Protein AF-A0A3D8P2X0-F1 (afdb_monomer)

Secondary structure (DSSP, 8-state):
--PPB-SHHHHHHHHHHHS-SB-HHHHHHHHHHHS-TTS-HHHHHHHHHHHHHH-TTEEE-TTS-EEE-SS--GGGHHHHHHHHHH-S-EEHHHHHHHH------GGG-TTEEEETTTEEEEHHHH--GGGS-HHHHHHHHHHS-TT-EEHHHHHHHHHHHS---HHHHHHHHHH-TTEEEETTEEEE-HHHHHHHHHHHHHHHHHHHHHHHHHHHHHHHHHHHHHHHHHHHHHHHHHHHHHHHHHHHHHHHHHHHHHHHHHHHHHHHHHHHHHHHHHHHHHHHHHHHHHHHHHHHHHHHHHHHHHHHHHHHHHHHHHHHHHHHHHHHHHHHHHHHHHHHHHHHHHHHHHHHHHHHHHHHHHHHHHHHHHHHHHHHHHHHHHHHHHHHHHHHHHHHHHHHHHHHHHHHHHHHHHTT-TTHHHHHHHTTSS---

Structure (mmCIF, N/CA/C/O backbone):
data_AF-A0A3D8P2X0-F1
#
_entry.id   AF-A0A3D8P2X0-F1
#
loop_
_atom_site.group_PDB
_atom_site.id
_atom_site.type_symbol
_atom_site.label_atom_id
_atom_site.label_alt_id
_atom_site.label_comp_id
_atom_site.label_asym_id
_atom_site.label_entity_id
_atom_site.label_seq_id
_atom_site.pdbx_PDB_ins_code
_atom_site.Cartn_x
_atom_site.Cartn_y
_atom_site.Cartn_z
_atom_site.occupancy
_atom_site.B_iso_or_equiv
_atom_site.auth_seq_id
_atom_site.auth_comp_id
_atom_site.auth_asym_id
_atom_site.auth_atom_id
_atom_site.pdbx_PDB_model_num
ATOM 1 N N . MET A 1 1 ? 39.168 -15.424 -48.358 1.00 41.00 1 MET A N 1
ATOM 2 C CA . MET A 1 1 ? 39.712 -15.521 -46.986 1.00 41.00 1 MET A CA 1
ATOM 3 C C . MET A 1 1 ? 39.395 -14.232 -46.241 1.00 41.00 1 MET A C 1
ATOM 5 O O . MET A 1 1 ? 40.002 -13.210 -46.525 1.00 41.00 1 MET A O 1
ATOM 9 N N . SER A 1 2 ? 38.416 -14.238 -45.338 1.00 42.56 2 SER A N 1
ATOM 10 C CA . SER A 1 2 ? 38.083 -13.072 -44.508 1.00 42.56 2 SER A CA 1
ATOM 11 C C . SER A 1 2 ? 39.002 -13.033 -43.284 1.00 42.56 2 SER A C 1
ATOM 13 O O . SER A 1 2 ? 38.604 -13.419 -42.188 1.00 42.56 2 SER A O 1
ATOM 15 N N . GLY A 1 3 ? 40.264 -12.655 -43.491 1.00 54.78 3 GLY A N 1
ATOM 16 C CA . GLY A 1 3 ? 41.192 -12.409 -42.390 1.00 54.78 3 GLY A CA 1
ATOM 17 C C . GLY A 1 3 ? 40.810 -11.126 -41.651 1.00 54.78 3 GLY A C 1
ATOM 18 O O . GLY A 1 3 ? 40.492 -10.122 -42.289 1.00 54.78 3 GLY A O 1
ATOM 19 N N . ASN A 1 4 ? 40.839 -11.149 -40.316 1.00 68.19 4 ASN A N 1
ATOM 20 C CA . ASN A 1 4 ? 40.748 -9.928 -39.519 1.00 68.19 4 ASN A CA 1
ATOM 21 C C . ASN A 1 4 ? 41.929 -9.020 -39.889 1.00 68.19 4 ASN A C 1
ATOM 23 O O . ASN A 1 4 ? 43.091 -9.407 -39.745 1.00 68.19 4 ASN A O 1
ATOM 27 N N . LEU A 1 5 ? 41.621 -7.835 -40.413 1.00 75.62 5 LEU A N 1
ATOM 28 C CA . LEU A 1 5 ? 42.613 -6.810 -40.718 1.00 75.62 5 LEU A CA 1
ATOM 29 C C . LEU A 1 5 ? 43.174 -6.272 -39.401 1.00 75.62 5 LEU A C 1
ATOM 31 O O . LEU A 1 5 ? 42.412 -5.970 -38.484 1.00 75.62 5 LEU A O 1
ATOM 35 N N . ALA A 1 6 ? 44.497 -6.175 -39.307 1.00 71.50 6 ALA A N 1
ATOM 36 C CA . ALA A 1 6 ? 45.176 -5.865 -38.051 1.00 71.50 6 ALA A CA 1
ATOM 37 C C . ALA A 1 6 ? 45.225 -4.367 -37.723 1.00 71.50 6 ALA A C 1
ATOM 39 O O . ALA A 1 6 ? 45.500 -3.998 -36.582 1.00 71.50 6 ALA A O 1
ATOM 40 N N . SER A 1 7 ? 45.001 -3.491 -38.708 1.00 86.81 7 SER A N 1
ATOM 41 C CA . SER A 1 7 ? 45.132 -2.046 -38.521 1.00 86.81 7 SER A CA 1
ATOM 42 C C . SER A 1 7 ? 44.134 -1.228 -39.341 1.00 86.81 7 SER A C 1
ATOM 44 O O . SER A 1 7 ? 43.575 -1.690 -40.341 1.00 86.81 7 SER A O 1
ATOM 46 N N . LEU A 1 8 ? 43.951 0.034 -38.932 1.00 88.31 8 LEU A N 1
ATOM 47 C CA . LEU A 1 8 ? 43.175 1.013 -39.696 1.00 88.31 8 LEU A CA 1
ATOM 48 C C . LEU A 1 8 ? 43.769 1.243 -41.080 1.00 88.31 8 LEU A C 1
ATOM 50 O O . LEU A 1 8 ? 43.029 1.330 -42.055 1.00 88.31 8 LEU A O 1
ATOM 54 N N . THR A 1 9 ? 45.094 1.301 -41.159 1.00 89.75 9 THR A N 1
ATOM 55 C CA . THR A 1 9 ? 45.830 1.478 -42.405 1.00 89.75 9 THR A CA 1
ATOM 56 C C . THR A 1 9 ? 45.491 0.361 -43.388 1.00 89.75 9 THR A C 1
ATOM 58 O O . THR A 1 9 ? 45.136 0.646 -44.526 1.00 89.75 9 THR A O 1
ATOM 61 N N . ASP A 1 10 ? 45.498 -0.901 -42.948 1.00 89.56 10 ASP A N 1
ATOM 62 C CA . ASP A 1 10 ? 45.163 -2.047 -43.805 1.00 89.56 10 ASP A CA 1
ATOM 63 C C . ASP A 1 10 ? 43.696 -2.015 -44.259 1.00 89.56 10 ASP A C 1
ATOM 65 O O . ASP A 1 10 ? 43.392 -2.278 -45.424 1.00 89.56 10 ASP A O 1
ATOM 69 N N . LEU A 1 11 ? 42.780 -1.623 -43.365 1.00 89.31 11 LEU A N 1
ATOM 70 C CA . LEU A 1 11 ? 41.374 -1.415 -43.710 1.00 89.31 11 LEU A CA 1
ATOM 71 C C . LEU A 1 11 ? 41.207 -0.344 -44.784 1.00 89.31 11 LEU A C 1
ATOM 73 O O . LEU A 1 11 ? 40.491 -0.571 -45.762 1.00 89.31 11 LEU A O 1
ATOM 77 N N . LEU A 1 12 ? 41.870 0.799 -44.636 1.00 91.19 12 LEU A N 1
ATOM 78 C CA . LEU A 1 12 ? 41.814 1.887 -45.607 1.00 91.19 12 LEU A CA 1
ATOM 79 C C . LEU A 1 12 ? 42.466 1.489 -46.935 1.00 91.19 12 LEU A C 1
ATOM 81 O O . LEU A 1 12 ? 41.877 1.760 -47.979 1.00 91.19 12 LEU A O 1
ATOM 85 N N . LYS A 1 13 ? 43.590 0.757 -46.918 1.00 91.81 13 LYS A N 1
ATOM 86 C CA . LYS A 1 13 ? 44.210 0.185 -48.126 1.00 91.81 13 LYS A CA 1
ATOM 87 C C . LYS A 1 13 ? 43.240 -0.725 -48.868 1.00 91.81 13 LYS A C 1
ATOM 89 O O . LYS A 1 13 ? 42.971 -0.484 -50.037 1.00 91.81 13 LYS A O 1
ATOM 94 N N . CYS A 1 14 ? 42.639 -1.717 -48.208 1.00 89.19 14 CYS A N 1
ATOM 95 C CA . CYS A 1 14 ? 41.655 -2.590 -48.858 1.00 89.19 14 CYS A CA 1
ATOM 96 C C . CYS A 1 14 ? 40.438 -1.807 -49.380 1.00 89.19 14 CYS A C 1
ATOM 98 O O . CYS A 1 14 ? 39.921 -2.098 -50.458 1.00 89.19 14 CYS A O 1
ATOM 100 N N . THR A 1 15 ? 39.984 -0.796 -48.635 1.00 88.44 15 THR A N 1
ATOM 101 C CA . THR A 1 15 ? 38.834 0.033 -49.027 1.00 88.44 15 THR A CA 1
ATOM 102 C C . THR A 1 15 ? 39.130 0.833 -50.288 1.00 88.44 15 THR A C 1
ATOM 104 O O . THR A 1 15 ? 38.371 0.727 -51.247 1.00 88.44 15 THR A O 1
ATOM 107 N N . LEU A 1 16 ? 40.245 1.564 -50.312 1.00 90.75 16 LEU A N 1
ATOM 108 C CA . LEU A 1 16 ? 40.654 2.420 -51.428 1.00 90.75 16 LEU A CA 1
ATOM 109 C C . LEU A 1 16 ? 41.203 1.623 -52.622 1.00 90.75 16 LEU A C 1
ATOM 111 O O . LEU A 1 16 ? 41.098 2.058 -53.767 1.00 90.75 16 LEU A O 1
ATOM 115 N N . TYR A 1 17 ? 41.711 0.410 -52.390 1.00 90.00 17 TYR A N 1
ATOM 116 C CA . TYR A 1 17 ? 42.033 -0.528 -53.465 1.00 90.00 17 TYR A CA 1
ATOM 117 C C . TYR A 1 17 ? 40.777 -0.917 -54.257 1.00 90.00 17 TYR A C 1
ATOM 119 O O . TYR A 1 17 ? 40.820 -1.028 -55.483 1.00 90.00 17 TYR A O 1
ATOM 127 N N . PHE A 1 18 ? 39.635 -1.109 -53.582 1.00 87.12 18 PHE A N 1
ATOM 128 C CA . PHE A 1 18 ? 38.380 -1.438 -54.259 1.00 87.12 18 PHE A CA 1
ATOM 129 C C . PHE A 1 18 ? 37.619 -0.204 -54.758 1.00 87.12 18 PHE A C 1
ATOM 131 O O . PHE A 1 18 ? 37.159 -0.207 -55.903 1.00 87.12 18 PHE A O 1
ATOM 138 N N . LEU A 1 19 ? 37.461 0.806 -53.903 1.00 84.56 19 LEU A N 1
ATOM 139 C CA . LEU A 1 19 ? 36.731 2.052 -54.135 1.00 84.56 19 LEU A CA 1
ATOM 140 C C . LEU A 1 19 ? 37.736 3.197 -54.246 1.00 84.56 19 LEU A C 1
ATOM 142 O O . LEU A 1 19 ? 38.035 3.871 -53.266 1.00 84.56 19 LEU A O 1
ATOM 146 N N . ASP A 1 20 ? 38.268 3.390 -55.445 1.00 83.56 20 ASP A N 1
ATOM 147 C CA . ASP A 1 20 ? 39.242 4.450 -55.684 1.00 83.56 20 ASP A CA 1
ATOM 148 C C . ASP A 1 20 ? 38.585 5.840 -55.642 1.00 83.56 20 ASP A C 1
ATOM 150 O O . ASP A 1 20 ? 37.403 5.991 -55.987 1.00 83.56 20 ASP A O 1
ATOM 154 N N . GLY A 1 21 ? 39.351 6.845 -55.212 1.00 84.31 21 GLY A N 1
ATOM 155 C CA . GLY A 1 21 ? 38.915 8.239 -55.131 1.00 84.31 21 GLY A CA 1
ATOM 156 C C . GLY A 1 21 ? 37.693 8.454 -54.235 1.00 84.31 21 GLY A C 1
ATOM 157 O O . GLY A 1 21 ? 36.625 8.832 -54.721 1.00 84.31 21 GLY A O 1
ATOM 158 N N . MET A 1 22 ? 37.820 8.229 -52.925 1.00 86.25 22 MET A N 1
ATOM 159 C CA . MET A 1 22 ? 36.751 8.489 -51.944 1.00 86.25 22 MET A CA 1
ATOM 160 C C . MET A 1 22 ? 36.987 9.767 -51.141 1.00 86.25 22 MET A C 1
ATOM 162 O O . MET A 1 22 ? 38.116 10.079 -50.768 1.00 86.25 22 MET A O 1
ATOM 166 N N . PHE A 1 23 ? 35.910 10.481 -50.810 1.00 87.31 23 PHE A N 1
ATOM 167 C CA . PHE A 1 23 ? 35.985 11.561 -49.825 1.00 87.31 23 PHE A CA 1
ATOM 168 C C . PHE A 1 23 ? 36.123 11.000 -48.405 1.00 87.31 23 PHE A C 1
ATOM 170 O O . PHE A 1 23 ? 35.709 9.869 -48.127 1.00 87.31 23 PHE A O 1
ATOM 177 N N . LEU A 1 24 ? 36.682 11.795 -47.489 1.00 88.56 24 LEU A N 1
ATOM 178 C CA . LEU A 1 24 ? 36.859 11.387 -46.094 1.00 88.56 24 LEU A CA 1
ATOM 179 C C . LEU A 1 24 ? 35.516 10.990 -45.469 1.00 88.56 24 LEU A C 1
ATOM 181 O O . LEU A 1 24 ? 35.409 9.933 -44.853 1.00 88.56 24 LEU A O 1
ATOM 185 N N . GLU A 1 25 ? 34.480 11.785 -45.715 1.00 86.12 25 GLU A N 1
ATOM 186 C CA . GLU A 1 25 ? 33.117 11.618 -45.211 1.00 86.12 25 GLU A CA 1
ATOM 187 C C . GLU A 1 25 ? 32.471 10.316 -45.713 1.00 86.12 25 GLU A C 1
ATOM 189 O O . GLU A 1 25 ? 31.644 9.718 -45.023 1.00 86.12 25 GLU A O 1
ATOM 194 N N . GLU A 1 26 ? 32.874 9.834 -46.893 1.00 83.81 26 GLU A N 1
ATOM 195 C CA . GLU A 1 26 ? 32.413 8.559 -47.450 1.00 83.81 26 GLU A CA 1
ATOM 196 C C . GLU A 1 26 ? 33.136 7.354 -46.832 1.00 83.81 26 GLU A C 1
ATOM 198 O O . GLU A 1 26 ? 32.567 6.260 -46.773 1.00 83.81 26 GLU A O 1
ATOM 203 N N . LEU A 1 27 ? 34.373 7.542 -46.357 1.00 87.38 27 LEU A N 1
ATOM 204 C CA . LEU A 1 27 ? 35.166 6.502 -45.699 1.00 87.38 27 LEU A CA 1
ATOM 205 C C . LEU A 1 27 ? 34.711 6.258 -44.255 1.00 87.38 27 LEU A C 1
ATOM 207 O O . LEU A 1 27 ? 34.719 5.109 -43.805 1.00 87.38 27 LEU A O 1
ATOM 211 N N . LEU A 1 28 ? 34.268 7.293 -43.527 1.00 87.69 28 LEU A N 1
ATOM 212 C CA . LEU A 1 28 ? 33.924 7.172 -42.098 1.00 87.69 28 LEU A CA 1
ATOM 213 C C . LEU A 1 28 ? 32.873 6.091 -41.798 1.00 87.69 28 LEU A C 1
ATOM 215 O O . LEU A 1 28 ? 33.103 5.294 -40.884 1.00 87.69 28 LEU A O 1
ATOM 219 N N . PRO A 1 29 ? 31.743 5.987 -42.532 1.00 82.56 29 PRO A N 1
ATOM 220 C CA . PRO A 1 29 ? 30.754 4.943 -42.276 1.00 82.56 29 PRO A CA 1
ATOM 221 C C . PRO A 1 29 ? 31.321 3.538 -42.494 1.00 82.56 29 PRO A C 1
ATOM 223 O O . PRO A 1 29 ? 30.944 2.608 -41.782 1.00 82.56 29 PRO A O 1
ATOM 226 N N . TYR A 1 30 ? 32.233 3.386 -43.460 1.00 79.94 30 TYR A N 1
ATOM 227 C CA . TYR A 1 30 ? 32.858 2.106 -43.775 1.00 79.94 30 TYR A CA 1
ATOM 228 C C . TYR A 1 30 ? 33.833 1.681 -42.682 1.00 79.94 30 TYR A C 1
ATOM 230 O O . TYR A 1 30 ? 33.762 0.544 -42.204 1.00 79.94 30 TYR A O 1
ATOM 238 N N . VAL A 1 31 ? 34.686 2.616 -42.245 1.00 87.19 31 VAL A N 1
ATOM 239 C CA . VAL A 1 31 ? 35.578 2.398 -41.108 1.00 87.19 31 VAL A CA 1
ATOM 240 C C . VAL A 1 31 ? 34.739 2.007 -39.907 1.00 87.19 31 VAL A C 1
ATOM 242 O O . VAL A 1 31 ? 34.914 0.896 -39.434 1.00 87.19 31 VAL A O 1
ATOM 245 N N . ARG A 1 32 ? 33.742 2.814 -39.522 1.00 84.50 32 ARG A N 1
ATOM 246 C CA . ARG A 1 32 ? 32.883 2.560 -38.355 1.00 84.50 32 ARG A CA 1
ATOM 247 C C . ARG A 1 32 ? 32.182 1.202 -38.381 1.00 84.50 32 ARG A C 1
ATOM 249 O O . ARG A 1 32 ? 31.994 0.583 -37.340 1.00 84.50 32 ARG A O 1
ATOM 256 N N . GLN A 1 33 ? 31.745 0.734 -39.551 1.00 82.38 33 GLN A N 1
ATOM 257 C CA . GLN A 1 33 ? 31.047 -0.549 -39.666 1.00 82.38 33 GLN A CA 1
ATOM 258 C C . GLN A 1 33 ? 31.989 -1.739 -39.423 1.00 82.38 33 GLN A C 1
ATOM 260 O O . GLN A 1 33 ? 31.587 -2.736 -38.802 1.00 82.38 33 GLN A O 1
ATOM 265 N N . ARG A 1 34 ? 33.233 -1.644 -39.909 1.00 80.62 34 ARG A N 1
ATOM 266 C CA . ARG A 1 34 ? 34.227 -2.725 -39.838 1.00 80.62 34 ARG A CA 1
ATOM 267 C C . ARG A 1 34 ? 35.164 -2.626 -38.629 1.00 80.62 34 ARG A C 1
ATOM 269 O O . ARG A 1 34 ? 35.623 -3.661 -38.167 1.00 80.62 34 ARG A O 1
ATOM 276 N N . MET A 1 35 ? 35.404 -1.431 -38.095 1.00 81.81 35 MET A N 1
ATOM 277 C CA . MET A 1 35 ? 36.319 -1.151 -36.985 1.00 81.81 35 MET A CA 1
ATOM 278 C C . MET A 1 35 ? 35.891 0.126 -36.229 1.00 81.81 35 MET A C 1
ATOM 280 O O . MET A 1 35 ? 35.157 0.944 -36.765 1.00 81.81 35 MET A O 1
ATOM 284 N N . LEU A 1 36 ? 36.326 0.337 -34.981 1.00 83.06 36 LEU A N 1
ATOM 285 C CA . LEU A 1 36 ? 36.056 1.586 -34.230 1.00 83.06 36 LEU A CA 1
ATOM 286 C C . LEU A 1 36 ? 34.552 1.943 -34.088 1.00 83.06 36 LEU A C 1
ATOM 288 O O . LEU A 1 36 ? 34.159 3.103 -34.213 1.00 83.06 36 LEU A O 1
ATOM 292 N N . ARG A 1 37 ? 33.691 0.944 -33.835 1.00 83.06 37 ARG A N 1
ATOM 293 C CA . ARG A 1 37 ? 32.218 1.100 -33.764 1.00 83.06 37 ARG A CA 1
ATOM 294 C C . ARG A 1 37 ? 31.755 2.088 -32.692 1.00 83.06 37 ARG A C 1
ATOM 296 O O . ARG A 1 37 ? 30.817 2.861 -32.935 1.00 83.06 37 ARG A O 1
ATOM 303 N N . ASP A 1 38 ? 32.434 2.050 -31.551 1.00 83.25 38 ASP A N 1
ATOM 304 C CA . ASP A 1 38 ? 32.065 2.767 -30.329 1.00 83.25 38 ASP A CA 1
ATOM 305 C C . ASP A 1 38 ? 32.627 4.191 -30.281 1.00 83.25 38 ASP A C 1
ATOM 307 O O . ASP A 1 38 ? 32.250 4.981 -29.418 1.00 83.25 38 ASP A O 1
ATOM 311 N N . LEU A 1 39 ? 33.494 4.546 -31.234 1.00 85.81 39 LEU A N 1
ATOM 312 C CA . LEU A 1 39 ? 34.150 5.843 -31.245 1.00 85.81 39 LEU A CA 1
ATOM 313 C C . LEU A 1 39 ? 33.164 6.956 -31.667 1.00 85.81 39 LEU A C 1
ATOM 315 O O . LEU A 1 39 ? 32.384 6.774 -32.619 1.00 85.81 39 LEU A O 1
ATOM 319 N N . PRO A 1 40 ? 33.179 8.125 -30.998 1.00 85.00 40 PRO A N 1
ATOM 320 C CA . PRO A 1 40 ? 32.427 9.297 -31.430 1.00 85.00 40 PRO A CA 1
ATOM 321 C C . PRO A 1 40 ? 32.775 9.696 -32.875 1.00 85.00 40 PRO A C 1
ATOM 323 O O . PRO A 1 40 ? 33.920 9.546 -33.299 1.00 85.00 40 PRO A O 1
ATOM 326 N N . PRO A 1 41 ? 31.820 10.242 -33.653 1.00 82.50 41 PRO A N 1
ATOM 327 C CA . PRO A 1 41 ? 32.037 10.549 -35.070 1.00 82.50 41 PRO A CA 1
ATOM 328 C C . PRO A 1 41 ? 33.176 11.553 -35.308 1.00 82.50 41 PRO A C 1
ATOM 330 O O . PRO A 1 41 ? 33.913 11.405 -36.275 1.00 82.50 41 PRO A O 1
ATOM 333 N N . VAL A 1 42 ? 33.352 12.524 -34.407 1.00 85.12 42 VAL A N 1
ATOM 334 C CA . VAL A 1 42 ? 34.404 13.554 -34.492 1.00 85.12 42 VAL A CA 1
ATOM 335 C C . VAL A 1 42 ? 35.794 12.956 -34.256 1.00 85.12 42 VAL A C 1
ATOM 337 O O . VAL A 1 42 ? 36.746 13.250 -34.978 1.00 85.12 42 VAL A O 1
ATOM 340 N N . GLU A 1 43 ? 35.912 12.079 -33.260 1.00 87.94 43 GLU A N 1
ATOM 341 C CA . GLU A 1 43 ? 37.164 11.381 -32.960 1.00 87.94 43 GLU A CA 1
ATOM 342 C C . GLU A 1 43 ? 37.530 10.398 -34.074 1.00 87.94 43 GLU A C 1
ATOM 344 O O . GLU A 1 43 ? 38.690 10.329 -34.481 1.00 87.94 43 GLU A O 1
ATOM 349 N N . LEU A 1 44 ? 36.532 9.701 -34.628 1.00 89.88 44 LEU A N 1
ATOM 350 C CA . LEU A 1 44 ? 36.702 8.819 -35.777 1.00 89.88 44 LEU A CA 1
ATOM 351 C C . LEU A 1 44 ? 37.230 9.570 -37.001 1.00 89.88 44 LEU A C 1
ATOM 353 O O . LEU A 1 44 ? 38.179 9.109 -37.630 1.00 89.88 44 LEU A O 1
ATOM 357 N N . GLU A 1 45 ? 36.647 10.722 -37.328 1.00 90.38 45 GLU A N 1
ATOM 358 C CA . GLU A 1 45 ? 37.085 11.540 -38.459 1.00 90.38 45 GLU A CA 1
ATOM 359 C C . GLU A 1 45 ? 38.542 11.990 -38.318 1.00 90.38 45 GLU A C 1
ATOM 361 O O . GLU A 1 45 ? 39.335 11.827 -39.247 1.00 90.38 45 GLU A O 1
ATOM 366 N N . SER A 1 46 ? 38.911 12.492 -37.136 1.00 91.31 46 SER A N 1
ATOM 367 C CA . SER A 1 46 ? 40.281 12.914 -36.827 1.00 91.31 46 SER A CA 1
ATOM 368 C C . SER A 1 46 ? 41.279 11.762 -36.966 1.00 91.31 46 SER A C 1
ATOM 370 O O . SER A 1 46 ? 42.350 11.925 -37.550 1.00 91.31 46 SER A O 1
ATOM 372 N N . LEU A 1 47 ? 40.920 10.577 -36.469 1.00 92.25 47 LEU A N 1
ATOM 373 C CA . LEU A 1 47 ? 41.788 9.402 -36.482 1.00 92.25 47 LEU A CA 1
ATOM 374 C C . LEU A 1 47 ? 41.976 8.851 -37.905 1.00 92.25 47 LEU A C 1
ATOM 376 O O . LEU A 1 47 ? 43.103 8.555 -38.304 1.00 92.25 47 LEU A O 1
ATOM 380 N N . VAL A 1 48 ? 40.901 8.780 -38.697 1.00 93.00 48 VAL A N 1
ATOM 381 C CA . VAL A 1 48 ? 40.970 8.369 -40.109 1.00 93.00 48 VAL A CA 1
ATOM 382 C C . VAL A 1 48 ? 41.795 9.359 -40.927 1.00 93.00 48 VAL A C 1
ATOM 384 O O . VAL A 1 48 ? 42.662 8.933 -41.686 1.00 93.00 48 VAL A O 1
ATOM 387 N N . ARG A 1 49 ? 41.595 10.668 -40.732 1.00 93.94 49 ARG A N 1
ATOM 388 C CA . ARG A 1 49 ? 42.370 11.709 -41.420 1.00 93.94 49 ARG A CA 1
ATOM 389 C C . ARG A 1 49 ? 43.863 11.604 -41.117 1.00 93.94 49 ARG A C 1
ATOM 391 O O . ARG A 1 49 ? 44.660 11.529 -42.045 1.00 93.94 49 ARG A O 1
ATOM 398 N N . LYS A 1 50 ? 44.230 11.501 -39.835 1.00 92.88 50 LYS A N 1
ATOM 399 C CA . LYS A 1 50 ? 45.628 11.321 -39.413 1.00 92.88 50 LYS A CA 1
ATOM 400 C C . LYS A 1 50 ? 46.257 10.077 -40.036 1.00 92.88 50 LYS A C 1
ATOM 402 O O . LYS A 1 50 ? 47.393 10.135 -40.482 1.00 92.88 50 LYS A O 1
ATOM 407 N N . CYS A 1 51 ? 45.522 8.965 -40.095 1.00 92.38 51 CYS A N 1
ATOM 408 C CA . CYS A 1 51 ? 46.011 7.730 -40.707 1.00 92.38 51 CYS A CA 1
ATOM 409 C C . CYS A 1 51 ? 46.280 7.896 -42.213 1.00 92.38 51 CYS A C 1
ATOM 411 O O . CYS A 1 51 ? 47.324 7.462 -42.699 1.00 92.38 51 CYS A O 1
ATOM 413 N N . LEU A 1 52 ? 45.374 8.560 -42.936 1.00 93.00 52 LEU A N 1
ATOM 414 C CA . LEU A 1 52 ? 45.533 8.838 -44.366 1.00 93.00 52 LEU A CA 1
ATOM 415 C C . LEU A 1 52 ? 46.718 9.776 -44.644 1.00 93.00 52 LEU A C 1
ATOM 417 O O . LEU A 1 52 ? 47.468 9.545 -45.583 1.00 93.00 52 LEU A O 1
ATOM 421 N N . GLU A 1 53 ? 46.926 10.792 -43.807 1.00 92.12 53 GLU A N 1
ATOM 422 C CA . GLU A 1 53 ? 48.036 11.748 -43.942 1.00 92.12 53 GLU A CA 1
ATOM 423 C C . GLU A 1 53 ? 49.398 11.158 -43.533 1.00 92.12 53 GLU A C 1
ATOM 425 O O . GLU A 1 53 ? 50.434 11.550 -44.066 1.00 92.12 53 GLU A O 1
ATOM 430 N N . GLN A 1 54 ? 49.417 10.208 -42.594 1.00 90.75 54 GLN A N 1
ATOM 431 C CA . GLN A 1 54 ? 50.646 9.632 -42.041 1.00 90.75 54 GLN A CA 1
ATOM 432 C C . GLN A 1 54 ? 51.342 8.639 -42.988 1.00 90.75 54 GLN A C 1
ATOM 434 O O . GLN A 1 54 ? 52.564 8.478 -42.918 1.00 90.75 54 GLN A O 1
ATOM 439 N N . HIS A 1 55 ? 50.592 7.941 -43.845 1.00 89.56 55 HIS A N 1
ATOM 440 C CA . HIS A 1 55 ? 51.123 6.866 -44.684 1.00 89.56 55 HIS A CA 1
ATOM 441 C C . HIS A 1 55 ? 51.240 7.280 -46.151 1.00 89.56 55 HIS A C 1
ATOM 443 O O . HIS A 1 55 ? 50.251 7.609 -46.796 1.00 89.56 55 HIS A O 1
ATOM 449 N N . THR A 1 56 ? 52.442 7.148 -46.718 1.00 88.81 56 THR A N 1
ATOM 450 C CA . THR A 1 56 ? 52.745 7.585 -48.095 1.00 88.81 56 THR A CA 1
ATOM 451 C C . THR A 1 56 ? 52.053 6.767 -49.188 1.00 88.81 56 THR A C 1
ATOM 453 O O . THR A 1 56 ? 52.107 7.153 -50.349 1.00 88.81 56 THR A O 1
ATOM 456 N N . CYS A 1 57 ? 51.413 5.641 -48.851 1.00 90.69 57 CYS A N 1
ATOM 457 C CA . CYS A 1 57 ? 50.597 4.881 -49.799 1.00 90.69 57 CYS A CA 1
ATOM 458 C C . CYS A 1 57 ? 49.278 5.577 -50.145 1.00 90.69 57 CYS A C 1
ATOM 460 O O . CYS A 1 57 ? 48.642 5.194 -51.124 1.00 90.69 57 CYS A O 1
ATOM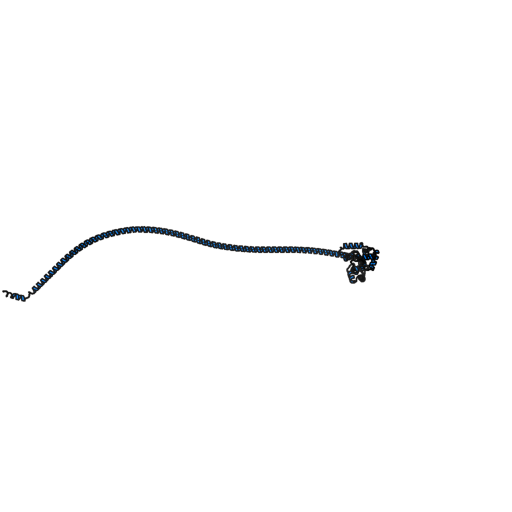 462 N N . PHE A 1 58 ? 48.837 6.546 -49.342 1.00 94.19 58 PHE A N 1
ATOM 463 C CA . PHE A 1 58 ? 47.636 7.321 -49.620 1.00 94.19 58 PHE A CA 1
ATOM 464 C C . PHE A 1 58 ? 48.011 8.683 -50.184 1.00 94.19 58 PHE A C 1
ATOM 466 O O . PHE A 1 58 ? 48.960 9.321 -49.734 1.00 94.19 58 PHE A O 1
ATOM 473 N N . PHE A 1 59 ? 47.238 9.145 -51.157 1.00 92.94 59 PHE A N 1
ATOM 474 C CA . PHE A 1 59 ? 47.395 10.479 -51.719 1.00 92.94 59 PHE A CA 1
ATOM 475 C C . PHE A 1 59 ? 46.030 11.095 -52.007 1.00 92.94 59 PHE A C 1
ATOM 477 O O . PHE A 1 59 ? 45.037 10.381 -52.161 1.00 92.94 59 PHE A O 1
ATOM 484 N N . GLN A 1 60 ? 45.987 12.423 -52.070 1.00 92.75 60 GLN A N 1
ATOM 485 C CA . GLN A 1 60 ? 44.810 13.145 -52.535 1.00 92.75 60 GLN A CA 1
ATOM 486 C C . GLN A 1 60 ? 44.939 13.447 -54.024 1.00 92.75 60 GLN A C 1
ATOM 488 O O . GLN A 1 60 ? 45.985 13.907 -54.483 1.00 92.75 60 GLN A O 1
ATOM 493 N N . ASP A 1 61 ? 43.875 13.194 -54.777 1.00 87.44 61 ASP A N 1
ATOM 494 C CA . ASP A 1 61 ? 43.769 13.667 -56.152 1.00 87.44 61 ASP A CA 1
ATOM 495 C C . ASP A 1 61 ? 43.425 15.171 -56.216 1.00 87.44 61 ASP A C 1
ATOM 497 O O . ASP A 1 61 ? 43.216 15.835 -55.197 1.00 87.44 61 ASP A O 1
ATOM 501 N N . GLY A 1 62 ? 43.345 15.730 -57.429 1.00 82.38 62 GLY A N 1
ATOM 502 C CA . GLY A 1 62 ? 43.035 17.151 -57.643 1.00 82.38 62 GLY A CA 1
ATOM 503 C C . GLY A 1 62 ? 41.666 17.608 -57.110 1.00 82.38 62 GLY A C 1
ATOM 504 O O . GLY A 1 62 ? 41.433 18.808 -56.988 1.00 82.38 62 GLY A O 1
ATOM 505 N N . GLU A 1 63 ? 40.773 16.680 -56.756 1.00 83.38 63 GLU A N 1
ATOM 506 C CA . GLU A 1 63 ? 39.451 16.948 -56.179 1.00 83.38 63 GLU A CA 1
ATOM 507 C C . GLU A 1 63 ? 39.405 16.680 -54.662 1.00 83.38 63 GLU A C 1
ATOM 509 O O . GLU A 1 63 ? 38.321 16.645 -54.078 1.00 83.38 63 GLU A O 1
ATOM 514 N N . LYS A 1 64 ? 40.569 16.529 -54.008 1.00 87.19 64 LYS A N 1
ATOM 515 C CA . LYS A 1 64 ? 40.723 16.172 -52.583 1.00 87.19 64 LYS A CA 1
ATOM 516 C C . LYS A 1 64 ? 40.153 14.797 -52.219 1.00 87.19 64 LYS A C 1
ATOM 518 O O . LYS A 1 64 ? 39.819 14.552 -51.058 1.00 87.19 64 LYS A O 1
ATOM 523 N N . ARG A 1 65 ? 40.035 13.886 -53.184 1.00 88.69 65 ARG A N 1
ATOM 524 C CA . ARG A 1 65 ? 39.624 12.503 -52.925 1.00 88.69 65 ARG A CA 1
ATOM 525 C C . ARG A 1 65 ? 40.844 11.673 -52.578 1.00 88.69 65 ARG A C 1
ATOM 527 O O . ARG A 1 65 ? 41.890 11.806 -53.204 1.00 88.69 65 ARG A O 1
ATOM 534 N N . TRP A 1 66 ? 40.695 10.804 -51.593 1.00 92.88 66 TRP A N 1
ATOM 535 C CA . TRP A 1 66 ? 41.740 9.882 -51.188 1.00 92.88 66 TRP A CA 1
ATOM 536 C C . TRP A 1 66 ? 41.806 8.695 -52.141 1.00 92.88 66 TRP A C 1
ATOM 538 O O . TRP A 1 66 ? 40.793 8.046 -52.416 1.00 92.88 66 TRP A O 1
ATOM 548 N N . CYS A 1 67 ? 43.017 8.413 -52.601 1.00 91.69 67 CYS A N 1
ATOM 549 C CA . CYS A 1 67 ? 43.361 7.320 -53.496 1.00 91.69 67 CYS A CA 1
ATOM 550 C C . CYS A 1 67 ? 44.492 6.488 -52.882 1.00 91.69 67 CYS A C 1
ATOM 552 O O . CYS A 1 67 ? 45.237 6.954 -52.013 1.00 91.69 67 CYS A O 1
ATOM 554 N N . LEU A 1 68 ? 44.617 5.245 -53.342 1.00 93.69 68 LEU A N 1
ATOM 555 C CA . LEU A 1 68 ? 45.702 4.346 -52.953 1.00 93.69 68 LEU A CA 1
ATOM 556 C C . LEU A 1 68 ? 46.722 4.241 -54.085 1.00 93.69 68 LEU A C 1
ATOM 558 O O . LEU A 1 68 ? 46.357 3.894 -55.209 1.00 93.69 68 LEU A O 1
ATOM 562 N N . ASP A 1 69 ? 48.002 4.448 -53.785 1.00 91.38 69 ASP A N 1
ATOM 563 C CA . ASP A 1 69 ? 49.065 4.144 -54.735 1.00 91.38 69 ASP A CA 1
ATOM 564 C C . ASP A 1 69 ? 49.229 2.626 -54.880 1.00 91.38 69 ASP A C 1
ATOM 566 O O . ASP A 1 69 ? 49.649 1.915 -53.963 1.0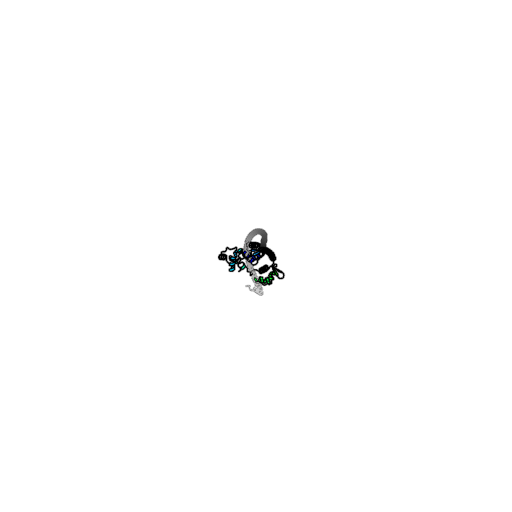0 91.38 69 ASP A O 1
ATOM 570 N N . ARG A 1 70 ? 48.865 2.126 -56.062 1.00 88.12 70 ARG A N 1
ATOM 571 C CA . ARG A 1 70 ? 48.923 0.702 -56.416 1.00 88.12 70 ARG A CA 1
ATOM 572 C C . ARG A 1 70 ? 50.255 0.293 -57.029 1.00 88.12 70 ARG A C 1
ATOM 574 O O . ARG A 1 70 ? 50.491 -0.903 -57.172 1.00 88.12 70 ARG A O 1
ATOM 581 N N . ARG A 1 71 ? 51.096 1.256 -57.420 1.00 87.00 71 ARG A N 1
ATOM 582 C CA . ARG A 1 71 ? 52.419 0.979 -57.998 1.00 87.00 71 ARG A CA 1
ATOM 583 C C . ARG A 1 71 ? 53.355 0.443 -56.919 1.00 87.00 71 ARG A C 1
ATOM 585 O O . ARG A 1 71 ? 54.110 -0.487 -57.177 1.00 87.00 71 ARG A O 1
ATOM 592 N N . GLY A 1 72 ? 53.200 0.964 -55.702 1.00 84.19 72 GLY A N 1
ATOM 593 C CA . GLY A 1 72 ? 54.017 0.609 -54.552 1.00 84.19 72 GLY A CA 1
ATOM 594 C C . GLY A 1 72 ? 55.450 1.119 -54.675 1.00 84.19 72 GLY A C 1
ATOM 595 O O . GLY A 1 72 ? 55.793 1.863 -55.591 1.00 84.19 72 GLY A O 1
ATOM 596 N N . LEU A 1 73 ? 56.287 0.748 -53.711 1.00 86.44 73 LEU A N 1
ATOM 597 C CA . LEU A 1 73 ? 57.682 1.174 -53.647 1.00 86.44 73 LEU A CA 1
ATOM 598 C C . LEU A 1 73 ? 58.583 0.158 -54.369 1.00 86.44 73 LEU A C 1
ATOM 600 O O . LEU A 1 73 ? 58.499 -1.027 -54.036 1.00 86.44 73 LEU A O 1
ATOM 604 N N . PRO A 1 74 ? 59.498 0.592 -55.259 1.00 85.44 74 PRO A N 1
ATOM 605 C CA . PRO A 1 74 ? 60.412 -0.311 -55.970 1.00 85.44 74 PRO A CA 1
ATOM 606 C C . PRO A 1 74 ? 61.261 -1.186 -55.039 1.00 85.44 74 PRO A C 1
ATOM 608 O O . PRO A 1 74 ? 61.547 -2.342 -55.333 1.00 85.44 74 PRO A O 1
ATOM 611 N N . GLU A 1 75 ? 61.604 -0.662 -53.858 1.00 84.88 75 GLU A N 1
ATOM 612 C CA . GLU A 1 75 ? 62.337 -1.388 -52.811 1.00 84.88 75 GLU A CA 1
ATOM 613 C C . GLU A 1 75 ? 61.620 -2.671 -52.354 1.00 84.88 75 GLU A C 1
ATOM 615 O O . GLU A 1 75 ? 62.266 -3.613 -51.895 1.00 84.88 75 GLU A O 1
ATOM 620 N N . ASN A 1 76 ? 60.290 -2.725 -52.494 1.00 87.06 76 ASN A N 1
ATOM 621 C CA . ASN A 1 76 ? 59.463 -3.851 -52.072 1.00 87.06 76 ASN A CA 1
ATOM 622 C C . ASN A 1 76 ? 59.058 -4.779 -53.224 1.00 87.06 76 ASN A C 1
ATOM 624 O O . ASN A 1 76 ? 58.416 -5.798 -52.958 1.00 87.06 76 ASN A O 1
ATOM 628 N N . ASP A 1 77 ? 59.420 -4.479 -54.476 1.00 86.69 77 ASP A N 1
ATOM 629 C CA . ASP A 1 77 ? 59.131 -5.349 -55.628 1.00 86.69 77 ASP A CA 1
ATOM 630 C C . ASP A 1 77 ? 59.627 -6.781 -55.399 1.00 86.69 77 ASP A C 1
ATOM 632 O O . ASP A 1 77 ? 58.876 -7.727 -55.657 1.00 86.69 77 ASP A O 1
ATOM 636 N N . PRO A 1 78 ? 60.801 -6.988 -54.763 1.00 86.25 78 PRO A N 1
ATOM 637 C CA . PRO A 1 78 ? 61.221 -8.330 -54.448 1.00 86.25 78 PRO A CA 1
ATOM 638 C C . PRO A 1 78 ? 60.262 -9.081 -53.501 1.00 86.25 78 PRO A C 1
ATOM 640 O O . PRO A 1 78 ? 60.051 -10.289 -53.620 1.00 86.25 78 PRO A O 1
ATOM 643 N N . VAL A 1 79 ? 59.679 -8.393 -52.530 1.00 85.75 79 VAL A N 1
ATOM 644 C CA . VAL A 1 79 ? 58.729 -9.015 -51.599 1.00 85.75 79 VAL A CA 1
ATOM 645 C C . VAL A 1 79 ? 57.393 -9.273 -52.302 1.00 85.75 79 VAL A C 1
ATOM 647 O O . VAL A 1 79 ? 56.753 -10.295 -52.051 1.00 85.75 79 VAL A O 1
ATOM 650 N N . TYR A 1 80 ? 56.999 -8.379 -53.212 1.00 88.19 80 TYR A N 1
ATOM 651 C CA . TYR A 1 80 ? 55.787 -8.514 -54.014 1.00 88.19 80 TYR A CA 1
ATOM 652 C C . TYR A 1 80 ? 55.829 -9.771 -54.888 1.00 88.19 80 TYR A C 1
ATOM 654 O O . TYR A 1 80 ? 54.915 -10.587 -54.800 1.00 88.19 80 TYR A O 1
ATOM 662 N N . ASP A 1 81 ? 56.904 -9.970 -55.658 1.00 87.94 81 ASP A N 1
ATOM 663 C CA . ASP A 1 81 ? 57.053 -11.129 -56.548 1.00 87.94 81 ASP A CA 1
ATOM 664 C C . ASP A 1 81 ? 57.039 -12.452 -55.776 1.00 87.94 81 ASP A C 1
ATOM 666 O O . ASP A 1 81 ? 56.428 -13.434 -56.204 1.00 87.94 81 ASP A O 1
ATOM 670 N N . LEU A 1 82 ? 57.681 -12.472 -54.602 1.00 87.00 82 LEU A N 1
ATOM 671 C CA . LEU A 1 82 ? 57.715 -13.647 -53.739 1.00 87.00 82 LEU A CA 1
ATOM 672 C C . LEU A 1 82 ? 56.306 -14.023 -53.266 1.00 87.00 82 LEU A C 1
ATOM 674 O O . LEU A 1 82 ? 55.876 -15.159 -53.467 1.00 87.00 82 LEU A O 1
ATOM 678 N N . LEU A 1 83 ? 55.569 -13.065 -52.695 1.00 87.69 83 LEU A N 1
ATOM 679 C CA . LEU A 1 83 ? 54.188 -13.287 -52.266 1.00 87.69 83 LEU A CA 1
ATOM 680 C C . LEU A 1 83 ? 53.291 -13.666 -53.450 1.00 87.69 83 LEU A C 1
ATOM 682 O O . LEU A 1 83 ? 52.519 -14.617 -53.343 1.00 87.69 83 LEU A O 1
ATOM 686 N N . ALA A 1 84 ? 53.422 -12.982 -54.589 1.00 87.81 84 ALA A N 1
ATOM 687 C CA . ALA A 1 84 ? 52.640 -13.257 -55.791 1.00 87.81 84 ALA A CA 1
ATOM 688 C C . ALA A 1 84 ? 52.865 -14.686 -56.317 1.00 87.81 84 ALA A C 1
ATOM 690 O O . ALA A 1 84 ? 51.898 -15.348 -56.685 1.00 87.81 84 ALA A O 1
ATOM 691 N N . SER A 1 85 ? 54.111 -15.177 -56.301 1.00 87.81 85 SER A N 1
ATOM 692 C CA . SER A 1 85 ? 54.454 -16.542 -56.730 1.00 87.81 85 SER A CA 1
ATOM 693 C C . SER A 1 85 ? 53.945 -17.630 -55.777 1.00 87.81 85 SER A C 1
ATOM 695 O O . SER A 1 85 ? 53.546 -18.703 -56.224 1.00 87.81 85 SER A O 1
ATOM 697 N N . ARG A 1 86 ? 53.934 -17.353 -54.466 1.00 86.19 86 ARG A N 1
ATOM 698 C CA . ARG A 1 86 ? 53.470 -18.278 -53.418 1.00 86.19 86 ARG A CA 1
ATOM 699 C C . ARG A 1 86 ? 51.948 -18.339 -53.312 1.00 86.19 86 ARG A C 1
ATOM 701 O O . ARG A 1 86 ? 51.405 -19.391 -53.000 1.00 86.19 86 ARG A O 1
ATOM 708 N N . GLY A 1 87 ? 51.265 -17.217 -53.538 1.00 85.00 87 GLY A N 1
ATOM 709 C CA . GLY A 1 87 ? 49.805 -17.122 -53.465 1.00 85.00 87 GLY A CA 1
ATOM 710 C C . GLY A 1 87 ? 49.214 -17.178 -52.048 1.00 85.00 87 GLY A C 1
ATOM 711 O O . GLY A 1 87 ? 47.996 -17.281 -51.911 1.00 85.00 87 GLY A O 1
ATOM 712 N N . GLU A 1 88 ? 50.036 -17.100 -50.995 1.00 86.88 88 GLU A N 1
ATOM 713 C CA . GLU A 1 88 ? 49.588 -17.163 -49.597 1.00 86.88 88 GLU A CA 1
ATOM 714 C C . GLU A 1 88 ? 50.272 -16.121 -48.685 1.00 86.88 88 GLU A C 1
ATOM 716 O O . GLU A 1 88 ? 51.413 -15.727 -48.944 1.00 86.88 88 GLU A O 1
ATOM 721 N N . PRO A 1 89 ? 49.607 -15.650 -47.605 1.00 88.19 89 PRO A N 1
ATOM 722 C CA . PRO A 1 89 ? 50.213 -14.715 -46.657 1.00 88.19 89 PRO A CA 1
ATOM 723 C C . PRO A 1 89 ? 51.374 -15.338 -45.871 1.00 88.19 89 PRO A C 1
ATOM 725 O O . PRO A 1 89 ? 51.212 -16.378 -45.228 1.00 88.19 89 PRO A O 1
ATOM 728 N N . MET A 1 90 ? 52.519 -14.655 -45.832 1.00 86.31 90 MET A N 1
ATOM 729 C CA . MET A 1 90 ? 53.738 -15.140 -45.174 1.00 86.31 90 MET A CA 1
ATOM 730 C C . MET A 1 90 ? 54.009 -14.403 -43.862 1.00 86.31 90 MET A C 1
ATOM 732 O O . MET A 1 90 ? 53.734 -13.210 -43.734 1.00 86.31 90 MET A O 1
ATOM 736 N N . SER A 1 91 ? 54.566 -15.103 -42.870 1.00 86.19 91 SER A N 1
ATOM 737 C CA . SER A 1 91 ? 54.993 -14.462 -41.622 1.00 86.19 91 SER A CA 1
ATOM 738 C C . SER A 1 91 ? 56.213 -13.573 -41.844 1.00 86.19 91 SER A C 1
ATOM 740 O O . SER A 1 91 ? 57.048 -13.841 -42.713 1.00 86.19 91 SER A O 1
ATOM 742 N N . ARG A 1 92 ? 56.352 -12.552 -40.994 1.00 78.06 92 ARG A N 1
ATOM 743 C CA . ARG A 1 92 ? 57.507 -11.642 -40.980 1.00 78.06 92 ARG A CA 1
ATOM 744 C C . ARG A 1 92 ? 58.853 -12.376 -41.041 1.00 78.06 92 ARG A C 1
ATOM 746 O O . ARG A 1 92 ? 59.703 -12.060 -41.867 1.00 78.06 92 ARG A O 1
ATOM 753 N N . TRP A 1 93 ? 59.022 -13.396 -40.203 1.00 77.25 93 TRP A N 1
ATOM 754 C CA . TRP A 1 93 ? 60.242 -14.204 -40.134 1.00 77.25 93 TRP A CA 1
ATOM 755 C C . TRP A 1 93 ? 60.552 -14.948 -41.437 1.00 77.25 93 TRP A C 1
ATOM 757 O O . TRP A 1 93 ? 61.714 -15.046 -41.828 1.00 77.25 93 TRP A O 1
ATOM 767 N N . SER A 1 94 ? 59.520 -15.438 -42.125 1.00 80.25 94 SER A N 1
ATOM 768 C CA . SER A 1 94 ? 59.681 -16.169 -43.387 1.00 80.25 94 SER A CA 1
ATOM 769 C C . SER A 1 94 ? 60.132 -15.240 -44.517 1.00 80.25 94 SER A C 1
ATOM 771 O O . SER A 1 94 ? 61.005 -15.608 -45.297 1.00 80.25 94 SER A O 1
ATOM 773 N N . LEU A 1 95 ? 59.603 -14.010 -44.558 1.00 79.31 95 LEU A N 1
ATOM 774 C CA . LEU A 1 95 ? 59.999 -12.993 -45.540 1.00 79.31 95 LEU A CA 1
ATOM 775 C C . LEU A 1 95 ? 61.462 -12.557 -45.370 1.00 79.31 95 LEU A C 1
ATOM 777 O O . LEU A 1 95 ? 62.185 -12.417 -46.355 1.00 79.31 95 LEU A O 1
ATOM 781 N N . MET A 1 96 ? 61.918 -12.402 -44.121 1.00 70.69 96 MET A N 1
ATOM 782 C CA . MET A 1 96 ? 63.302 -12.019 -43.811 1.00 70.69 96 MET A CA 1
ATOM 783 C C . MET A 1 96 ? 64.312 -13.113 -44.185 1.00 70.69 96 MET A C 1
ATOM 785 O O . MET A 1 96 ? 65.411 -12.804 -44.645 1.00 70.69 96 MET A O 1
ATOM 789 N N . ARG A 1 97 ? 63.943 -14.392 -44.011 1.00 72.00 97 ARG A N 1
ATOM 790 C CA . ARG A 1 97 ? 64.818 -15.541 -44.293 1.00 72.00 97 ARG A CA 1
ATOM 791 C C . ARG A 1 97 ? 65.027 -15.776 -45.793 1.00 72.00 97 ARG A C 1
ATOM 793 O O . ARG A 1 97 ? 66.118 -16.174 -46.181 1.00 72.00 97 ARG A O 1
ATOM 800 N N . GLU A 1 98 ? 64.013 -15.548 -46.628 1.00 67.06 98 GLU A N 1
ATOM 801 C CA . GLU A 1 98 ? 64.084 -15.894 -48.057 1.00 67.06 98 GLU A CA 1
ATOM 802 C C . GLU A 1 98 ? 64.739 -14.828 -48.948 1.00 67.06 98 GLU A C 1
ATOM 804 O O . GLU A 1 98 ? 65.181 -15.164 -50.046 1.00 67.06 98 GLU A O 1
ATOM 809 N N . ARG A 1 99 ? 64.846 -13.561 -48.515 1.00 61.56 99 ARG A N 1
ATOM 810 C CA . ARG A 1 99 ? 65.429 -12.497 -49.362 1.00 61.56 99 ARG A CA 1
ATOM 811 C C . ARG A 1 99 ? 66.523 -11.622 -48.745 1.00 61.56 99 ARG A C 1
ATOM 813 O O . ARG A 1 99 ? 66.909 -10.658 -49.397 1.00 61.56 99 ARG A O 1
ATOM 820 N N . ASN A 1 100 ? 67.066 -11.933 -47.558 1.00 53.94 100 ASN A N 1
ATOM 821 C CA . ASN A 1 100 ? 68.113 -11.121 -46.888 1.00 53.94 100 ASN A CA 1
ATOM 822 C C . ASN A 1 100 ? 67.802 -9.603 -46.884 1.00 53.94 100 ASN A C 1
ATOM 824 O O . ASN A 1 100 ? 68.697 -8.757 -46.844 1.00 53.94 100 ASN A O 1
ATOM 828 N N . GLY A 1 101 ? 66.520 -9.253 -46.984 1.00 50.81 101 GLY A N 1
ATOM 829 C CA . GLY A 1 101 ? 66.058 -7.905 -47.256 1.00 50.81 101 GLY A CA 1
ATOM 830 C C . GLY A 1 101 ? 65.757 -7.204 -45.949 1.00 50.81 101 GLY A C 1
ATOM 831 O O . GLY A 1 101 ? 65.053 -7.742 -45.099 1.00 50.81 101 GLY A O 1
ATOM 832 N N . LYS A 1 102 ? 66.267 -5.984 -45.786 1.00 56.56 102 LYS A N 1
ATOM 833 C CA . LYS A 1 102 ? 65.696 -5.055 -44.809 1.00 56.56 102 LYS A CA 1
ATOM 834 C C . LYS A 1 102 ? 64.224 -4.883 -45.184 1.00 56.56 102 LYS A C 1
ATOM 836 O O . LYS A 1 102 ? 63.937 -4.708 -46.365 1.00 56.56 102 LYS A O 1
ATOM 841 N N . GLU A 1 103 ? 63.306 -4.943 -44.219 1.00 56.34 103 GLU A N 1
ATOM 842 C CA . GLU A 1 103 ? 61.925 -4.527 -44.467 1.00 56.34 103 GLU A CA 1
ATOM 843 C C . GLU A 1 103 ? 61.968 -3.103 -45.035 1.00 56.34 103 GLU A C 1
ATOM 845 O O . GLU A 1 103 ? 62.215 -2.138 -44.306 1.00 56.34 103 GLU A O 1
ATOM 850 N N . GLY A 1 104 ? 61.732 -2.960 -46.342 1.00 59.88 104 GLY A N 1
ATOM 851 C CA . GLY A 1 104 ? 61.246 -1.697 -46.868 1.00 59.88 104 GLY A CA 1
ATOM 852 C C . GLY A 1 104 ? 59.957 -1.360 -46.121 1.00 59.88 104 GLY A C 1
ATOM 853 O O . GLY A 1 104 ? 59.335 -2.224 -45.499 1.00 59.88 104 GLY A O 1
ATOM 854 N N . LYS A 1 105 ? 59.561 -0.089 -46.083 1.00 76.75 105 LYS A N 1
ATOM 855 C CA . LYS A 1 105 ? 58.397 0.357 -45.300 1.00 76.75 105 LYS A CA 1
ATOM 856 C C . LYS A 1 105 ? 57.092 -0.238 -45.879 1.00 76.75 105 LYS A C 1
ATOM 858 O O . LYS A 1 105 ? 56.331 0.480 -46.512 1.00 76.75 105 LYS A O 1
ATOM 863 N N . LEU A 1 106 ? 56.802 -1.526 -45.650 1.00 83.81 106 LEU A N 1
ATOM 864 C CA . LEU A 1 106 ? 55.651 -2.270 -46.195 1.00 83.81 106 LEU A CA 1
ATOM 865 C C . LEU A 1 106 ? 54.317 -1.640 -45.769 1.00 83.81 106 LEU A C 1
ATOM 867 O O . LEU A 1 106 ? 53.362 -1.582 -46.539 1.00 83.81 106 LEU A O 1
ATOM 871 N N . ASN A 1 107 ? 54.271 -1.065 -44.563 1.00 83.81 107 ASN A N 1
ATOM 872 C CA . ASN A 1 107 ? 53.132 -0.269 -44.090 1.00 83.81 107 ASN A CA 1
ATOM 873 C C . ASN A 1 107 ? 52.820 0.923 -45.005 1.00 83.81 107 ASN A C 1
ATOM 875 O O . ASN A 1 107 ? 51.657 1.285 -45.148 1.00 83.81 107 ASN A O 1
ATOM 879 N N . ASN A 1 108 ? 53.832 1.493 -45.651 1.00 86.31 108 ASN A N 1
ATOM 880 C CA . ASN A 1 108 ? 53.723 2.648 -46.535 1.00 86.31 108 ASN A CA 1
ATOM 881 C C . ASN A 1 108 ? 53.594 2.270 -48.017 1.00 86.31 108 ASN A C 1
ATOM 883 O O . ASN A 1 108 ? 53.518 3.159 -48.860 1.00 86.31 108 ASN A O 1
ATOM 887 N N . ASP A 1 109 ? 53.562 0.978 -48.340 1.00 89.31 109 ASP A N 1
ATOM 888 C CA . ASP A 1 109 ? 53.331 0.476 -49.690 1.00 89.31 109 ASP A CA 1
ATOM 889 C C . ASP A 1 109 ? 51.890 -0.037 -49.802 1.00 89.31 109 ASP A C 1
ATOM 891 O O . ASP A 1 109 ? 51.432 -0.860 -49.003 1.00 89.31 109 ASP A O 1
ATOM 895 N N . GLY A 1 110 ? 51.140 0.484 -50.775 1.00 87.94 110 GLY A N 1
ATOM 896 C CA . GLY A 1 110 ? 49.721 0.176 -50.945 1.00 87.94 110 GLY A CA 1
ATOM 897 C C . GLY A 1 110 ? 49.433 -1.253 -51.407 1.00 87.94 110 GLY A C 1
ATOM 898 O O . GLY A 1 110 ? 48.289 -1.703 -51.303 1.00 87.94 110 GLY A O 1
ATOM 899 N N . ARG A 1 111 ? 50.446 -1.994 -51.876 1.00 90.81 111 ARG A N 1
ATOM 900 C CA . ARG A 1 111 ? 50.300 -3.381 -52.345 1.00 90.81 111 ARG A CA 1
ATOM 901 C C . ARG A 1 111 ? 50.257 -4.407 -51.218 1.00 90.81 111 ARG A C 1
ATOM 903 O O . ARG A 1 111 ? 49.817 -5.526 -51.469 1.00 90.81 111 ARG A O 1
ATOM 910 N N . PHE A 1 112 ? 50.679 -4.041 -50.006 1.00 90.44 112 PHE A N 1
ATOM 911 C CA . PHE A 1 112 ? 50.789 -4.960 -48.873 1.00 90.44 112 PHE A CA 1
ATOM 912 C C . PHE A 1 112 ? 49.833 -4.599 -47.738 1.00 90.44 112 PHE A C 1
ATOM 914 O O . PHE A 1 112 ? 49.657 -3.428 -47.388 1.00 90.44 112 PHE A O 1
ATOM 921 N N . VAL A 1 113 ? 49.279 -5.637 -47.117 1.00 90.00 113 VAL A N 1
ATOM 922 C CA . VAL A 1 113 ? 48.390 -5.558 -45.956 1.00 90.00 113 VAL A CA 1
ATOM 923 C C . VAL A 1 113 ? 48.739 -6.630 -44.938 1.00 90.00 113 VAL A C 1
ATOM 925 O O . VAL A 1 113 ? 49.177 -7.730 -45.292 1.00 90.00 113 VAL A O 1
ATOM 928 N N . ARG A 1 114 ? 48.516 -6.327 -43.660 1.00 88.44 114 ARG A N 1
ATOM 929 C CA . ARG A 1 114 ? 48.663 -7.313 -42.586 1.00 88.44 114 ARG A CA 1
ATOM 930 C C . ARG A 1 114 ? 47.400 -8.158 -42.444 1.00 88.44 114 ARG A C 1
ATOM 932 O O . ARG A 1 114 ? 46.296 -7.637 -42.272 1.00 88.44 114 ARG A O 1
ATOM 939 N N . VAL A 1 115 ? 47.578 -9.476 -42.501 1.00 84.25 115 VAL A N 1
ATOM 940 C CA . VAL A 1 115 ? 46.520 -10.480 -42.345 1.00 84.25 115 VAL A CA 1
ATOM 941 C C . VAL A 1 115 ? 46.685 -11.139 -40.977 1.00 84.25 115 VAL A C 1
ATOM 943 O O . VAL A 1 115 ? 47.580 -11.963 -40.787 1.00 84.25 115 VAL A O 1
ATOM 946 N N . GLY A 1 116 ? 45.843 -10.777 -40.007 1.00 79.00 116 GLY A N 1
ATOM 947 C CA . GLY A 1 116 ? 46.068 -11.145 -38.604 1.00 79.00 116 GLY A CA 1
ATOM 948 C C . GLY A 1 116 ? 47.308 -10.466 -38.003 1.00 79.00 116 GLY A C 1
ATOM 949 O O . GLY A 1 116 ? 47.827 -9.493 -38.546 1.00 79.00 116 GLY A O 1
ATOM 950 N N . GLU A 1 117 ? 47.792 -10.961 -36.864 1.00 70.69 117 GLU A N 1
ATOM 951 C CA . GLU A 1 117 ? 48.792 -10.230 -36.070 1.00 70.69 117 GLU A CA 1
ATOM 952 C C . GLU A 1 117 ? 50.208 -10.235 -36.680 1.00 70.69 117 GLU A C 1
ATOM 954 O O . GLU A 1 117 ? 50.923 -9.241 -36.536 1.00 70.69 117 GLU A O 1
ATOM 959 N N . GLU A 1 118 ? 50.600 -11.267 -37.444 1.00 79.00 118 GLU A N 1
ATOM 960 C CA . GLU A 1 118 ? 52.013 -11.465 -37.841 1.00 79.00 118 GLU A CA 1
ATOM 961 C C . GLU A 1 118 ? 52.283 -11.808 -39.319 1.00 79.00 118 GLU A C 1
ATOM 963 O O . GLU A 1 118 ? 53.442 -12.026 -39.698 1.00 79.00 118 GLU A O 1
ATOM 968 N N . LYS A 1 119 ? 51.254 -11.874 -40.174 1.00 88.12 119 LYS A N 1
ATOM 969 C CA . LYS A 1 119 ? 51.421 -12.244 -41.590 1.00 88.12 119 LYS A CA 1
ATOM 970 C C . LYS A 1 119 ? 51.189 -11.065 -42.525 1.00 88.12 119 LYS A C 1
ATOM 972 O O . LYS A 1 119 ? 50.299 -10.248 -42.308 1.00 88.12 119 LYS A O 1
ATOM 977 N N . TRP A 1 120 ? 51.961 -11.028 -43.601 1.00 88.00 120 TRP A N 1
ATOM 978 C CA . TRP A 1 120 ? 51.837 -10.075 -44.693 1.00 88.00 120 TRP A CA 1
ATOM 979 C C . TRP A 1 120 ? 51.262 -10.764 -45.923 1.00 88.00 120 TRP A C 1
ATOM 981 O O . TRP A 1 120 ? 51.689 -11.857 -46.295 1.00 88.00 120 TRP A O 1
ATOM 991 N N . GLY A 1 121 ? 50.293 -10.113 -46.551 1.00 89.88 121 GLY A N 1
ATOM 992 C CA . GLY A 1 121 ? 49.705 -10.540 -47.812 1.00 89.88 121 GLY A CA 1
ATOM 993 C C . GLY A 1 121 ? 49.542 -9.365 -48.764 1.00 89.88 121 GLY A C 1
ATOM 994 O O . GLY A 1 121 ? 49.786 -8.210 -48.403 1.00 89.88 121 GLY A O 1
ATOM 995 N N . LEU A 1 122 ? 49.116 -9.665 -49.987 1.00 90.44 122 LEU A N 1
ATOM 996 C CA . LEU A 1 122 ? 48.821 -8.635 -50.973 1.00 90.44 122 LEU A CA 1
ATOM 997 C C . LEU A 1 122 ? 47.425 -8.047 -50.749 1.00 90.44 122 LEU A C 1
ATOM 999 O O . LEU A 1 122 ? 46.464 -8.772 -50.478 1.00 90.44 122 LEU A O 1
ATOM 1003 N N . THR A 1 123 ? 47.294 -6.730 -50.919 1.00 88.75 123 THR A N 1
ATOM 1004 C CA . THR A 1 123 ? 46.017 -6.006 -50.793 1.00 88.75 123 THR A CA 1
ATOM 1005 C C . THR A 1 123 ? 44.951 -6.594 -51.718 1.00 88.75 123 THR A C 1
ATOM 1007 O O . THR A 1 123 ? 43.788 -6.702 -51.333 1.00 88.75 123 THR A O 1
ATOM 1010 N N . SER A 1 124 ? 45.354 -7.047 -52.909 1.00 87.12 124 SER A N 1
ATOM 1011 C CA . SER A 1 124 ? 44.485 -7.680 -53.906 1.00 87.12 124 SER A CA 1
ATOM 1012 C C . SER A 1 124 ? 43.835 -8.982 -53.430 1.00 87.12 124 SER A C 1
ATOM 1014 O O . SER A 1 124 ? 42.738 -9.298 -53.877 1.00 87.12 124 SER A O 1
ATOM 1016 N N . TRP A 1 125 ? 44.460 -9.725 -52.510 1.00 87.62 125 TRP A N 1
ATOM 1017 C CA . TRP A 1 125 ? 43.940 -11.010 -52.026 1.00 87.62 125 TRP A CA 1
ATOM 1018 C C . TRP A 1 125 ? 42.794 -10.863 -51.024 1.00 87.62 125 TRP A C 1
ATOM 1020 O O . TRP A 1 125 ? 41.937 -11.741 -50.921 1.00 87.62 125 TRP A O 1
ATOM 1030 N N . LEU A 1 126 ? 42.791 -9.774 -50.251 1.00 83.31 126 LEU A N 1
ATOM 1031 C CA . LEU A 1 126 ? 41.783 -9.524 -49.214 1.00 83.31 126 LEU A CA 1
ATOM 1032 C C . LEU A 1 126 ? 40.560 -8.771 -49.734 1.00 83.31 126 LEU A C 1
ATOM 1034 O O . LEU A 1 126 ? 39.530 -8.703 -49.058 1.00 83.31 126 LEU A O 1
ATOM 1038 N N . VAL A 1 127 ? 40.672 -8.182 -50.919 1.00 83.25 127 VAL A N 1
ATOM 1039 C CA . VAL A 1 127 ? 39.587 -7.438 -51.541 1.00 83.25 127 VAL A CA 1
ATOM 1040 C C . VAL A 1 127 ? 38.694 -8.424 -52.277 1.00 83.25 127 VAL A C 1
ATOM 1042 O O . VAL A 1 127 ? 38.923 -8.751 -53.434 1.00 83.25 127 VAL A O 1
ATOM 1045 N N . ASP A 1 128 ? 37.655 -8.887 -51.588 1.00 83.00 128 ASP A N 1
ATOM 1046 C CA . ASP A 1 128 ? 36.563 -9.638 -52.200 1.00 83.00 128 ASP A CA 1
ATOM 1047 C C . ASP A 1 128 ? 35.450 -8.663 -52.630 1.00 83.00 128 ASP A C 1
ATOM 1049 O O . ASP A 1 128 ? 34.768 -8.096 -51.758 1.00 83.00 128 ASP A O 1
ATOM 1053 N N . PRO A 1 129 ? 35.237 -8.450 -53.945 1.00 81.69 129 PRO A N 1
ATOM 1054 C CA . PRO A 1 129 ? 34.182 -7.577 -54.450 1.00 81.69 129 PRO A CA 1
ATOM 1055 C C . PRO A 1 129 ? 32.790 -7.959 -53.940 1.00 81.69 129 PRO A C 1
ATOM 1057 O O . PRO A 1 129 ? 31.970 -7.082 -53.672 1.00 81.69 129 PRO A O 1
ATOM 1060 N N . SER A 1 130 ? 32.526 -9.251 -53.733 1.00 82.62 130 SER A N 1
ATOM 1061 C CA . SER A 1 130 ? 31.211 -9.742 -53.315 1.00 82.62 130 SER A CA 1
ATOM 1062 C C . SER A 1 130 ? 30.829 -9.312 -51.889 1.00 82.62 130 SER A C 1
ATOM 1064 O O . SER A 1 130 ? 29.640 -9.230 -51.557 1.00 82.62 130 SER A O 1
ATOM 1066 N N . SER A 1 131 ? 31.830 -8.961 -51.069 1.00 82.56 131 SER A N 1
ATOM 1067 C CA . SER A 1 131 ? 31.669 -8.500 -49.684 1.00 82.56 131 SER A CA 1
ATOM 1068 C C . SER A 1 131 ? 31.151 -7.059 -49.562 1.00 82.56 131 SER A C 1
ATOM 1070 O O . SER A 1 131 ? 30.721 -6.639 -48.481 1.00 82.56 131 SER A O 1
ATOM 1072 N N . TYR A 1 132 ? 31.174 -6.286 -50.653 1.00 83.31 132 TYR A N 1
ATOM 1073 C CA . TYR A 1 132 ? 30.667 -4.917 -50.678 1.00 83.31 132 TYR A CA 1
ATOM 1074 C C . TYR A 1 132 ? 29.156 -4.898 -50.924 1.00 83.31 132 TYR A C 1
ATOM 1076 O O . TYR A 1 132 ? 28.589 -5.727 -51.638 1.00 83.31 132 TYR A O 1
ATOM 1084 N N . SER A 1 133 ? 28.463 -3.923 -50.327 1.00 88.31 133 SER A N 1
ATOM 1085 C CA . SER A 1 133 ? 27.026 -3.778 -50.574 1.00 88.31 133 SER A CA 1
ATOM 1086 C C . SER A 1 133 ? 26.758 -3.375 -52.027 1.00 88.31 133 SER A C 1
ATOM 1088 O O . SER A 1 133 ? 27.554 -2.661 -52.639 1.00 88.31 133 SER A O 1
ATOM 1090 N N . LEU A 1 134 ? 25.594 -3.772 -52.555 1.00 90.38 134 LEU A N 1
ATOM 1091 C CA . LEU A 1 134 ? 25.180 -3.471 -53.931 1.00 90.38 134 LEU A CA 1
ATOM 1092 C C . LEU A 1 134 ? 25.319 -1.982 -54.279 1.00 90.38 134 LEU A C 1
ATOM 1094 O O . LEU A 1 134 ? 25.728 -1.636 -55.380 1.00 90.38 134 LEU A O 1
ATOM 1098 N N . ARG A 1 135 ? 25.044 -1.102 -53.309 1.00 90.00 135 ARG A N 1
ATOM 1099 C CA . ARG A 1 135 ? 25.229 0.346 -53.441 1.00 90.00 135 ARG A CA 1
ATOM 1100 C C . ARG A 1 135 ? 26.657 0.706 -53.845 1.00 90.00 135 ARG A C 1
ATOM 1102 O O . ARG A 1 135 ? 26.844 1.473 -54.777 1.00 90.00 135 ARG A O 1
ATOM 1109 N N . HIS A 1 136 ? 27.653 0.156 -53.156 1.00 88.00 136 HIS A N 1
ATOM 1110 C CA . HIS A 1 136 ? 29.058 0.464 -53.414 1.00 88.00 136 HIS A CA 1
ATOM 1111 C C . HIS A 1 136 ? 29.544 -0.150 -54.731 1.00 88.00 136 HIS A C 1
ATOM 1113 O O . HIS A 1 136 ? 30.328 0.483 -55.428 1.00 88.00 136 HIS A O 1
ATOM 1119 N N . LEU A 1 137 ? 29.033 -1.328 -55.110 1.00 90.50 137 LEU A N 1
ATOM 1120 C CA . LEU A 1 137 ? 29.308 -1.929 -56.422 1.00 90.50 137 LEU A CA 1
ATOM 1121 C C . LEU A 1 137 ? 28.802 -1.042 -57.566 1.00 90.50 137 LEU A C 1
ATOM 1123 O O . LEU A 1 137 ? 29.524 -0.788 -58.527 1.00 90.50 137 LEU A O 1
ATOM 1127 N N . VAL A 1 138 ? 27.584 -0.514 -57.426 1.00 92.12 138 VAL A N 1
ATOM 1128 C CA . VAL A 1 138 ? 26.984 0.415 -58.392 1.00 92.12 138 VAL A CA 1
ATOM 1129 C C . VAL A 1 138 ? 27.752 1.739 -58.444 1.00 92.12 138 VAL A C 1
ATOM 1131 O O . VAL A 1 138 ? 28.053 2.219 -59.535 1.00 92.12 138 VAL A O 1
ATOM 1134 N N . ILE A 1 139 ? 28.124 2.306 -57.288 1.00 90.50 139 ILE A N 1
ATOM 1135 C CA . ILE A 1 139 ? 28.952 3.523 -57.222 1.00 90.50 139 ILE A CA 1
ATOM 1136 C C . ILE A 1 139 ? 30.289 3.295 -57.930 1.00 90.50 139 ILE A C 1
ATOM 1138 O O . ILE A 1 139 ? 30.692 4.126 -58.737 1.00 90.50 139 ILE A O 1
ATOM 1142 N N . LYS A 1 140 ? 30.956 2.161 -57.683 1.00 89.31 140 LYS A N 1
ATOM 1143 C CA . LYS A 1 140 ? 32.225 1.818 -58.333 1.00 89.31 140 LYS A CA 1
ATOM 1144 C C . LYS A 1 140 ? 32.089 1.760 -59.855 1.00 89.31 140 LYS A C 1
ATOM 1146 O O . LYS A 1 140 ? 32.869 2.403 -60.552 1.00 89.31 140 LYS A O 1
ATOM 1151 N N . ALA A 1 141 ? 31.089 1.037 -60.361 1.00 91.06 141 ALA A N 1
ATOM 1152 C CA . ALA A 1 141 ? 30.862 0.896 -61.798 1.00 91.06 141 ALA A CA 1
ATOM 1153 C C . ALA A 1 141 ? 30.576 2.248 -62.481 1.00 91.06 141 ALA A C 1
ATOM 1155 O O . ALA A 1 141 ? 31.094 2.514 -63.565 1.00 91.06 141 ALA A O 1
ATOM 1156 N N . LEU A 1 142 ? 29.802 3.126 -61.833 1.00 91.12 142 LEU A N 1
ATOM 1157 C CA . LEU A 1 142 ? 29.494 4.463 -62.353 1.00 91.12 142 LEU A CA 1
ATOM 1158 C C . LEU A 1 142 ? 30.662 5.451 -62.209 1.00 91.12 142 LEU A C 1
ATOM 1160 O O . LEU A 1 142 ? 30.821 6.316 -63.059 1.00 91.12 142 LEU A O 1
ATOM 1164 N N . ARG A 1 143 ? 31.522 5.316 -61.192 1.00 87.69 143 ARG A N 1
ATOM 1165 C CA . ARG A 1 143 ? 32.752 6.124 -61.073 1.00 87.69 143 ARG A CA 1
ATOM 1166 C C . ARG A 1 143 ? 33.781 5.777 -62.144 1.00 87.69 143 ARG A C 1
ATOM 1168 O O . ARG A 1 143 ? 34.420 6.673 -62.679 1.00 87.69 143 ARG A O 1
ATOM 1175 N N . GLN A 1 144 ? 33.909 4.495 -62.485 1.00 87.62 144 GLN A N 1
ATOM 1176 C CA . GLN A 1 144 ? 34.757 4.044 -63.596 1.00 87.62 144 GLN A CA 1
ATOM 1177 C C . GLN A 1 144 ? 34.242 4.524 -64.964 1.00 87.62 144 GLN A C 1
ATOM 1179 O O . GLN A 1 144 ? 35.003 4.552 -65.925 1.00 87.62 144 GLN A O 1
ATOM 1184 N N . ASN A 1 145 ? 32.968 4.922 -65.050 1.00 89.75 145 ASN A N 1
ATOM 1185 C CA . ASN A 1 145 ? 32.305 5.362 -66.274 1.00 89.75 145 ASN A CA 1
ATOM 1186 C C . ASN A 1 145 ? 31.603 6.716 -66.044 1.00 89.75 145 ASN A C 1
ATOM 1188 O O . ASN A 1 145 ? 30.375 6.759 -65.939 1.00 89.75 145 ASN A O 1
ATOM 1192 N N . PRO A 1 146 ? 32.350 7.836 -65.965 1.00 85.56 146 PRO A N 1
ATOM 1193 C CA . PRO A 1 146 ? 31.791 9.150 -65.619 1.00 85.56 146 PRO A CA 1
ATOM 1194 C C . PRO A 1 146 ? 30.767 9.675 -66.642 1.00 85.56 146 PRO A C 1
ATOM 1196 O O . PRO A 1 146 ? 29.885 10.461 -66.295 1.00 85.56 146 PRO A O 1
ATOM 1199 N N . SER A 1 147 ? 30.823 9.195 -67.888 1.00 88.38 147 SER A N 1
ATOM 1200 C CA . SER A 1 147 ? 29.811 9.441 -68.927 1.00 88.38 147 SER A CA 1
ATOM 1201 C C . SER A 1 147 ? 28.462 8.759 -68.655 1.00 88.38 147 SER A C 1
ATOM 1203 O O . SER A 1 147 ? 27.500 9.010 -69.380 1.00 88.38 147 SER A O 1
ATOM 1205 N N . GLY A 1 148 ? 28.371 7.948 -67.598 1.00 90.75 148 GLY A N 1
ATOM 1206 C CA . GLY A 1 148 ? 27.188 7.198 -67.207 1.00 90.75 148 GLY A CA 1
ATOM 1207 C C . GLY A 1 148 ? 27.024 5.888 -67.975 1.00 90.75 148 GLY A C 1
ATOM 1208 O O . GLY A 1 148 ? 27.687 5.627 -68.979 1.00 90.75 148 GLY A O 1
ATOM 1209 N N . LEU A 1 149 ? 26.123 5.035 -67.486 1.00 93.81 149 LEU A N 1
ATOM 1210 C CA . LEU A 1 149 ? 25.858 3.717 -68.064 1.00 93.81 149 LEU A CA 1
ATOM 1211 C C . LEU A 1 149 ? 24.355 3.441 -68.182 1.00 93.81 149 LEU A C 1
ATOM 1213 O O . LEU A 1 149 ? 23.600 3.751 -67.257 1.00 93.81 149 LEU A O 1
ATOM 1217 N N . PRO A 1 150 ? 23.886 2.807 -69.272 1.00 94.69 150 PRO A N 1
ATOM 1218 C CA . PRO A 1 150 ? 22.530 2.276 -69.313 1.00 94.69 150 PRO A CA 1
ATOM 1219 C C . PRO A 1 150 ? 22.387 1.117 -68.318 1.00 94.69 150 PRO A C 1
ATOM 1221 O O . PRO A 1 150 ? 23.349 0.398 -68.034 1.00 94.69 150 PRO A O 1
ATOM 1224 N N . LEU A 1 151 ? 21.167 0.900 -67.818 1.00 93.06 151 LEU A N 1
ATOM 1225 C CA . LEU A 1 151 ? 20.879 -0.103 -66.782 1.00 93.06 151 LEU A CA 1
ATOM 1226 C C . LEU A 1 151 ? 21.364 -1.514 -67.163 1.00 93.06 151 LEU A C 1
ATOM 1228 O O . LEU A 1 151 ? 21.869 -2.237 -66.310 1.00 93.06 151 LEU A O 1
ATOM 1232 N N . SER A 1 152 ? 21.257 -1.888 -68.440 1.00 91.50 152 SER A N 1
ATOM 1233 C CA . SER A 1 152 ? 21.707 -3.187 -68.953 1.00 91.50 152 SER A CA 1
ATOM 1234 C C . SER A 1 152 ? 23.221 -3.375 -68.833 1.00 91.50 152 SER A C 1
ATOM 1236 O O . SER A 1 152 ? 23.674 -4.400 -68.334 1.00 91.50 152 SER A O 1
ATOM 1238 N N . ARG A 1 153 ? 24.015 -2.373 -69.229 1.00 92.50 153 ARG A N 1
ATOM 1239 C CA . ARG A 1 153 ? 25.483 -2.410 -69.112 1.00 92.50 153 ARG A CA 1
ATOM 1240 C C . ARG A 1 153 ? 25.939 -2.327 -67.663 1.00 92.50 153 ARG A C 1
ATOM 1242 O O . ARG A 1 153 ? 26.860 -3.036 -67.276 1.00 92.50 153 ARG A O 1
ATOM 1249 N N . LEU A 1 154 ? 25.256 -1.518 -66.858 1.00 92.50 154 LEU A N 1
ATOM 1250 C CA . LEU A 1 154 ? 25.512 -1.440 -65.426 1.00 92.50 154 LEU A CA 1
ATOM 1251 C C . LEU A 1 154 ? 25.248 -2.788 -64.737 1.00 92.50 154 LEU A C 1
ATOM 1253 O O . LEU A 1 154 ? 26.043 -3.206 -63.903 1.00 92.50 154 LEU A O 1
ATOM 1257 N N . ALA A 1 155 ? 24.176 -3.494 -65.109 1.00 92.56 155 ALA A N 1
ATOM 1258 C CA . ALA A 1 155 ? 23.876 -4.814 -64.565 1.00 92.56 155 ALA A CA 1
ATOM 1259 C C . ALA A 1 155 ? 24.939 -5.857 -64.923 1.00 92.56 155 ALA A C 1
ATOM 1261 O O . ALA A 1 155 ? 25.300 -6.649 -64.057 1.00 92.56 155 ALA A O 1
ATOM 1262 N N . VAL A 1 156 ? 25.478 -5.825 -66.147 1.00 93.19 156 VAL A N 1
ATOM 1263 C CA . VAL A 1 156 ? 26.592 -6.698 -66.558 1.00 93.19 156 VAL A CA 1
ATOM 1264 C C . VAL A 1 156 ? 27.836 -6.423 -65.710 1.00 93.19 156 VAL A C 1
ATOM 1266 O O . VAL A 1 156 ? 28.332 -7.338 -65.063 1.00 93.19 156 VAL A O 1
ATOM 1269 N N . LEU A 1 157 ? 28.263 -5.160 -65.610 1.00 91.19 157 LEU A N 1
ATOM 1270 C CA . LEU A 1 157 ? 29.457 -4.773 -64.845 1.00 91.19 157 LEU A CA 1
ATOM 1271 C C . LEU A 1 157 ? 29.330 -5.067 -63.345 1.00 91.19 157 LEU A C 1
ATOM 1273 O O . LEU A 1 157 ? 30.283 -5.483 -62.699 1.00 91.19 157 LEU A O 1
ATOM 1277 N N . VAL A 1 158 ? 28.148 -4.866 -62.759 1.00 91.19 158 VAL A N 1
ATOM 1278 C CA . VAL A 1 158 ? 27.911 -5.212 -61.349 1.00 91.19 158 VAL A CA 1
ATOM 1279 C C . VAL A 1 158 ? 27.872 -6.733 -61.154 1.00 91.19 158 VAL A C 1
ATOM 1281 O O . VAL A 1 158 ? 28.339 -7.221 -60.123 1.00 91.19 158 VAL A O 1
ATOM 1284 N N . SER A 1 159 ? 27.371 -7.476 -62.147 1.00 89.56 159 SER A N 1
ATOM 1285 C CA . SER A 1 159 ? 27.306 -8.942 -62.119 1.00 89.56 159 SER A CA 1
ATOM 1286 C C . SER A 1 159 ? 28.675 -9.617 -62.170 1.00 89.56 159 SER A C 1
ATOM 1288 O O . SER A 1 159 ? 28.802 -10.714 -61.633 1.00 89.56 159 SER A O 1
ATOM 1290 N N . GLU A 1 160 ? 29.699 -8.952 -62.719 1.00 88.62 160 GLU A N 1
ATOM 1291 C CA . GLU A 1 160 ? 31.101 -9.402 -62.649 1.00 88.62 160 GLU A CA 1
ATOM 1292 C C . GLU A 1 160 ? 31.613 -9.478 -61.202 1.00 88.62 160 GLU A C 1
ATOM 1294 O O . GLU A 1 160 ? 32.413 -10.347 -60.867 1.00 88.62 160 GLU A O 1
ATOM 1299 N N . TYR A 1 161 ? 31.129 -8.594 -60.323 1.00 87.00 161 TYR A N 1
ATOM 1300 C CA . TYR A 1 161 ? 31.504 -8.584 -58.906 1.00 87.00 161 TYR A CA 1
ATOM 1301 C C . TYR A 1 161 ? 30.607 -9.483 -58.052 1.00 87.00 161 TYR A C 1
ATOM 1303 O O . TYR A 1 161 ? 31.065 -10.096 -57.087 1.00 87.00 161 TYR A O 1
ATOM 1311 N N . ARG A 1 162 ? 29.305 -9.507 -58.353 1.00 88.88 162 ARG A N 1
ATOM 1312 C CA . ARG A 1 162 ? 28.309 -10.312 -57.642 1.00 88.88 162 ARG A CA 1
ATOM 1313 C C . ARG A 1 162 ? 27.081 -10.505 -58.529 1.00 88.88 162 ARG A C 1
ATOM 1315 O O . ARG A 1 162 ? 26.519 -9.498 -58.954 1.00 88.88 162 ARG A O 1
ATOM 1322 N N . PRO A 1 163 ? 26.571 -11.735 -58.715 1.00 88.56 163 PRO A N 1
ATOM 1323 C CA . PRO A 1 163 ? 25.372 -11.960 -59.515 1.00 88.56 163 PRO A CA 1
ATOM 1324 C C . PRO A 1 163 ? 24.172 -11.239 -58.886 1.00 88.56 163 PRO A C 1
ATOM 1326 O O . PRO A 1 163 ? 23.766 -11.544 -57.760 1.00 88.56 163 PRO A O 1
ATOM 1329 N N . VAL A 1 164 ? 23.616 -10.253 -59.597 1.00 88.38 164 VAL A N 1
ATOM 1330 C CA . VAL A 1 164 ? 22.484 -9.444 -59.125 1.00 88.38 164 VAL A CA 1
ATOM 1331 C C . VAL A 1 164 ? 21.500 -9.181 -60.259 1.00 88.38 164 VAL A C 1
ATOM 1333 O O . VAL A 1 164 ? 21.873 -8.871 -61.384 1.00 88.38 164 VAL A O 1
ATOM 1336 N N . GLN A 1 165 ? 20.210 -9.264 -59.933 1.00 90.50 165 GLN A N 1
ATOM 1337 C CA . GLN A 1 165 ? 19.127 -8.984 -60.871 1.00 90.50 165 GLN A CA 1
ATOM 1338 C C . GLN A 1 165 ? 19.067 -7.487 -61.249 1.00 90.50 165 GLN A C 1
ATOM 1340 O O . GLN A 1 165 ? 19.128 -6.639 -60.347 1.00 90.50 165 GLN A O 1
ATOM 1345 N N . PRO A 1 166 ? 18.850 -7.133 -62.532 1.00 91.31 166 PRO A N 1
ATOM 1346 C CA . PRO A 1 166 ? 18.761 -5.738 -62.984 1.00 91.31 166 PRO A CA 1
ATOM 1347 C C . PRO A 1 166 ? 17.719 -4.902 -62.223 1.00 91.31 166 PRO A C 1
ATOM 1349 O O . PRO A 1 166 ? 17.961 -3.739 -61.902 1.00 91.31 166 PRO A O 1
ATOM 1352 N N . SER A 1 167 ? 16.595 -5.511 -61.832 1.00 92.94 167 SER A N 1
ATOM 1353 C CA . SER A 1 167 ? 15.531 -4.866 -61.048 1.00 92.94 167 SER A CA 1
ATOM 1354 C C . SER A 1 167 ? 15.991 -4.398 -59.661 1.00 92.94 167 SER A C 1
ATOM 1356 O O . SER A 1 167 ? 15.497 -3.403 -59.130 1.00 92.94 167 SER A O 1
ATOM 1358 N N . SER A 1 168 ? 16.935 -5.114 -59.044 1.00 92.75 168 SER A N 1
ATOM 1359 C CA . SER A 1 168 ? 17.489 -4.753 -57.735 1.00 92.75 168 SER A CA 1
ATOM 1360 C C . SER A 1 168 ? 18.411 -3.541 -57.838 1.00 92.75 168 SER A C 1
ATOM 1362 O O . SER A 1 168 ? 18.398 -2.688 -56.950 1.00 92.75 168 SER A O 1
ATOM 1364 N N . ILE A 1 169 ? 19.167 -3.447 -58.936 1.00 93.25 169 ILE A N 1
ATOM 1365 C CA . ILE A 1 169 ? 20.004 -2.285 -59.254 1.00 93.25 169 ILE A CA 1
ATOM 1366 C C . ILE A 1 169 ? 19.110 -1.074 -59.512 1.00 93.25 169 ILE A C 1
ATOM 1368 O O . ILE A 1 169 ? 19.305 -0.031 -58.899 1.00 93.25 169 ILE A O 1
ATOM 1372 N N . GLU A 1 170 ? 18.071 -1.226 -60.330 1.00 93.75 170 GLU A N 1
ATOM 1373 C CA . GLU A 1 170 ? 17.134 -0.141 -60.621 1.00 93.75 170 GLU A CA 1
ATOM 1374 C C . GLU A 1 170 ? 16.437 0.393 -59.363 1.00 93.75 170 GLU A C 1
ATOM 1376 O O . GLU A 1 170 ? 16.377 1.605 -59.146 1.00 93.75 170 GLU A O 1
ATOM 1381 N N . ARG A 1 171 ? 15.958 -0.499 -58.487 1.00 93.88 171 ARG A N 1
ATOM 1382 C CA . ARG A 1 171 ? 15.348 -0.107 -57.209 1.00 93.88 171 ARG A CA 1
ATOM 1383 C C . ARG A 1 171 ? 16.319 0.687 -56.339 1.00 93.88 171 ARG A C 1
ATOM 1385 O O . ARG A 1 171 ? 15.912 1.643 -55.684 1.00 93.88 171 ARG A O 1
ATOM 1392 N N . LEU A 1 172 ? 17.590 0.291 -56.321 1.00 93.94 172 LEU A N 1
ATOM 1393 C CA . LEU A 1 172 ? 18.628 0.987 -55.571 1.00 93.94 172 LEU A CA 1
ATOM 1394 C C . LEU A 1 172 ? 18.908 2.376 -56.148 1.00 93.94 172 LEU A C 1
ATOM 1396 O O . LEU A 1 172 ? 18.982 3.337 -55.385 1.00 93.94 172 LEU A O 1
ATOM 1400 N N . LEU A 1 173 ? 19.017 2.484 -57.473 1.00 93.44 173 LEU A N 1
ATOM 1401 C CA . LEU A 1 173 ? 19.244 3.750 -58.166 1.00 93.44 173 LEU A CA 1
ATOM 1402 C C . LEU A 1 173 ? 18.102 4.735 -57.896 1.00 93.44 173 LEU A C 1
ATOM 1404 O O . LEU A 1 173 ? 18.346 5.866 -57.499 1.00 93.44 173 LEU A O 1
ATOM 1408 N N . ARG A 1 174 ? 16.846 4.282 -57.994 1.00 93.12 174 ARG A N 1
ATOM 1409 C CA . ARG A 1 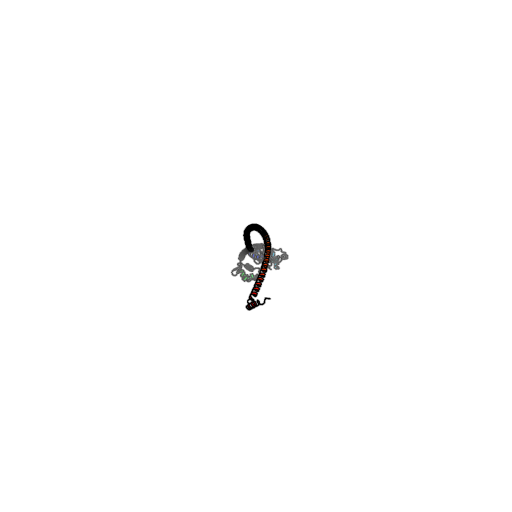174 ? 15.667 5.120 -57.713 1.00 93.12 174 ARG A CA 1
ATOM 1410 C C . ARG A 1 174 ? 15.526 5.514 -56.238 1.00 93.12 174 ARG A C 1
ATOM 1412 O O . ARG A 1 174 ? 14.909 6.529 -55.939 1.00 93.12 174 ARG A O 1
ATOM 1419 N N . ARG A 1 175 ? 16.065 4.720 -55.306 1.00 92.88 175 ARG A N 1
ATOM 1420 C CA . ARG A 1 175 ? 15.980 4.985 -53.857 1.00 92.88 175 ARG A CA 1
ATOM 1421 C C . ARG A 1 175 ? 16.862 6.155 -53.414 1.00 92.88 175 ARG A C 1
ATOM 1423 O O . ARG A 1 175 ? 16.591 6.760 -52.379 1.00 92.88 175 ARG A O 1
ATOM 1430 N N . HIS A 1 176 ? 17.938 6.433 -54.139 1.00 90.25 176 HIS A N 1
ATOM 1431 C CA . HIS A 1 176 ? 18.974 7.359 -53.709 1.00 90.25 176 HIS A CA 1
ATOM 1432 C C . HIS A 1 176 ? 19.119 8.512 -54.702 1.00 90.25 176 HIS A C 1
ATOM 1434 O O . HIS A 1 176 ? 19.525 8.307 -55.838 1.00 90.25 176 HIS A O 1
ATOM 1440 N N . ALA A 1 177 ? 18.850 9.736 -54.242 1.00 87.88 177 ALA A N 1
ATOM 1441 C CA . ALA A 1 177 ? 18.802 10.935 -55.086 1.00 87.88 177 ALA A CA 1
ATOM 1442 C C . ALA A 1 177 ? 20.144 11.330 -55.736 1.00 87.88 177 ALA A C 1
ATOM 1444 O O . ALA A 1 177 ? 20.159 12.118 -56.673 1.00 87.88 177 ALA A O 1
ATOM 1445 N N . TYR A 1 178 ? 21.266 10.784 -55.257 1.00 91.81 178 TYR A N 1
ATOM 1446 C CA . TYR A 1 178 ? 22.590 11.005 -55.847 1.00 91.81 178 TYR A CA 1
ATOM 1447 C C . TYR A 1 178 ? 22.884 10.105 -57.059 1.00 91.81 178 TYR A C 1
ATOM 1449 O O . TYR A 1 178 ? 23.933 10.240 -57.690 1.00 91.81 178 TYR A O 1
ATOM 1457 N N . PHE A 1 179 ? 21.964 9.201 -57.406 1.00 94.44 179 PHE A N 1
ATOM 1458 C CA . PHE A 1 179 ? 21.911 8.610 -58.734 1.00 94.44 179 PHE A CA 1
ATOM 1459 C C . PHE A 1 179 ? 20.829 9.309 -59.544 1.00 94.44 179 PHE A C 1
ATOM 1461 O O . PHE A 1 179 ? 19.686 9.422 -59.102 1.00 94.44 179 PHE A O 1
ATOM 1468 N N . TYR A 1 180 ? 21.169 9.737 -60.753 1.00 92.69 180 TYR A N 1
ATOM 1469 C CA . TYR A 1 180 ? 20.213 10.381 -61.645 1.00 92.69 180 TYR A CA 1
ATOM 1470 C C . TYR A 1 180 ? 20.247 9.737 -63.026 1.00 92.69 180 TYR A C 1
ATOM 1472 O O . TYR A 1 180 ? 21.276 9.228 -63.468 1.00 92.69 180 TYR A O 1
ATOM 1480 N N . CYS A 1 181 ? 19.100 9.736 -63.704 1.00 92.88 181 CYS A N 1
ATOM 1481 C CA . CYS A 1 181 ? 18.963 9.180 -65.043 1.00 92.88 181 CYS A CA 1
ATOM 1482 C C . CYS A 1 181 ? 18.721 10.303 -66.053 1.00 92.88 181 CYS A C 1
ATOM 1484 O O . CYS A 1 181 ? 17.776 11.078 -65.907 1.00 92.88 181 CYS A O 1
ATOM 1486 N N . ARG A 1 182 ? 19.546 10.375 -67.100 1.00 90.25 182 ARG A N 1
ATOM 1487 C CA . ARG A 1 182 ? 19.366 11.294 -68.228 1.00 90.25 182 ARG A CA 1
ATOM 1488 C C . ARG A 1 182 ? 19.280 10.480 -69.512 1.00 90.25 182 ARG A C 1
ATOM 1490 O O . ARG A 1 182 ? 20.232 9.807 -69.885 1.00 90.25 182 ARG A O 1
ATOM 1497 N N . ARG A 1 183 ? 18.131 10.534 -70.198 1.00 89.31 183 ARG A N 1
ATOM 1498 C CA . ARG A 1 183 ? 17.894 9.816 -71.472 1.00 89.31 183 ARG A CA 1
ATOM 1499 C C . ARG A 1 183 ? 18.222 8.308 -71.401 1.00 89.31 183 ARG A C 1
ATOM 1501 O O . ARG A 1 183 ? 18.809 7.758 -72.323 1.00 89.31 183 ARG A O 1
ATOM 1508 N N . GLY A 1 184 ? 17.871 7.645 -70.295 1.00 89.12 184 GLY A N 1
ATOM 1509 C CA . GLY A 1 184 ? 18.116 6.207 -70.100 1.00 89.12 184 GLY A CA 1
ATOM 1510 C C . GLY A 1 184 ? 19.533 5.840 -69.637 1.00 89.12 184 GLY A C 1
ATOM 1511 O O . GLY A 1 184 ? 19.816 4.660 -69.428 1.00 89.12 184 GLY A O 1
ATOM 1512 N N . ILE A 1 185 ? 20.407 6.829 -69.436 1.00 93.62 185 ILE A N 1
ATOM 1513 C CA . ILE A 1 185 ? 21.766 6.657 -68.919 1.00 93.62 185 ILE A CA 1
ATOM 1514 C C . ILE A 1 185 ? 21.779 7.061 -67.446 1.00 93.62 185 ILE A C 1
ATOM 1516 O O . ILE A 1 185 ? 21.325 8.149 -67.090 1.00 93.62 185 ILE A O 1
ATOM 1520 N N . TRP A 1 186 ? 22.262 6.171 -66.583 1.00 95.19 186 TRP A N 1
ATOM 1521 C CA . TRP A 1 186 ? 22.423 6.429 -65.158 1.00 95.19 186 TRP A CA 1
ATOM 1522 C C . TRP A 1 186 ? 23.787 7.032 -64.870 1.00 95.19 186 TRP A C 1
ATOM 1524 O O . TRP A 1 186 ? 24.806 6.556 -65.365 1.00 95.19 186 TRP A O 1
ATOM 1534 N N . HIS A 1 187 ? 23.790 8.047 -64.020 1.00 93.75 187 HIS A N 1
ATOM 1535 C CA . HIS A 1 187 ? 24.971 8.749 -63.556 1.00 93.75 187 HIS A CA 1
ATOM 1536 C C . HIS A 1 187 ? 25.012 8.736 -62.029 1.00 93.75 187 HIS A C 1
ATOM 1538 O O . HIS A 1 187 ? 23.982 8.619 -61.359 1.00 93.75 187 HIS A O 1
ATOM 1544 N N . TYR A 1 188 ? 26.217 8.876 -61.489 1.00 92.75 188 TYR A N 1
ATOM 1545 C CA . TYR A 1 188 ? 26.468 9.047 -60.065 1.00 92.75 188 TYR A CA 1
ATOM 1546 C C . TYR A 1 188 ? 27.051 10.440 -59.834 1.00 92.75 188 TYR A C 1
ATOM 1548 O O . TYR A 1 188 ? 28.051 10.788 -60.460 1.00 92.75 188 TYR A O 1
ATOM 1556 N N . ASP A 1 189 ? 26.430 11.223 -58.952 1.00 90.62 189 ASP A N 1
ATOM 1557 C CA . ASP A 1 189 ? 26.945 12.525 -58.524 1.00 90.62 189 ASP A CA 1
ATOM 1558 C C . ASP A 1 189 ? 27.563 12.415 -57.113 1.00 90.62 189 ASP A C 1
ATOM 1560 O O . ASP A 1 189 ? 26.831 12.260 -56.126 1.00 90.62 189 ASP A O 1
ATOM 1564 N N . PRO A 1 190 ? 28.902 12.513 -56.984 1.00 85.25 190 PRO A N 1
ATOM 1565 C CA . PRO A 1 190 ? 29.574 12.484 -55.689 1.00 85.25 190 PRO A CA 1
ATOM 1566 C C . PRO A 1 190 ? 29.149 13.624 -54.749 1.00 85.25 190 PRO A C 1
ATOM 1568 O O . PRO A 1 190 ? 29.049 13.415 -53.541 1.00 85.25 190 PRO A O 1
ATOM 1571 N N . ARG A 1 191 ? 28.852 14.822 -55.270 1.00 87.00 191 ARG A N 1
ATOM 1572 C CA . ARG A 1 191 ? 28.465 15.979 -54.441 1.00 87.00 191 ARG A CA 1
ATOM 1573 C C . ARG A 1 191 ? 27.062 15.805 -53.876 1.00 87.00 191 ARG A C 1
ATOM 1575 O O . ARG A 1 191 ? 26.833 16.061 -52.696 1.00 87.00 191 ARG A O 1
ATOM 1582 N N . ALA A 1 192 ? 26.140 15.297 -54.693 1.00 89.06 192 ALA A N 1
ATOM 1583 C CA . ALA A 1 192 ? 24.806 14.931 -54.227 1.00 89.06 192 ALA A CA 1
ATOM 1584 C C . ALA A 1 192 ? 24.858 13.805 -53.180 1.00 89.06 192 ALA A C 1
ATOM 1586 O O . ALA A 1 192 ? 24.039 13.779 -52.258 1.00 89.06 192 ALA A O 1
ATOM 1587 N N . HIS A 1 193 ? 25.820 12.879 -53.291 1.00 87.69 193 HIS A N 1
ATOM 1588 C CA . HIS A 1 193 ? 26.010 11.822 -52.297 1.00 87.69 193 HIS A CA 1
ATOM 1589 C C . HIS A 1 193 ? 26.440 12.391 -50.941 1.00 87.69 193 HIS A C 1
ATOM 1591 O O . HIS A 1 193 ? 25.847 12.020 -49.928 1.00 87.69 193 HIS A O 1
ATOM 1597 N N . LEU A 1 194 ? 27.390 13.331 -50.919 1.00 84.94 194 LEU A N 1
ATOM 1598 C CA . LEU A 1 194 ? 27.814 14.024 -49.696 1.00 84.94 194 LEU A CA 1
ATOM 1599 C C . LEU A 1 194 ? 26.654 14.781 -49.036 1.00 84.94 194 LEU A C 1
ATOM 1601 O O . LEU A 1 194 ? 26.360 14.546 -47.864 1.00 84.94 194 LEU A O 1
ATOM 1605 N N . ALA A 1 195 ? 25.918 15.586 -49.809 1.00 87.81 195 ALA A N 1
ATOM 1606 C CA . ALA A 1 195 ? 24.750 16.311 -49.305 1.00 87.81 195 ALA A CA 1
ATOM 1607 C C . ALA A 1 195 ? 23.686 15.363 -48.716 1.00 87.81 195 ALA A C 1
ATOM 1609 O O . ALA A 1 195 ? 23.063 15.654 -47.693 1.00 87.81 195 ALA A O 1
ATOM 1610 N N . TRP A 1 196 ? 23.496 14.187 -49.326 1.00 87.88 196 TRP A N 1
ATOM 1611 C CA . TRP A 1 196 ? 22.596 13.161 -48.800 1.00 87.88 196 TRP A CA 1
ATOM 1612 C C . TRP A 1 196 ? 23.084 12.576 -47.465 1.00 87.88 196 TRP A C 1
ATOM 1614 O O . TRP A 1 196 ? 22.271 12.358 -46.560 1.00 87.88 196 TRP A O 1
ATOM 1624 N N . VAL A 1 197 ? 24.390 12.325 -47.317 1.00 84.44 197 VAL A N 1
ATOM 1625 C CA . VAL A 1 197 ? 24.989 11.827 -46.066 1.00 84.44 197 VAL A CA 1
ATOM 1626 C C . VAL A 1 197 ? 24.819 12.851 -44.941 1.00 84.44 197 VAL A C 1
ATOM 1628 O O . VAL A 1 197 ? 24.357 12.480 -43.860 1.00 84.44 197 VAL A O 1
ATOM 1631 N N . GLU A 1 198 ? 25.096 14.129 -45.204 1.00 85.25 198 GLU A N 1
ATOM 1632 C CA . GLU A 1 198 ? 24.919 15.224 -44.241 1.00 85.25 198 GLU A CA 1
ATOM 1633 C C . GLU A 1 198 ? 23.457 15.372 -43.804 1.00 85.25 198 GLU A C 1
ATOM 1635 O O . GLU A 1 198 ? 23.150 15.344 -42.607 1.00 85.25 198 GLU A O 1
ATOM 1640 N N . ALA A 1 199 ? 22.527 15.441 -44.762 1.00 87.44 199 ALA A N 1
ATOM 1641 C CA . ALA A 1 199 ? 21.097 15.561 -44.481 1.00 87.44 199 ALA A CA 1
ATOM 1642 C C . ALA A 1 199 ? 20.574 14.377 -43.647 1.00 87.44 199 ALA A C 1
ATOM 1644 O O . ALA A 1 199 ? 19.843 14.559 -42.667 1.00 87.44 199 ALA A O 1
ATOM 1645 N N . THR A 1 200 ? 20.996 13.156 -43.987 1.00 86.06 200 THR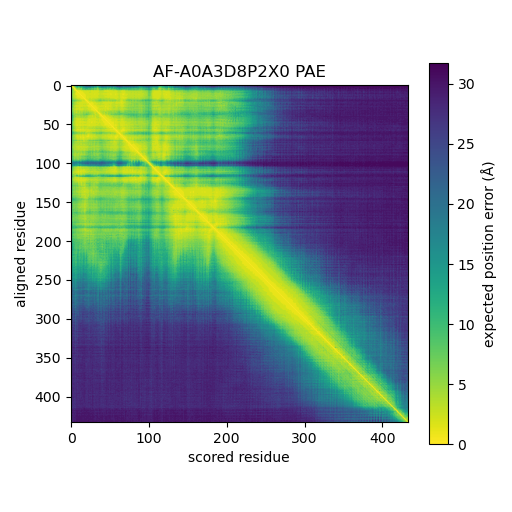 A N 1
ATOM 1646 C CA . THR A 1 200 ? 20.641 11.947 -43.228 1.00 86.06 200 THR A CA 1
ATOM 1647 C C . THR A 1 200 ? 21.240 11.982 -41.817 1.00 86.06 200 THR A C 1
ATOM 1649 O O . THR A 1 200 ? 20.581 11.596 -40.845 1.00 86.06 200 THR A O 1
ATOM 1652 N N . GLY A 1 201 ? 22.466 12.490 -41.672 1.00 83.25 201 GLY A N 1
ATOM 1653 C CA . GLY A 1 201 ? 23.119 12.718 -40.384 1.00 83.25 201 GLY A CA 1
ATOM 1654 C C . GLY A 1 201 ? 22.338 13.687 -39.492 1.00 83.25 201 GLY A C 1
ATOM 1655 O O . GLY A 1 201 ? 22.036 13.361 -38.341 1.00 83.25 201 GLY A O 1
ATOM 1656 N N . HIS A 1 202 ? 21.920 14.837 -40.027 1.00 86.81 202 HIS A N 1
ATOM 1657 C CA . HIS A 1 202 ? 21.104 15.807 -39.293 1.00 86.81 202 HIS A CA 1
ATOM 1658 C C . HIS A 1 202 ? 19.758 15.228 -38.856 1.00 86.81 202 HIS A C 1
ATOM 1660 O O . HIS A 1 202 ? 19.378 15.371 -37.690 1.00 86.81 202 HIS A O 1
ATOM 1666 N N . PHE A 1 203 ? 19.061 14.538 -39.762 1.00 87.50 203 PHE A N 1
ATOM 1667 C CA . PHE A 1 203 ? 17.757 13.946 -39.475 1.00 87.50 203 PHE A CA 1
ATOM 1668 C C . PHE A 1 203 ? 17.845 12.859 -38.398 1.00 87.50 203 PHE A C 1
ATOM 1670 O O . PHE A 1 203 ? 17.120 12.894 -37.402 1.00 87.50 203 PHE A O 1
ATOM 1677 N N . THR A 1 204 ? 18.788 11.923 -38.535 1.00 87.06 204 THR A N 1
ATOM 1678 C CA . THR A 1 204 ? 18.992 10.872 -37.527 1.00 87.06 204 THR A CA 1
ATOM 1679 C C . THR A 1 204 ? 19.457 11.446 -36.187 1.00 87.06 204 THR A C 1
ATOM 1681 O O . THR A 1 204 ? 19.015 10.983 -35.134 1.00 87.06 204 THR A O 1
ATOM 1684 N N . GLY A 1 205 ? 20.280 12.497 -36.200 1.00 87.06 205 GLY A N 1
ATOM 1685 C CA . GLY A 1 205 ? 20.671 13.231 -34.999 1.00 87.06 205 GLY A CA 1
ATOM 1686 C C . GLY A 1 205 ? 19.496 13.933 -34.308 1.00 87.06 205 GLY A C 1
ATOM 1687 O O . GLY A 1 205 ? 19.423 13.937 -33.078 1.00 87.06 205 GLY A O 1
ATOM 1688 N N . ALA A 1 206 ? 18.562 14.510 -35.067 1.00 91.31 206 ALA A N 1
ATOM 1689 C CA . ALA A 1 206 ? 17.343 15.115 -34.531 1.00 91.31 206 ALA A CA 1
ATOM 1690 C C . ALA A 1 206 ? 16.405 14.062 -33.919 1.00 91.31 206 ALA A C 1
ATOM 1692 O O . ALA A 1 206 ? 15.922 14.252 -32.801 1.00 91.31 206 ALA A O 1
ATOM 1693 N N . LEU A 1 207 ? 16.223 12.920 -34.592 1.00 92.44 207 LEU A N 1
ATOM 1694 C CA . LEU A 1 207 ? 15.438 11.797 -34.071 1.00 92.44 207 LEU A CA 1
ATOM 1695 C C . LEU A 1 207 ? 16.008 11.246 -32.762 1.00 92.44 207 LEU A C 1
ATOM 1697 O O . LEU A 1 207 ? 15.259 11.020 -31.815 1.00 92.44 207 LEU A O 1
ATOM 1701 N N . ARG A 1 208 ? 17.333 11.072 -32.669 1.00 89.56 208 ARG A N 1
ATOM 1702 C CA . ARG A 1 208 ? 17.983 10.632 -31.421 1.00 89.56 208 ARG A CA 1
ATOM 1703 C C . ARG A 1 208 ? 17.743 11.614 -30.276 1.00 89.56 208 ARG A C 1
ATOM 1705 O O . ARG A 1 208 ? 17.425 11.184 -29.174 1.00 89.56 208 ARG A O 1
ATOM 1712 N N . ARG A 1 209 ? 17.827 12.923 -30.540 1.00 92.38 209 ARG A N 1
ATOM 1713 C CA . ARG A 1 209 ? 17.525 13.966 -29.543 1.00 92.38 209 ARG A CA 1
ATOM 1714 C C . ARG A 1 209 ? 16.066 13.927 -29.088 1.00 92.38 209 ARG A C 1
ATOM 1716 O O . ARG A 1 209 ? 15.804 14.036 -27.895 1.00 92.38 209 ARG A O 1
ATOM 1723 N N . GLN A 1 210 ? 15.119 13.756 -30.011 1.00 94.00 210 GLN A N 1
ATOM 1724 C CA . GLN A 1 210 ? 13.704 13.613 -29.653 1.00 94.00 210 GLN A CA 1
ATOM 1725 C C . GLN A 1 210 ? 13.446 12.352 -28.828 1.00 94.00 210 GLN A C 1
ATOM 1727 O O . GLN A 1 210 ? 12.746 12.426 -27.821 1.00 94.00 210 GLN A O 1
ATOM 1732 N N . LYS A 1 211 ? 14.049 11.223 -29.214 1.00 93.81 211 LYS A N 1
ATOM 1733 C CA . LYS A 1 211 ? 13.971 9.973 -28.455 1.00 93.81 211 LYS A CA 1
ATOM 1734 C C . LYS A 1 211 ? 14.477 10.162 -27.020 1.00 93.81 211 LYS A C 1
ATOM 1736 O O . LYS A 1 211 ? 13.746 9.827 -26.096 1.00 93.81 211 LYS A O 1
ATOM 1741 N N . GLY A 1 212 ? 15.641 10.790 -26.839 1.00 94.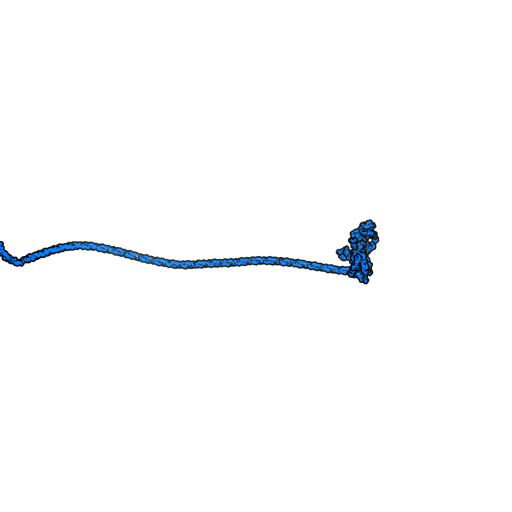50 212 GLY A N 1
ATOM 1742 C CA . GLY A 1 212 ? 16.189 11.080 -25.507 1.00 94.50 212 GLY A CA 1
ATOM 1743 C C . GLY A 1 212 ? 15.255 11.937 -24.643 1.00 94.50 212 GLY A C 1
ATOM 1744 O O . GLY A 1 212 ? 14.958 11.574 -23.511 1.00 94.50 212 GLY A O 1
ATOM 1745 N N . ARG A 1 213 ? 14.677 13.015 -25.199 1.00 95.31 213 ARG A N 1
ATOM 1746 C CA . ARG A 1 213 ? 13.690 13.848 -24.476 1.00 95.31 213 ARG A CA 1
ATOM 1747 C C . ARG A 1 213 ? 12.445 13.064 -24.051 1.00 95.31 213 ARG A C 1
ATOM 1749 O O . ARG A 1 213 ? 11.873 13.330 -22.996 1.00 95.31 213 ARG A O 1
ATOM 1756 N N . LEU A 1 214 ? 11.982 12.133 -24.887 1.00 95.38 214 LEU A N 1
ATOM 1757 C CA . LEU A 1 214 ? 10.837 11.283 -24.556 1.00 95.38 214 LEU A CA 1
ATOM 1758 C C . LEU A 1 214 ? 11.179 10.308 -23.427 1.00 95.38 214 LEU A C 1
ATOM 1760 O O . LEU A 1 214 ? 10.376 10.165 -22.508 1.00 95.38 214 LEU A O 1
ATOM 1764 N N . GLU A 1 215 ? 12.359 9.690 -23.466 1.00 95.25 215 GLU A N 1
ATOM 1765 C CA . GLU A 1 215 ? 12.849 8.790 -22.414 1.00 95.25 215 GLU A CA 1
ATOM 1766 C C . GLU A 1 215 ? 12.970 9.515 -21.065 1.00 95.25 215 GLU A C 1
ATOM 1768 O O . GLU A 1 215 ? 12.452 9.030 -20.058 1.00 95.25 215 GLU A O 1
ATOM 1773 N N . GLU A 1 216 ? 13.541 10.723 -21.047 1.00 96.44 216 GLU A N 1
ATOM 1774 C CA . GLU A 1 216 ? 13.610 11.572 -19.849 1.00 96.44 216 GLU A CA 1
ATOM 1775 C C . GLU A 1 216 ? 12.219 11.902 -19.294 1.00 96.44 216 GLU A C 1
ATOM 1777 O O . GLU A 1 216 ? 11.975 11.808 -18.087 1.00 96.44 216 GLU A O 1
ATOM 1782 N N . ARG A 1 217 ? 11.272 12.253 -20.174 1.00 96.44 217 ARG A N 1
ATOM 1783 C CA . ARG A 1 217 ? 9.900 12.576 -19.772 1.00 96.44 217 ARG A CA 1
ATOM 1784 C C . ARG A 1 217 ? 9.183 11.357 -19.194 1.00 96.44 217 ARG A C 1
ATOM 1786 O O . ARG A 1 217 ? 8.482 11.494 -18.194 1.00 96.44 217 ARG A O 1
ATOM 1793 N N . ILE A 1 218 ? 9.362 10.178 -19.792 1.00 95.31 218 ILE A N 1
ATOM 1794 C CA . ILE A 1 218 ? 8.822 8.912 -19.277 1.00 95.31 218 ILE A CA 1
ATOM 1795 C C . ILE A 1 218 ? 9.397 8.622 -17.888 1.00 95.31 218 ILE A C 1
ATOM 1797 O O . ILE A 1 218 ? 8.632 8.357 -16.962 1.00 95.31 218 ILE A O 1
ATOM 1801 N N . ALA A 1 219 ? 10.714 8.749 -17.712 1.00 96.88 219 ALA A N 1
ATOM 1802 C CA . ALA A 1 219 ? 11.364 8.529 -16.422 1.00 96.88 219 ALA A CA 1
ATOM 1803 C C . ALA A 1 219 ? 10.843 9.493 -15.340 1.00 96.88 219 ALA A C 1
ATOM 1805 O O . ALA A 1 219 ? 10.602 9.090 -14.200 1.00 96.88 219 ALA A O 1
ATOM 1806 N N . LEU A 1 220 ? 10.615 10.764 -15.687 1.00 97.56 220 LEU A N 1
ATOM 1807 C CA . LEU A 1 220 ? 10.055 11.753 -14.765 1.00 97.56 220 LEU A CA 1
ATOM 1808 C C . LEU A 1 220 ? 8.613 11.413 -14.356 1.00 97.56 220 LEU A C 1
ATOM 1810 O O . LEU A 1 220 ? 8.270 11.511 -13.175 1.00 97.56 220 LEU A O 1
ATOM 1814 N N . TRP A 1 221 ? 7.784 10.971 -15.305 1.00 95.19 221 TRP A N 1
ATOM 1815 C CA . TRP A 1 221 ? 6.423 10.512 -15.021 1.00 95.19 221 TRP A CA 1
ATOM 1816 C C . TRP A 1 221 ? 6.402 9.267 -14.139 1.00 95.19 221 TRP A C 1
ATOM 1818 O O . TRP A 1 221 ? 5.672 9.251 -13.153 1.00 95.19 221 TRP A O 1
ATOM 1828 N N . GLN A 1 222 ? 7.253 8.277 -14.412 1.00 96.50 222 GLN A N 1
ATOM 1829 C CA . GLN A 1 222 ? 7.374 7.077 -13.578 1.00 96.50 222 GLN A CA 1
ATOM 1830 C C . GLN A 1 222 ? 7.756 7.424 -12.133 1.00 96.50 222 GLN A C 1
ATOM 1832 O O . GLN A 1 222 ? 7.127 6.940 -11.195 1.00 96.50 222 GLN A O 1
ATOM 1837 N N . ARG A 1 223 ? 8.717 8.339 -11.935 1.00 97.44 223 ARG A N 1
ATOM 1838 C CA . ARG A 1 223 ? 9.080 8.841 -10.596 1.00 97.44 223 ARG A CA 1
ATOM 1839 C C . ARG A 1 223 ? 7.928 9.569 -9.903 1.00 97.44 223 ARG A C 1
ATOM 1841 O O . ARG A 1 223 ? 7.830 9.541 -8.680 1.00 97.44 223 ARG A O 1
ATOM 1848 N N . ARG A 1 224 ? 7.072 10.271 -10.650 1.00 97.81 224 ARG A N 1
ATOM 1849 C CA . ARG A 1 224 ? 5.882 10.922 -10.087 1.00 97.81 224 ARG A CA 1
ATOM 1850 C C . ARG A 1 224 ? 4.831 9.892 -9.676 1.00 97.81 224 ARG A C 1
ATOM 1852 O O . ARG A 1 224 ? 4.353 9.982 -8.555 1.00 97.81 224 ARG A O 1
ATOM 1859 N N . CYS A 1 225 ? 4.523 8.918 -10.529 1.00 95.62 225 CYS A N 1
ATOM 1860 C CA . CYS A 1 225 ? 3.593 7.834 -10.205 1.00 95.62 225 CYS A CA 1
ATOM 1861 C C . CYS A 1 225 ? 4.042 7.065 -8.957 1.00 95.62 225 CYS A C 1
ATOM 1863 O O . CYS A 1 225 ? 3.259 6.929 -8.026 1.00 95.62 225 CYS A O 1
ATOM 1865 N N . ALA A 1 226 ? 5.323 6.688 -8.881 1.00 97.38 226 ALA A N 1
ATOM 1866 C CA . ALA A 1 226 ? 5.872 5.986 -7.721 1.00 97.38 226 ALA A CA 1
ATOM 1867 C C . ALA A 1 226 ? 5.735 6.782 -6.408 1.00 97.38 226 ALA A C 1
ATOM 1869 O O . ALA A 1 226 ? 5.440 6.202 -5.366 1.00 97.38 226 ALA A O 1
ATOM 1870 N N . ARG A 1 227 ? 5.909 8.113 -6.447 1.00 97.81 227 ARG A N 1
ATOM 1871 C CA . ARG A 1 227 ? 5.689 8.979 -5.274 1.00 97.81 227 ARG A CA 1
ATOM 1872 C C . ARG A 1 227 ? 4.224 9.008 -4.846 1.00 97.81 227 ARG A C 1
ATOM 1874 O O . ARG A 1 227 ? 3.942 8.773 -3.680 1.00 97.81 227 ARG A O 1
ATOM 1881 N N . MET A 1 228 ? 3.306 9.218 -5.789 1.00 96.56 228 MET A N 1
ATOM 1882 C CA . MET A 1 228 ? 1.867 9.234 -5.492 1.00 96.56 228 MET A CA 1
ATOM 1883 C C . MET A 1 228 ? 1.382 7.880 -4.947 1.00 96.56 228 MET A C 1
ATOM 1885 O O . MET A 1 228 ? 0.530 7.833 -4.067 1.00 96.56 228 MET A O 1
ATOM 1889 N N . GLU A 1 229 ? 1.927 6.766 -5.443 1.00 97.19 229 GLU A N 1
ATOM 1890 C CA . GLU A 1 229 ? 1.627 5.427 -4.923 1.00 97.19 229 GLU A CA 1
ATOM 1891 C C . GLU A 1 229 ? 2.133 5.224 -3.489 1.00 97.19 229 GLU A C 1
ATOM 1893 O O . GLU A 1 229 ? 1.462 4.562 -2.697 1.00 97.19 229 GLU A O 1
ATOM 1898 N N . ALA A 1 230 ? 3.298 5.780 -3.143 1.00 97.38 230 ALA A N 1
ATOM 1899 C CA . ALA A 1 230 ? 3.815 5.752 -1.777 1.00 97.38 230 ALA A CA 1
ATOM 1900 C C . ALA A 1 230 ? 2.936 6.585 -0.829 1.00 97.38 230 ALA A C 1
ATOM 1902 O O . ALA A 1 230 ? 2.486 6.059 0.185 1.00 97.38 230 ALA A O 1
ATOM 1903 N N . GLU A 1 231 ? 2.598 7.820 -1.210 1.00 97.25 231 GLU A N 1
ATOM 1904 C CA . GLU A 1 231 ? 1.691 8.690 -0.444 1.00 97.25 231 GLU A CA 1
ATOM 1905 C C . GLU A 1 231 ? 0.322 8.024 -0.226 1.00 97.25 231 GLU A C 1
ATOM 1907 O O . GLU A 1 231 ? -0.227 8.036 0.874 1.00 97.25 231 GLU A O 1
ATOM 1912 N N . LEU A 1 232 ? -0.222 7.366 -1.254 1.00 97.25 232 LEU A N 1
ATOM 1913 C CA . LEU A 1 232 ? -1.491 6.650 -1.147 1.00 97.25 232 LEU A CA 1
ATOM 1914 C C . LEU A 1 232 ? -1.411 5.469 -0.169 1.00 97.25 232 LEU A C 1
ATOM 1916 O O . LEU A 1 232 ? -2.357 5.241 0.587 1.00 97.25 232 LEU A O 1
ATOM 1920 N N . LYS A 1 233 ? -0.293 4.734 -0.144 1.00 97.44 233 LYS A N 1
ATOM 1921 C CA . LYS A 1 233 ? -0.070 3.652 0.830 1.00 97.44 233 LYS A CA 1
ATOM 1922 C C . LYS A 1 233 ? 0.032 4.183 2.258 1.00 97.44 233 LYS A C 1
ATOM 1924 O O . LYS A 1 233 ? -0.540 3.570 3.156 1.00 97.44 233 LYS A O 1
ATOM 1929 N N . GLU A 1 234 ? 0.712 5.307 2.465 1.00 97.44 234 GLU A N 1
ATOM 1930 C CA . GLU A 1 234 ? 0.814 5.960 3.777 1.00 97.44 234 GLU A CA 1
ATOM 1931 C C . GLU A 1 234 ? -0.556 6.420 4.277 1.00 97.44 234 GLU A C 1
ATOM 1933 O O . GLU A 1 234 ? -0.943 6.101 5.401 1.00 97.44 234 GLU A O 1
ATOM 1938 N N . ILE A 1 235 ? -1.344 7.074 3.417 1.00 97.12 235 ILE A N 1
ATOM 1939 C CA . ILE A 1 235 ? -2.715 7.476 3.747 1.00 97.12 235 ILE A CA 1
ATOM 1940 C C . ILE A 1 235 ? -3.555 6.240 4.087 1.00 97.12 235 ILE A C 1
ATOM 1942 O O . ILE A 1 235 ? -4.237 6.223 5.107 1.00 97.12 235 ILE A O 1
ATOM 1946 N N . GLN A 1 236 ? -3.489 5.170 3.292 1.00 97.12 236 GLN A N 1
ATOM 1947 C CA . GLN A 1 236 ? -4.223 3.935 3.587 1.00 97.12 236 GLN A CA 1
ATOM 1948 C C . GLN A 1 236 ? -3.813 3.295 4.920 1.00 97.12 236 GLN A C 1
ATOM 1950 O O . GLN A 1 236 ? -4.676 2.764 5.621 1.00 97.12 236 GLN A O 1
ATOM 1955 N N . ALA A 1 237 ? -2.527 3.323 5.275 1.00 97.00 237 ALA A N 1
ATOM 1956 C CA . ALA A 1 237 ? -2.050 2.837 6.566 1.00 97.00 237 ALA A CA 1
ATOM 1957 C C . ALA A 1 237 ? -2.599 3.696 7.716 1.00 97.00 237 ALA A C 1
ATOM 1959 O O . ALA A 1 237 ? -3.204 3.150 8.636 1.00 97.00 237 ALA A O 1
ATOM 1960 N N . ALA A 1 238 ? -2.512 5.024 7.601 1.00 97.00 238 ALA A N 1
ATOM 1961 C CA . ALA A 1 238 ? -3.055 5.955 8.589 1.00 97.00 238 ALA A CA 1
ATOM 1962 C C . ALA A 1 238 ? -4.573 5.785 8.782 1.00 97.00 238 ALA A C 1
ATOM 1964 O O . ALA A 1 238 ? -5.064 5.783 9.908 1.00 97.00 238 ALA A O 1
ATOM 1965 N N . TRP A 1 239 ? -5.329 5.569 7.699 1.00 95.31 239 TRP A N 1
ATOM 1966 C CA . TRP A 1 239 ? -6.765 5.276 7.774 1.00 95.31 239 TRP A CA 1
ATOM 1967 C C . TRP A 1 239 ? -7.059 3.954 8.490 1.00 95.31 239 TRP A C 1
ATOM 1969 O O . TRP A 1 239 ? -8.001 3.886 9.277 1.00 95.31 239 TRP A O 1
ATOM 1979 N N . LYS A 1 240 ? -6.264 2.903 8.248 1.00 96.56 240 LYS A N 1
ATOM 1980 C CA . LYS A 1 240 ? -6.408 1.619 8.954 1.00 96.56 240 LYS A CA 1
ATOM 1981 C C . LYS A 1 240 ? -6.100 1.755 10.441 1.00 96.56 240 LYS A C 1
ATOM 1983 O O . LYS A 1 240 ? -6.826 1.199 11.258 1.00 96.56 240 LYS A O 1
ATOM 1988 N N . GLU A 1 241 ? -5.059 2.503 10.790 1.00 96.31 241 GLU A N 1
ATOM 1989 C CA . GLU A 1 241 ? -4.711 2.790 12.181 1.00 96.31 241 GLU A CA 1
ATOM 1990 C C . GLU A 1 241 ? -5.808 3.604 12.873 1.00 96.31 241 GLU A C 1
ATOM 1992 O O . GLU A 1 241 ? -6.249 3.221 13.953 1.00 96.31 241 GLU A O 1
ATOM 1997 N N . ALA A 1 242 ? -6.322 4.655 12.227 1.00 96.94 242 ALA A N 1
ATOM 1998 C CA . ALA A 1 242 ? -7.436 5.453 12.738 1.00 96.94 242 ALA A CA 1
ATOM 1999 C C . ALA A 1 242 ? -8.726 4.630 12.907 1.00 96.94 242 ALA A C 1
ATOM 2001 O O . ALA A 1 242 ? -9.450 4.789 13.888 1.00 96.94 242 ALA A O 1
ATOM 2002 N N . ALA A 1 243 ? -9.014 3.713 11.980 1.00 96.19 243 ALA A N 1
ATOM 2003 C CA . ALA A 1 243 ? -10.144 2.799 12.110 1.00 96.19 243 ALA A CA 1
ATOM 2004 C C . ALA A 1 243 ? -9.955 1.822 13.283 1.00 96.19 243 ALA A C 1
ATOM 2006 O O . ALA A 1 243 ? -10.896 1.571 14.032 1.00 96.19 243 ALA A O 1
ATOM 2007 N N . ALA A 1 244 ? -8.739 1.302 13.481 1.00 96.44 244 ALA A N 1
ATOM 2008 C CA . ALA A 1 244 ? -8.427 0.407 14.591 1.00 96.44 244 ALA A CA 1
ATOM 2009 C C . ALA A 1 244 ? -8.487 1.118 15.954 1.00 96.44 244 ALA A C 1
ATOM 2011 O O . ALA A 1 244 ? -8.986 0.542 16.922 1.00 96.44 244 ALA A O 1
ATOM 2012 N N . THR A 1 245 ? -8.014 2.364 16.052 1.00 97.19 245 THR A N 1
ATOM 2013 C CA . THR A 1 245 ? -8.129 3.156 17.286 1.00 97.19 245 THR A CA 1
ATOM 2014 C C . THR A 1 245 ? -9.581 3.503 17.592 1.00 97.19 245 THR A C 1
ATOM 2016 O O . THR A 1 245 ? -9.997 3.365 18.741 1.00 97.19 245 THR A O 1
ATOM 2019 N N . LEU A 1 246 ? -10.375 3.864 16.579 1.00 96.69 246 LEU A N 1
ATOM 2020 C CA . LEU A 1 246 ? -11.808 4.099 16.743 1.00 96.69 246 LEU A CA 1
ATOM 2021 C C . LEU A 1 246 ? -12.545 2.834 17.206 1.00 96.69 246 LEU A C 1
ATOM 2023 O O . LEU A 1 246 ? -13.374 2.916 18.108 1.00 96.69 246 LEU A O 1
ATOM 2027 N N . ALA A 1 247 ? -12.224 1.667 16.638 1.00 96.25 247 ALA A N 1
ATOM 2028 C CA . ALA A 1 247 ? -12.818 0.395 17.048 1.00 96.25 247 ALA A CA 1
ATOM 2029 C C . ALA A 1 247 ? -12.519 0.077 18.524 1.00 96.25 247 ALA A C 1
ATOM 2031 O O . ALA A 1 247 ? -13.436 -0.226 19.283 1.00 96.25 247 ALA A O 1
ATOM 2032 N N . ARG A 1 248 ? -11.265 0.256 18.968 1.00 95.62 248 ARG A N 1
ATOM 2033 C CA . ARG A 1 248 ? -10.890 0.096 20.387 1.00 95.62 248 ARG A CA 1
ATOM 2034 C C . ARG A 1 248 ? -11.651 1.054 21.301 1.00 95.62 248 ARG A C 1
ATOM 2036 O O . ARG A 1 248 ? -12.153 0.638 22.337 1.00 95.62 248 ARG A O 1
ATOM 2043 N N . GLN A 1 249 ? -11.789 2.322 20.907 1.00 96.44 249 GLN A N 1
ATOM 2044 C CA . GLN A 1 249 ? -12.577 3.292 21.676 1.00 96.44 249 GLN A CA 1
ATOM 2045 C C . GLN A 1 249 ? -14.058 2.901 21.758 1.00 96.44 249 GLN A C 1
ATOM 2047 O O . GLN A 1 249 ? -14.699 3.124 22.783 1.00 96.44 249 GLN A O 1
ATOM 2052 N N . GLN A 1 250 ? -14.624 2.323 20.696 1.00 95.88 250 GLN A N 1
ATOM 2053 C CA . GLN A 1 250 ? -15.998 1.820 20.714 1.00 95.88 250 GLN A CA 1
ATOM 2054 C C . GLN A 1 250 ? -16.158 0.624 21.658 1.00 95.88 250 GLN A C 1
ATOM 2056 O O . GLN A 1 250 ? -17.124 0.597 22.418 1.00 95.88 250 GLN A O 1
ATOM 2061 N N . GLU A 1 251 ? -15.211 -0.316 21.663 1.00 96.25 251 GLU A N 1
ATOM 2062 C CA . GLU A 1 251 ? -15.196 -1.454 22.594 1.00 96.25 251 GLU A CA 1
ATOM 2063 C C . GLU A 1 251 ? -15.078 -0.995 24.056 1.00 96.25 251 GLU A C 1
ATOM 2065 O O . GLU A 1 251 ? -15.855 -1.427 24.908 1.00 96.25 251 GLU A O 1
ATOM 2070 N N . GLU A 1 252 ? -14.166 -0.063 24.351 1.00 96.50 252 GLU A N 1
ATOM 2071 C CA . GLU A 1 252 ? -14.027 0.521 25.691 1.00 96.50 252 GLU A CA 1
ATOM 2072 C C . GLU A 1 252 ? -15.311 1.233 26.132 1.00 96.50 252 GLU A C 1
ATOM 2074 O O . GLU A 1 252 ? -15.789 1.026 27.249 1.00 96.50 252 GLU A O 1
ATOM 2079 N N . ASN A 1 253 ? -15.915 2.033 25.249 1.00 96.44 253 ASN A N 1
ATOM 2080 C CA . ASN A 1 253 ? -17.183 2.703 25.530 1.00 96.44 253 ASN A CA 1
ATOM 2081 C C . ASN A 1 253 ? -18.326 1.710 25.766 1.00 96.44 253 ASN A C 1
ATOM 2083 O O . ASN A 1 253 ? -19.139 1.940 26.662 1.00 96.44 253 ASN A O 1
ATOM 2087 N N . ALA A 1 254 ? -18.388 0.611 25.012 1.00 96.12 254 ALA A N 1
ATOM 2088 C CA . ALA A 1 254 ? -19.373 -0.444 25.230 1.00 96.12 254 ALA A CA 1
ATOM 2089 C C . ALA A 1 254 ? -19.205 -1.078 26.621 1.00 96.12 254 ALA A C 1
ATOM 2091 O O . ALA A 1 254 ? -20.177 -1.171 27.370 1.00 96.12 254 ALA A O 1
ATOM 2092 N N . LEU A 1 255 ? -17.967 -1.390 27.023 1.00 96.94 255 LEU A N 1
ATOM 2093 C CA . LEU A 1 255 ? -17.666 -1.910 28.359 1.00 96.94 255 LEU A CA 1
ATOM 2094 C C . LEU A 1 255 ? -18.048 -0.914 29.467 1.00 96.94 255 LEU A C 1
ATOM 2096 O O . LEU A 1 255 ? -18.605 -1.298 30.498 1.00 96.94 255 LEU A O 1
ATOM 2100 N N . TYR A 1 256 ? -17.767 0.379 29.280 1.00 96.38 256 TYR A N 1
ATOM 2101 C CA . TYR A 1 256 ? -18.188 1.408 30.233 1.00 96.38 256 TYR A CA 1
ATOM 2102 C C . TYR A 1 256 ? -19.712 1.503 30.332 1.00 96.38 256 TYR A C 1
ATOM 2104 O O . TYR A 1 256 ? -20.239 1.623 31.439 1.00 96.38 256 TYR A O 1
ATOM 2112 N N . GLN A 1 257 ? -20.428 1.415 29.209 1.00 95.94 257 GLN A N 1
ATOM 2113 C CA . GLN A 1 257 ? -21.890 1.402 29.198 1.00 95.94 257 GLN A CA 1
ATOM 2114 C C . GLN A 1 257 ? -22.456 0.182 29.932 1.00 95.94 257 GLN A C 1
ATOM 2116 O O . GLN A 1 257 ? -23.406 0.332 30.697 1.00 95.94 257 GLN A O 1
ATOM 2121 N N . GLU A 1 258 ? -21.873 -1.004 29.756 1.00 95.94 258 GLU A N 1
ATOM 2122 C CA . GLU A 1 258 ? -22.262 -2.209 30.500 1.00 95.94 258 GLU A CA 1
ATOM 2123 C C . GLU A 1 258 ? -22.052 -2.035 32.007 1.00 95.94 258 GLU A C 1
ATOM 2125 O O . GLU A 1 258 ? -22.991 -2.218 32.781 1.00 95.94 258 GLU A O 1
ATOM 2130 N N . ARG A 1 259 ? -20.874 -1.556 32.429 1.00 96.38 259 ARG A N 1
ATOM 2131 C CA . ARG A 1 259 ? -20.590 -1.266 33.846 1.00 96.38 259 ARG A CA 1
ATOM 2132 C C . ARG A 1 259 ? -21.542 -0.231 34.442 1.00 96.38 259 ARG A C 1
ATOM 2134 O O . ARG A 1 259 ? -21.894 -0.324 35.617 1.00 96.38 259 ARG A O 1
ATOM 2141 N N . MET A 1 260 ? -21.945 0.775 33.667 1.00 96.19 260 MET A N 1
ATOM 2142 C CA . MET A 1 260 ? -22.940 1.755 34.110 1.00 96.19 260 MET A CA 1
ATOM 2143 C C . MET A 1 260 ? -24.312 1.105 34.296 1.00 96.19 260 MET A C 1
ATOM 2145 O O . MET A 1 260 ? -24.922 1.298 35.343 1.00 96.19 260 MET A O 1
ATOM 2149 N N . ARG A 1 261 ? -24.750 0.254 33.357 1.00 96.88 261 ARG A N 1
ATOM 2150 C CA . ARG A 1 261 ? -26.010 -0.501 33.479 1.00 96.88 261 ARG A CA 1
ATOM 2151 C C . ARG A 1 261 ? -26.022 -1.419 34.703 1.00 96.88 261 ARG A C 1
ATOM 2153 O O . ARG A 1 261 ? -27.032 -1.489 35.397 1.00 96.88 261 ARG A O 1
ATOM 2160 N N . GLU A 1 262 ? -24.911 -2.094 34.998 1.00 97.38 262 GLU A N 1
ATOM 2161 C CA . GLU A 1 262 ? -24.769 -2.914 36.210 1.00 97.38 262 GLU A CA 1
ATOM 2162 C C . GLU A 1 262 ? -24.893 -2.073 37.485 1.00 97.38 262 GLU A C 1
ATOM 2164 O O . GLU A 1 262 ? -25.618 -2.440 38.412 1.00 97.38 262 GLU A O 1
ATOM 2169 N N . LYS A 1 263 ? -24.218 -0.917 37.533 1.00 98.00 263 LYS A N 1
ATOM 2170 C CA . LYS A 1 263 ? -24.312 0.005 38.672 1.00 98.00 263 LYS A CA 1
ATOM 2171 C C . LYS A 1 263 ? -25.724 0.553 38.849 1.00 98.00 263 LYS A C 1
ATOM 2173 O O . LYS A 1 263 ? -26.204 0.593 39.980 1.00 98.00 263 LYS A O 1
ATOM 2178 N N . ASP A 1 264 ? -26.395 0.928 37.765 1.00 97.75 264 ASP A N 1
ATOM 2179 C CA . ASP A 1 264 ? -27.780 1.400 37.803 1.00 97.75 264 ASP A CA 1
ATOM 2180 C C . ASP A 1 264 ? -28.720 0.309 38.333 1.00 97.75 264 ASP A C 1
ATOM 2182 O O . ASP A 1 264 ? -29.557 0.579 39.196 1.00 97.75 264 ASP A O 1
ATOM 2186 N N . LEU A 1 265 ? -28.530 -0.946 37.909 1.00 98.06 265 LEU A N 1
ATOM 2187 C CA . LEU A 1 265 ? -29.280 -2.088 38.435 1.00 98.06 265 LEU A CA 1
ATOM 2188 C C . LEU A 1 265 ? -29.050 -2.279 39.943 1.00 98.06 265 LEU A C 1
ATOM 2190 O O . LEU A 1 265 ? -30.012 -2.452 40.692 1.00 98.06 265 LEU A O 1
ATOM 2194 N N . LEU A 1 266 ? -27.798 -2.224 40.407 1.00 98.00 266 LEU A N 1
ATOM 2195 C CA . LEU A 1 266 ? -27.471 -2.338 41.833 1.00 98.00 266 LEU A CA 1
ATOM 2196 C C . LEU A 1 266 ? -28.077 -1.195 42.654 1.00 98.00 266 LEU A C 1
ATOM 2198 O O . LEU A 1 266 ? -28.595 -1.429 43.748 1.00 98.00 266 LEU A O 1
ATOM 2202 N N . LEU A 1 267 ? -28.054 0.032 42.128 1.00 97.88 267 LEU A N 1
ATOM 2203 C CA . LEU A 1 267 ? -28.698 1.178 42.764 1.00 97.88 267 LEU A CA 1
ATOM 2204 C C . LEU A 1 267 ? -30.212 0.977 42.868 1.00 97.88 267 LEU A C 1
ATOM 2206 O O . LEU A 1 267 ? -30.783 1.246 43.925 1.00 97.88 267 LEU A O 1
ATOM 2210 N N . GLU A 1 268 ? -30.865 0.471 41.823 1.00 97.75 268 GLU A N 1
ATOM 2211 C CA . GLU A 1 268 ? -32.298 0.160 41.852 1.00 97.75 268 GLU A CA 1
ATOM 2212 C C . GLU A 1 268 ? -32.641 -0.947 42.857 1.00 97.75 268 GLU A C 1
ATOM 2214 O O . GLU A 1 268 ? -33.592 -0.803 43.631 1.00 97.75 268 GLU A O 1
ATOM 2219 N N . LEU A 1 269 ? -31.846 -2.018 42.925 1.00 97.88 269 LEU A N 1
ATOM 2220 C CA . LEU A 1 269 ? -32.011 -3.057 43.946 1.00 97.88 269 LEU A CA 1
ATOM 2221 C C . LEU A 1 269 ? -31.848 -2.480 45.356 1.00 97.88 269 LEU A C 1
ATOM 2223 O O . LEU A 1 269 ? -32.694 -2.713 46.220 1.00 97.88 269 LEU A O 1
ATOM 2227 N N . ARG A 1 270 ? -30.828 -1.643 45.575 1.00 97.88 270 ARG A N 1
ATOM 2228 C CA . ARG A 1 270 ? -30.598 -1.008 46.876 1.00 97.88 270 ARG A CA 1
ATOM 2229 C C . ARG A 1 270 ? -31.725 -0.055 47.265 1.00 97.88 270 ARG A C 1
ATOM 2231 O O . ARG A 1 270 ? -32.126 -0.034 48.427 1.00 97.88 270 ARG A O 1
ATOM 2238 N N . LYS A 1 271 ? -32.279 0.710 46.317 1.00 98.00 271 LYS A N 1
ATOM 2239 C CA . LYS A 1 271 ? -33.473 1.543 46.552 1.00 98.00 271 LYS A CA 1
ATOM 2240 C C . LYS A 1 271 ? -34.663 0.687 46.988 1.00 98.00 271 LYS A C 1
ATOM 2242 O O . LYS A 1 271 ? -35.332 1.045 47.955 1.00 98.00 271 LYS A O 1
ATOM 2247 N N . ARG A 1 272 ? -34.908 -0.447 46.319 1.00 97.81 272 ARG A N 1
ATOM 2248 C CA . ARG A 1 272 ? -35.985 -1.387 46.684 1.00 97.81 272 ARG A CA 1
ATOM 2249 C C . ARG A 1 272 ? -35.789 -1.964 48.085 1.00 97.81 272 ARG A C 1
ATOM 2251 O O . ARG A 1 272 ? -36.742 -1.973 48.857 1.00 97.81 272 ARG A O 1
ATOM 2258 N N . GLU A 1 273 ? -34.569 -2.365 48.442 1.00 97.81 273 GLU A N 1
ATOM 2259 C CA . GLU A 1 273 ? -34.238 -2.819 49.802 1.00 97.81 273 GLU A CA 1
ATOM 2260 C C . GLU A 1 273 ? -34.494 -1.732 50.851 1.00 97.81 273 GLU A C 1
ATOM 2262 O O . GLU A 1 273 ? -35.114 -1.997 51.876 1.00 97.81 273 GLU A O 1
ATOM 2267 N N . ILE A 1 274 ? -34.064 -0.491 50.596 1.00 97.44 274 ILE A N 1
ATOM 2268 C CA . ILE A 1 274 ? -34.304 0.635 51.512 1.00 97.44 274 ILE A CA 1
ATOM 2269 C C . ILE A 1 274 ? -35.806 0.855 51.713 1.00 97.44 274 ILE A C 1
ATOM 2271 O O . ILE A 1 274 ? -36.248 1.063 52.842 1.00 97.44 274 ILE A O 1
ATOM 2275 N N . ILE A 1 275 ? -36.599 0.801 50.639 1.00 97.62 275 ILE A N 1
ATOM 2276 C CA . ILE A 1 275 ? -38.060 0.922 50.722 1.00 97.62 275 ILE A CA 1
ATOM 2277 C C . ILE A 1 275 ? -38.646 -0.227 51.552 1.00 97.62 275 ILE A C 1
ATOM 2279 O O . ILE A 1 275 ? -3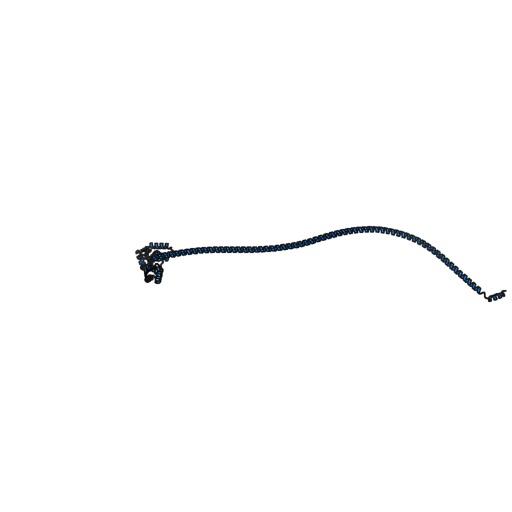9.474 0.029 52.424 1.00 97.62 275 ILE A O 1
ATOM 2283 N N . HIS A 1 276 ? -38.195 -1.464 51.332 1.00 97.62 276 HIS A N 1
ATOM 2284 C CA . HIS A 1 276 ? -38.625 -2.623 52.115 1.00 97.62 276 HIS A CA 1
ATOM 2285 C C . HIS A 1 276 ? -38.331 -2.441 53.611 1.00 97.62 276 HIS A C 1
ATOM 2287 O O . HIS A 1 276 ? -39.241 -2.532 54.432 1.00 97.62 276 HIS A O 1
ATOM 2293 N N . TYR A 1 277 ? -37.090 -2.099 53.973 1.00 98.06 277 TYR A N 1
ATOM 2294 C CA . TYR A 1 277 ? -36.713 -1.880 55.372 1.00 98.06 277 TYR A CA 1
ATOM 2295 C C . TYR A 1 277 ? -37.476 -0.722 56.015 1.00 98.06 277 TYR A C 1
ATOM 2297 O O . TYR A 1 277 ? -37.878 -0.829 57.170 1.00 98.06 277 TYR A O 1
ATOM 2305 N N . ARG A 1 278 ? -37.737 0.366 55.277 1.00 97.81 278 ARG A N 1
ATOM 2306 C CA . ARG A 1 278 ? -38.596 1.456 55.768 1.00 97.81 278 ARG A CA 1
ATOM 2307 C C . ARG A 1 278 ? -40.007 0.965 56.086 1.00 97.81 278 ARG A C 1
ATOM 2309 O O . ARG A 1 278 ? -40.533 1.295 57.142 1.00 97.81 278 ARG A O 1
ATOM 2316 N N . GLN A 1 279 ? -40.599 0.143 55.221 1.00 97.62 279 GLN A N 1
ATOM 2317 C CA . GLN A 1 279 ? -41.924 -0.431 55.466 1.00 97.62 279 GLN A CA 1
ATOM 2318 C C . GLN A 1 279 ? -41.936 -1.376 56.676 1.00 97.62 279 GLN A C 1
ATOM 2320 O O . GLN A 1 279 ? -42.898 -1.372 57.445 1.00 97.62 279 GLN A O 1
ATOM 2325 N N . GLU A 1 280 ? -40.895 -2.189 56.867 1.00 97.69 280 GLU A N 1
ATOM 2326 C CA . GLU A 1 280 ? -40.772 -3.036 58.059 1.00 97.69 280 GLU A CA 1
ATOM 2327 C C . GLU A 1 280 ? -40.612 -2.217 59.338 1.00 97.69 280 GLU A C 1
ATOM 2329 O O . GLU A 1 280 ? -41.279 -2.515 60.334 1.00 97.69 280 GLU A O 1
ATOM 2334 N N . LEU A 1 281 ? -39.800 -1.156 59.292 1.00 97.75 281 LEU A N 1
ATOM 2335 C CA . LEU A 1 281 ? -39.641 -0.220 60.398 1.00 97.75 281 LEU A CA 1
ATOM 2336 C C . LEU A 1 281 ? -40.995 0.393 60.764 1.00 97.75 281 LEU A C 1
ATOM 2338 O O . LEU A 1 281 ? -41.427 0.244 61.902 1.00 97.75 281 LEU A O 1
ATOM 2342 N N . GLU A 1 282 ? -41.728 0.948 59.795 1.00 97.56 282 GLU A N 1
ATOM 2343 C CA . GLU A 1 282 ? -43.068 1.498 60.025 1.00 97.56 282 GLU A CA 1
ATOM 2344 C C . GLU A 1 282 ? -44.034 0.461 60.618 1.00 97.56 282 GLU A C 1
ATOM 2346 O O . GLU A 1 282 ? -44.816 0.773 61.516 1.00 97.56 282 GLU A O 1
ATOM 2351 N N . ARG A 1 283 ? -44.008 -0.795 60.148 1.00 97.56 283 ARG A N 1
ATOM 2352 C CA . ARG A 1 283 ? -44.838 -1.869 60.726 1.00 97.56 283 ARG A CA 1
ATOM 2353 C C . ARG A 1 283 ? -44.466 -2.133 62.183 1.00 97.56 283 ARG A C 1
ATOM 2355 O O . ARG A 1 283 ? -45.360 -2.329 63.007 1.00 97.56 283 ARG A O 1
ATOM 2362 N N . SER A 1 284 ? -43.173 -2.166 62.494 1.00 96.62 284 SER A N 1
ATOM 2363 C CA . SER A 1 284 ? -42.666 -2.368 63.853 1.00 96.62 284 SER A CA 1
ATOM 2364 C C . SER A 1 284 ? -43.024 -1.194 64.771 1.00 96.62 284 SER A C 1
ATOM 2366 O O . SER A 1 284 ? -43.504 -1.417 65.880 1.00 96.62 284 SER A O 1
ATOM 2368 N N . GLU A 1 285 ? -42.932 0.040 64.273 1.00 97.69 285 GLU A N 1
ATOM 2369 C CA . GLU A 1 285 ? -43.329 1.255 64.983 1.00 97.69 285 GLU A CA 1
ATOM 2370 C C . GLU A 1 285 ? -44.832 1.274 65.253 1.00 97.69 285 GLU A C 1
ATOM 2372 O O . GLU A 1 285 ? -45.244 1.527 66.381 1.00 97.69 285 GLU A O 1
ATOM 2377 N N . ARG A 1 286 ? -45.669 0.918 64.268 1.00 97.31 286 ARG A N 1
ATOM 2378 C CA . ARG A 1 286 ? -47.124 0.786 64.461 1.00 97.31 286 ARG A CA 1
ATOM 2379 C C . ARG A 1 286 ? -47.459 -0.270 65.517 1.00 97.31 286 ARG A C 1
ATOM 2381 O O . ARG A 1 286 ? -48.331 -0.039 66.353 1.00 97.31 286 ARG A O 1
ATOM 2388 N N . LYS A 1 287 ? -46.759 -1.413 65.522 1.00 97.44 287 LYS A N 1
ATOM 2389 C CA . LYS A 1 287 ? -46.910 -2.440 66.570 1.00 97.44 287 LYS A CA 1
ATOM 2390 C C . LYS A 1 287 ? -46.513 -1.894 67.943 1.00 97.44 287 LYS A C 1
ATOM 2392 O O . LYS A 1 287 ? -47.281 -2.046 68.888 1.00 97.44 287 LYS A O 1
ATOM 2397 N N . ALA A 1 288 ? -45.367 -1.224 68.050 1.00 96.44 288 ALA A N 1
ATOM 2398 C CA . ALA A 1 288 ? -44.907 -0.616 69.297 1.00 96.44 288 ALA A CA 1
ATOM 2399 C C . ALA A 1 288 ? -45.884 0.458 69.804 1.00 96.44 288 ALA A C 1
ATOM 2401 O O . ALA A 1 288 ? -46.238 0.458 70.979 1.00 96.44 288 ALA A O 1
ATOM 2402 N N . GLN A 1 289 ? -46.393 1.323 68.921 1.00 96.75 289 GLN A N 1
ATOM 2403 C CA . GLN A 1 289 ? -47.416 2.320 69.247 1.00 96.75 289 GLN A CA 1
ATOM 2404 C C . GLN A 1 289 ? -48.725 1.673 69.715 1.00 96.75 289 GLN A C 1
ATOM 2406 O O . GLN A 1 289 ? -49.332 2.153 70.670 1.00 96.75 289 GLN A O 1
ATOM 2411 N N . SER A 1 290 ? -49.143 0.569 69.088 1.00 97.31 290 SER A N 1
ATOM 2412 C CA . SER A 1 290 ? -50.312 -0.203 69.519 1.00 97.31 290 SER A CA 1
ATOM 2413 C C . SER A 1 290 ? -50.116 -0.794 70.919 1.00 97.31 290 SER A C 1
ATOM 2415 O O . SER A 1 290 ? -50.984 -0.625 71.775 1.00 97.31 290 SER A O 1
ATOM 2417 N N . ILE A 1 291 ? -48.956 -1.404 71.191 1.00 96.38 291 ILE A N 1
ATOM 2418 C CA . ILE A 1 291 ? -48.606 -1.924 72.523 1.00 96.38 291 ILE A CA 1
ATOM 2419 C C . ILE A 1 291 ? -48.587 -0.789 73.550 1.00 96.38 291 ILE A C 1
ATOM 2421 O O . ILE A 1 291 ? -49.229 -0.901 74.589 1.00 96.38 291 ILE A O 1
ATOM 2425 N N . LEU A 1 292 ? -47.928 0.334 73.249 1.00 96.56 292 LEU A N 1
ATOM 2426 C CA . LEU A 1 292 ? -47.899 1.506 74.128 1.00 96.56 292 LEU A CA 1
ATOM 2427 C C . LEU A 1 292 ? -49.302 2.045 74.410 1.00 96.56 292 LEU A C 1
ATOM 2429 O O . LEU A 1 292 ? -49.594 2.427 75.540 1.00 96.56 292 LEU A O 1
ATOM 2433 N N . HIS A 1 293 ? -50.180 2.069 73.407 1.00 96.25 293 HIS A N 1
ATOM 2434 C CA . HIS A 1 293 ? -51.574 2.448 73.594 1.00 96.25 293 HIS A CA 1
ATOM 2435 C C . HIS A 1 293 ? -52.298 1.486 74.548 1.00 96.25 293 HIS A C 1
ATOM 2437 O O . HIS A 1 293 ? -52.972 1.950 75.466 1.00 96.25 293 HIS A O 1
ATOM 2443 N N . GLN A 1 294 ? -52.110 0.170 74.393 1.00 96.12 294 GLN A N 1
ATOM 2444 C CA . GLN A 1 294 ? -52.665 -0.824 75.319 1.00 96.12 294 GLN A CA 1
ATOM 2445 C C . GLN A 1 294 ? -52.113 -0.654 76.740 1.00 96.12 294 GLN A C 1
ATOM 2447 O O . GLN A 1 294 ? -52.897 -0.622 77.684 1.00 96.12 294 GLN A O 1
ATOM 2452 N N . CYS A 1 295 ? -50.803 -0.450 76.905 1.00 94.44 295 CYS A N 1
ATOM 2453 C CA . CYS A 1 295 ? -50.195 -0.156 78.204 1.00 94.44 295 CYS A CA 1
ATOM 2454 C C . CYS A 1 295 ? -50.817 1.093 78.844 1.00 94.44 295 CYS A C 1
ATOM 2456 O O . CYS A 1 295 ? -51.214 1.048 80.003 1.00 94.44 295 CYS A O 1
ATOM 2458 N N . ARG A 1 296 ? -50.966 2.193 78.089 1.00 95.94 296 ARG A N 1
ATOM 2459 C CA . ARG A 1 296 ? -51.617 3.422 78.579 1.00 95.94 296 ARG A CA 1
ATOM 2460 C C . ARG A 1 296 ? -53.062 3.171 79.010 1.00 95.94 296 ARG A C 1
ATOM 2462 O O . ARG A 1 296 ? -53.486 3.686 80.038 1.00 95.94 296 ARG A O 1
ATOM 2469 N N . LEU A 1 297 ? -53.813 2.373 78.250 1.00 96.38 297 LEU A N 1
ATOM 2470 C CA . LEU A 1 297 ? -55.187 2.006 78.594 1.00 96.38 297 LEU A CA 1
ATOM 2471 C C . LEU A 1 297 ? -55.248 1.166 79.877 1.00 96.38 297 LEU A C 1
ATOM 2473 O O . LEU A 1 297 ? -56.124 1.385 80.708 1.00 96.38 297 LEU A O 1
ATOM 2477 N N . TRP A 1 298 ? -54.324 0.219 80.042 1.00 95.88 298 TRP A N 1
ATOM 2478 C CA . TRP A 1 298 ? -54.224 -0.611 81.242 1.00 95.88 298 TRP A CA 1
ATOM 2479 C C . TRP A 1 298 ? -53.871 0.211 82.474 1.00 95.88 298 TRP A C 1
ATOM 2481 O O . TRP A 1 298 ? -54.527 0.048 83.495 1.00 95.88 298 TRP A O 1
ATOM 2491 N N . VAL A 1 299 ? -52.907 1.129 82.362 1.00 96.12 299 VAL A N 1
ATOM 2492 C CA . VAL A 1 299 ? -52.577 2.076 83.438 1.00 96.12 299 VAL A CA 1
ATOM 2493 C C . VAL A 1 299 ? -53.811 2.886 83.821 1.00 96.12 299 VAL A C 1
ATOM 2495 O O . VAL A 1 299 ? -54.172 2.914 84.989 1.00 96.12 299 VAL A O 1
ATOM 2498 N N . LYS A 1 300 ? -54.533 3.450 82.844 1.00 95.19 300 LYS A N 1
ATOM 2499 C CA . LYS A 1 300 ? -55.760 4.208 83.119 1.00 95.19 300 LYS A CA 1
ATOM 2500 C C . LYS A 1 300 ? -56.824 3.366 83.838 1.00 95.19 300 LYS A C 1
ATOM 2502 O O . LYS A 1 300 ? -57.432 3.833 84.792 1.00 95.19 300 LYS A O 1
ATOM 2507 N N . ARG A 1 301 ? -57.034 2.117 83.407 1.00 94.69 301 ARG A N 1
ATOM 2508 C CA . ARG A 1 301 ? -57.963 1.184 84.072 1.00 94.69 301 ARG A CA 1
ATOM 2509 C C . ARG A 1 301 ? -57.516 0.832 85.489 1.00 94.69 301 ARG A C 1
ATOM 2511 O O . ARG A 1 301 ? -58.366 0.700 86.360 1.00 94.69 301 ARG A O 1
ATOM 2518 N N . ALA A 1 302 ? -56.213 0.669 85.715 1.00 92.81 302 ALA A N 1
ATOM 2519 C CA . ALA A 1 302 ? -55.658 0.417 87.039 1.00 92.81 302 ALA A CA 1
ATOM 2520 C C . ALA A 1 302 ? -55.856 1.630 87.956 1.00 92.81 302 ALA A C 1
ATOM 2522 O O . ALA A 1 302 ? -56.361 1.457 89.054 1.00 92.81 302 ALA A O 1
ATOM 2523 N N . GLU A 1 303 ? -55.581 2.849 87.483 1.00 93.94 303 GLU A N 1
ATOM 2524 C CA . GLU A 1 303 ? -55.849 4.086 88.232 1.00 93.94 303 GLU A CA 1
ATOM 2525 C C . GLU A 1 303 ? -57.344 4.258 88.557 1.00 93.94 303 GLU A C 1
ATOM 2527 O O . GLU A 1 303 ? -57.705 4.670 89.658 1.00 93.94 303 GLU A O 1
ATOM 2532 N N . GLU A 1 304 ? -58.239 3.954 87.610 1.00 93.69 304 GLU A N 1
ATOM 2533 C CA . GLU A 1 304 ? -59.692 3.968 87.838 1.00 93.69 304 GLU A CA 1
ATOM 2534 C C . GLU A 1 304 ? -60.110 2.915 88.880 1.00 93.69 304 GLU A C 1
ATOM 2536 O O . GLU A 1 304 ? -60.922 3.211 89.758 1.00 93.69 304 GLU A O 1
ATOM 2541 N N . ALA A 1 305 ? -59.530 1.713 88.827 1.00 91.12 305 ALA A N 1
ATOM 2542 C CA . ALA A 1 305 ? -59.773 0.655 89.804 1.00 91.12 305 ALA A CA 1
ATOM 2543 C C . ALA A 1 305 ? -59.202 0.990 91.192 1.00 91.12 305 ALA A C 1
ATOM 2545 O O . ALA A 1 305 ? -59.873 0.743 92.188 1.00 91.12 305 ALA A O 1
ATOM 2546 N N . GLU A 1 306 ? -58.012 1.590 91.274 1.00 91.81 306 GLU A N 1
ATOM 2547 C CA . GLU A 1 306 ? -57.415 2.075 92.525 1.00 91.81 306 GLU A CA 1
ATOM 2548 C C . GLU A 1 306 ? -58.286 3.154 93.169 1.00 91.81 306 GLU A C 1
ATOM 2550 O O . GLU A 1 306 ? -58.558 3.078 94.364 1.00 91.81 306 GLU A O 1
ATOM 2555 N N . LYS A 1 307 ? -58.807 4.105 92.382 1.00 92.06 307 LYS A N 1
ATOM 2556 C CA . LYS A 1 307 ? -59.774 5.102 92.873 1.00 92.06 307 LYS A CA 1
ATOM 2557 C C . LYS A 1 307 ? -61.070 4.459 93.370 1.00 92.06 307 LYS A C 1
ATOM 2559 O O . LYS A 1 307 ? -61.620 4.883 94.382 1.00 92.06 307 LYS A O 1
ATOM 2564 N N . ALA A 1 308 ? -61.578 3.442 92.675 1.00 90.12 308 ALA A N 1
ATOM 2565 C CA . ALA A 1 308 ? -62.761 2.711 93.124 1.00 90.12 308 ALA A CA 1
ATOM 2566 C C . ALA A 1 308 ? -62.493 1.935 94.425 1.00 90.12 308 ALA A C 1
ATOM 2568 O O . ALA A 1 308 ? -63.330 1.937 95.325 1.00 90.12 308 ALA A O 1
ATOM 2569 N N . LEU A 1 309 ? -61.316 1.315 94.554 1.00 90.62 309 LEU A N 1
ATOM 2570 C CA . LEU A 1 309 ? -60.893 0.637 95.778 1.00 90.62 309 LEU A CA 1
ATOM 2571 C C . LEU A 1 309 ? -60.729 1.620 96.934 1.00 90.62 309 LEU A C 1
ATOM 2573 O O . LEU A 1 309 ? -61.228 1.331 98.014 1.00 90.62 309 LEU A O 1
ATOM 2577 N N . SER A 1 310 ? -60.115 2.788 96.720 1.00 89.12 310 SER A N 1
ATOM 2578 C CA . SER A 1 310 ? -59.981 3.795 97.779 1.00 89.12 310 SER A CA 1
ATOM 2579 C C . SER A 1 310 ? -61.344 4.277 98.280 1.00 89.12 310 SER A C 1
ATOM 2581 O O . SER A 1 310 ? -61.537 4.398 99.486 1.00 89.12 310 SER A O 1
ATOM 2583 N N . LEU A 1 311 ? -62.315 4.477 97.379 1.00 91.75 311 LEU A N 1
ATOM 2584 C CA . LEU A 1 311 ? -63.692 4.820 97.757 1.00 91.75 311 LEU A CA 1
ATOM 2585 C C . LEU A 1 311 ? -64.357 3.697 98.570 1.00 91.75 311 LEU A C 1
ATOM 2587 O O . LEU A 1 311 ? -64.944 3.954 99.618 1.00 91.75 311 LEU A O 1
ATOM 2591 N N . LEU A 1 312 ? -64.218 2.440 98.137 1.00 87.25 312 LEU A N 1
ATOM 2592 C CA . LEU A 1 312 ? -64.745 1.283 98.869 1.00 87.25 312 LEU A CA 1
ATOM 2593 C C . LEU A 1 312 ? -64.068 1.091 100.235 1.00 87.25 312 LEU A C 1
ATOM 2595 O O . LEU A 1 312 ? -64.717 0.687 101.200 1.00 87.25 312 LEU A O 1
ATOM 2599 N N . GLU A 1 313 ? -62.769 1.366 100.345 1.00 90.19 313 GLU A N 1
ATOM 2600 C CA . GLU A 1 313 ? -62.042 1.328 101.615 1.00 90.19 313 GLU A CA 1
ATOM 2601 C C . GLU A 1 313 ? -62.534 2.407 102.584 1.00 90.19 313 GLU A C 1
ATOM 2603 O O . GLU A 1 313 ? -62.672 2.133 103.780 1.00 90.19 313 GLU A O 1
ATOM 2608 N N . GLU A 1 314 ? -62.833 3.610 102.089 1.00 88.75 314 GLU A N 1
ATOM 2609 C CA . GLU A 1 314 ? -63.457 4.679 102.872 1.00 88.75 314 GLU A CA 1
ATOM 2610 C C . GLU A 1 314 ? -64.862 4.285 103.347 1.00 88.75 314 GLU A C 1
ATOM 2612 O O . GLU A 1 314 ? -65.150 4.389 104.543 1.00 88.75 314 GLU A O 1
ATOM 2617 N N . GLU A 1 315 ? -65.707 3.741 102.467 1.00 89.88 315 GLU A N 1
ATOM 2618 C CA . GLU A 1 315 ? -67.033 3.219 102.835 1.00 89.88 315 GLU A CA 1
ATOM 2619 C C . GLU A 1 315 ? -66.935 2.095 103.878 1.00 89.88 315 GLU A C 1
ATOM 2621 O O . GLU A 1 315 ? -67.682 2.066 104.860 1.00 89.88 315 GLU A O 1
ATOM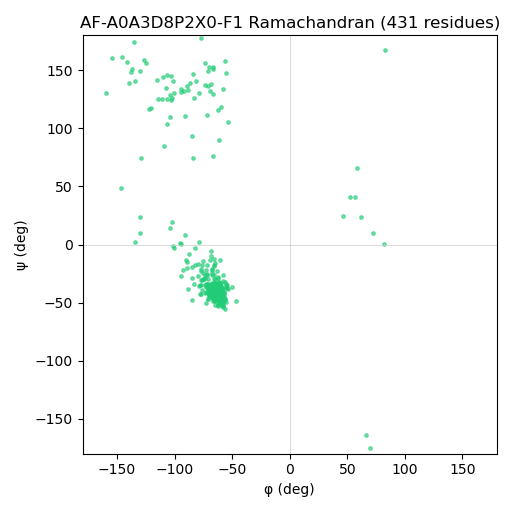 2626 N N . LEU A 1 316 ? -65.975 1.178 103.723 1.00 87.75 316 LEU A N 1
ATOM 2627 C CA . LEU A 1 316 ? -65.741 0.102 104.682 1.00 87.75 316 LEU A CA 1
ATOM 2628 C C . LEU A 1 316 ? -65.277 0.642 106.041 1.00 87.75 316 LEU A C 1
ATOM 2630 O O . LEU A 1 316 ? -65.683 0.107 107.076 1.00 87.75 316 LEU A O 1
ATOM 2634 N N . ARG A 1 317 ? -64.430 1.681 106.067 1.00 86.62 317 ARG A N 1
ATOM 2635 C CA . ARG A 1 317 ? -64.028 2.358 107.313 1.00 86.62 317 ARG A CA 1
ATOM 2636 C C . ARG A 1 317 ? -65.236 2.977 108.008 1.00 86.62 317 ARG A C 1
ATOM 2638 O O . ARG A 1 317 ? -65.437 2.691 109.187 1.00 86.62 317 ARG A O 1
ATOM 2645 N N . GLN A 1 318 ? -66.076 3.707 107.275 1.00 88.62 318 GLN A N 1
ATOM 2646 C CA . GLN A 1 318 ? -67.316 4.277 107.812 1.00 88.62 318 GLN A CA 1
ATOM 2647 C C . GLN A 1 318 ? -68.231 3.185 108.385 1.00 88.62 318 GLN A C 1
ATOM 2649 O O . GLN A 1 318 ? -68.672 3.277 109.529 1.00 88.62 318 GLN A O 1
ATOM 2654 N N . LYS A 1 319 ? -68.446 2.083 107.654 1.00 86.44 319 LYS A N 1
ATOM 2655 C CA . LYS A 1 319 ? -69.269 0.960 108.136 1.00 86.44 319 LYS A CA 1
ATOM 2656 C C . LYS A 1 319 ? -68.678 0.252 109.355 1.00 86.44 319 LYS A C 1
ATOM 2658 O O . LYS A 1 319 ? -69.431 -0.204 110.213 1.00 86.44 319 LYS A O 1
ATOM 2663 N N . LYS A 1 320 ? -67.350 0.156 109.465 1.00 87.50 320 LYS A N 1
ATOM 2664 C CA . LYS A 1 320 ? -66.678 -0.378 110.663 1.00 87.50 320 LYS A CA 1
ATOM 2665 C C . LYS A 1 320 ? -66.867 0.534 111.875 1.00 87.50 320 LYS A C 1
ATOM 2667 O O . LYS A 1 320 ? -67.090 0.017 112.968 1.00 87.50 320 LYS A O 1
ATOM 2672 N N . GLU A 1 321 ? -66.796 1.851 111.695 1.00 86.81 321 GLU A N 1
ATOM 2673 C CA . GLU A 1 321 ? -67.077 2.823 112.758 1.00 86.81 321 GLU A CA 1
ATOM 2674 C C . GLU A 1 321 ? -68.543 2.768 113.199 1.00 86.81 321 GLU A C 1
ATOM 2676 O O . GLU A 1 321 ? -68.804 2.660 114.397 1.00 86.81 321 GLU A O 1
ATOM 2681 N N . GLU A 1 322 ? -69.492 2.722 112.258 1.00 87.75 322 GLU A N 1
ATOM 2682 C CA . GLU A 1 322 ? -70.916 2.501 112.555 1.00 87.75 322 GLU A CA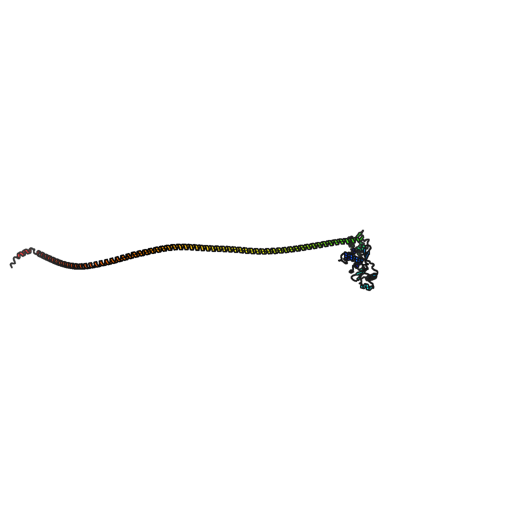 1
ATOM 2683 C C . GLU A 1 322 ? -71.126 1.198 113.345 1.00 87.75 322 GLU A C 1
ATOM 2685 O O . GLU A 1 322 ? -71.807 1.187 114.370 1.00 87.75 322 GLU A O 1
ATOM 2690 N N . LEU A 1 323 ? -70.501 0.094 112.917 1.00 86.75 323 LEU A N 1
ATOM 2691 C CA . LEU A 1 323 ? -70.555 -1.188 113.627 1.00 86.75 323 LEU A CA 1
ATOM 2692 C C . LEU A 1 323 ? -69.984 -1.096 115.043 1.00 86.75 323 LEU A C 1
ATOM 2694 O O . LEU A 1 323 ? -70.536 -1.711 115.956 1.00 86.75 323 LEU A O 1
ATOM 2698 N N . LYS A 1 324 ? -68.888 -0.356 115.238 1.00 86.75 324 LYS A N 1
ATOM 2699 C CA . LYS A 1 324 ? -68.294 -0.142 116.561 1.00 86.75 324 LYS A CA 1
ATOM 2700 C C . LYS A 1 324 ? -69.258 0.626 117.469 1.00 86.75 324 LYS A C 1
ATOM 2702 O O . LYS A 1 324 ? -69.524 0.160 118.571 1.00 86.75 324 LYS A O 1
ATOM 2707 N N . GLN A 1 325 ? -69.861 1.706 116.973 1.00 86.56 325 GLN A N 1
ATOM 2708 C CA . GLN A 1 325 ? -70.872 2.471 117.714 1.00 86.56 325 GLN A CA 1
ATOM 2709 C C . GLN A 1 325 ? -72.101 1.618 118.064 1.00 86.56 325 GLN A C 1
ATOM 2711 O O . GLN A 1 325 ? -72.623 1.694 119.174 1.00 86.56 325 GLN A O 1
ATOM 2716 N N . VAL A 1 326 ? -72.573 0.774 117.139 1.00 86.00 326 VAL A N 1
ATOM 2717 C CA . VAL A 1 326 ? -73.691 -0.147 117.402 1.00 86.00 326 VAL A CA 1
ATOM 2718 C C . VAL A 1 326 ? -73.317 -1.190 118.456 1.00 86.00 326 VAL A C 1
ATOM 2720 O O . VAL A 1 326 ? -74.147 -1.503 119.307 1.00 86.00 326 VAL A O 1
ATOM 2723 N N . ARG A 1 327 ? -72.084 -1.717 118.434 1.00 86.50 327 ARG A N 1
ATOM 2724 C CA . ARG A 1 327 ? -71.588 -2.644 119.465 1.00 86.50 327 ARG A CA 1
ATOM 2725 C C . ARG A 1 327 ? -71.532 -1.988 120.840 1.00 86.50 327 ARG A C 1
ATOM 2727 O O . ARG A 1 327 ? -72.043 -2.583 121.778 1.00 86.50 327 ARG A O 1
ATOM 2734 N N . GLU A 1 328 ? -70.995 -0.774 120.936 1.00 86.06 328 GLU A N 1
ATOM 2735 C CA . GLU A 1 328 ? -70.952 -0.006 122.188 1.00 86.06 328 GLU A CA 1
ATOM 2736 C C . GLU A 1 328 ? -72.372 0.208 122.745 1.00 86.06 328 GLU A C 1
ATOM 2738 O O . GLU A 1 328 ? -72.641 -0.136 123.892 1.00 86.06 328 GLU A O 1
ATOM 2743 N N . ARG A 1 329 ? -73.341 0.611 121.907 1.00 85.38 329 ARG A N 1
ATOM 2744 C CA . ARG A 1 329 ? -74.762 0.720 122.311 1.00 85.38 329 ARG A CA 1
ATOM 2745 C C . ARG A 1 329 ? -75.372 -0.616 122.759 1.00 85.38 329 ARG A C 1
ATOM 2747 O O . ARG A 1 329 ? -76.218 -0.663 123.655 1.00 85.38 329 ARG A O 1
ATOM 2754 N N . LEU A 1 330 ? -74.989 -1.720 122.119 1.00 84.44 330 LEU A N 1
ATOM 2755 C CA . LEU A 1 330 ? -75.421 -3.070 122.499 1.00 84.44 330 LEU A CA 1
ATOM 2756 C C . LEU A 1 330 ? -74.846 -3.494 123.855 1.00 84.44 330 LEU A C 1
ATOM 2758 O O . LEU A 1 330 ? -75.536 -4.156 124.628 1.00 84.44 330 LEU A O 1
ATOM 2762 N N . GLU A 1 331 ? -73.603 -3.126 124.153 1.00 83.50 331 GLU A N 1
ATOM 2763 C CA . GLU A 1 331 ? -72.979 -3.370 125.454 1.00 83.50 331 GLU A CA 1
ATOM 2764 C C . GLU A 1 331 ? -73.631 -2.516 126.546 1.00 83.50 331 GLU A C 1
ATOM 2766 O O . GLU A 1 331 ? -74.042 -3.067 127.566 1.00 83.50 331 GLU A O 1
ATOM 2771 N N . GLU A 1 332 ? -73.865 -1.226 126.297 1.00 84.38 332 GLU A N 1
ATOM 2772 C CA . GLU A 1 332 ? -74.586 -0.335 127.219 1.00 84.38 332 GLU A CA 1
ATOM 2773 C C . GLU A 1 332 ? -75.993 -0.858 127.551 1.00 84.38 332 GLU A C 1
ATOM 2775 O O . GLU A 1 332 ? -76.396 -0.921 128.716 1.00 84.38 332 GLU A O 1
ATOM 2780 N N . THR A 1 333 ? -76.748 -1.287 126.535 1.00 82.12 333 THR A N 1
ATOM 2781 C CA . THR A 1 333 ? -78.085 -1.867 126.744 1.00 82.12 333 THR A CA 1
ATOM 2782 C C . THR A 1 333 ? -78.020 -3.204 127.480 1.00 82.12 333 THR A C 1
ATOM 2784 O O . THR A 1 333 ? -78.833 -3.441 128.375 1.00 82.12 333 THR A O 1
ATOM 2787 N N . ARG A 1 334 ? -77.043 -4.070 127.175 1.00 86.00 334 ARG A N 1
ATOM 2788 C CA . ARG A 1 334 ? -76.815 -5.316 127.929 1.00 86.00 334 ARG A CA 1
ATOM 2789 C C . ARG A 1 334 ? -76.496 -5.048 129.395 1.00 86.00 334 ARG A C 1
ATOM 2791 O O . ARG A 1 334 ? -77.057 -5.729 130.250 1.00 86.00 334 ARG A O 1
ATOM 2798 N N . GLU A 1 335 ? -75.642 -4.075 129.702 1.00 84.12 335 GLU A N 1
ATOM 2799 C CA . GLU A 1 335 ? -75.337 -3.700 131.085 1.00 84.12 335 GLU A CA 1
ATOM 2800 C C . GLU A 1 335 ? -76.565 -3.152 131.814 1.00 84.12 335 GLU A C 1
ATOM 2802 O O . GLU A 1 335 ? -76.809 -3.516 132.967 1.00 84.12 335 GLU A O 1
ATOM 2807 N N . TYR A 1 336 ? -77.360 -2.310 131.149 1.00 85.50 336 TYR A N 1
ATOM 2808 C CA . TYR A 1 336 ? -78.603 -1.777 131.704 1.00 85.50 336 TYR A CA 1
ATOM 2809 C C . TYR A 1 336 ? -79.588 -2.899 132.068 1.00 85.50 336 TYR A C 1
ATOM 2811 O O . TYR A 1 336 ? -80.018 -2.998 133.219 1.00 85.50 336 TYR A O 1
ATOM 2819 N N . TYR A 1 337 ? -79.885 -3.804 131.130 1.00 82.06 337 TYR A N 1
ATOM 2820 C CA . TYR A 1 337 ? -80.780 -4.932 131.401 1.00 82.06 337 TYR A CA 1
ATOM 2821 C C . TYR A 1 337 ? -80.179 -5.939 132.390 1.00 82.06 337 TYR A C 1
ATOM 2823 O O . TYR A 1 337 ? -80.912 -6.498 133.203 1.00 82.06 337 TYR A O 1
ATOM 2831 N N . GLY A 1 338 ? -78.857 -6.139 132.391 1.00 84.38 338 GLY A N 1
ATOM 2832 C CA . GLY A 1 338 ? -78.169 -6.959 133.391 1.00 84.38 338 GLY A CA 1
ATOM 2833 C C . GLY A 1 338 ? -78.363 -6.432 134.817 1.00 84.38 338 GLY A C 1
ATOM 2834 O O . GLY A 1 338 ? -78.641 -7.210 135.733 1.00 84.38 338 GLY A O 1
ATOM 2835 N N . LYS A 1 339 ? -78.300 -5.105 135.005 1.00 81.81 339 LYS A N 1
ATOM 2836 C CA . LYS A 1 339 ? -78.597 -4.450 136.291 1.00 81.81 339 LYS A CA 1
ATOM 2837 C C . LYS A 1 339 ? -80.059 -4.637 136.702 1.00 81.81 339 LYS A C 1
ATOM 2839 O O . LYS A 1 339 ? -80.319 -4.946 137.867 1.00 81.81 339 LYS A O 1
ATOM 2844 N N . GLU A 1 340 ? -80.996 -4.512 135.764 1.00 84.31 340 GLU A N 1
ATOM 2845 C CA . GLU A 1 340 ? -82.427 -4.645 136.062 1.00 84.31 340 GLU A CA 1
ATOM 2846 C C . GLU A 1 340 ? -82.819 -6.092 136.400 1.00 84.31 340 GLU A C 1
ATOM 2848 O O . GLU A 1 340 ? -83.542 -6.334 137.367 1.00 84.31 340 GLU A O 1
ATOM 2853 N N . VAL A 1 341 ? -82.254 -7.082 135.700 1.00 84.50 341 VAL A N 1
ATOM 2854 C CA . VAL A 1 341 ? -82.434 -8.505 136.037 1.00 84.50 341 VAL A CA 1
ATOM 2855 C C . VAL A 1 341 ? -81.909 -8.808 137.444 1.00 84.50 341 VAL A C 1
ATOM 2857 O O . VAL A 1 341 ? -82.593 -9.477 138.219 1.00 84.50 341 VAL A O 1
ATOM 2860 N N . ALA A 1 342 ? -80.742 -8.280 137.825 1.00 81.38 342 ALA A N 1
ATOM 2861 C CA . ALA A 1 342 ? -80.193 -8.460 139.173 1.00 81.38 342 ALA A CA 1
ATOM 2862 C C . ALA A 1 342 ? -81.035 -7.775 140.269 1.00 81.38 342 ALA A C 1
ATOM 2864 O O . ALA A 1 342 ? -81.012 -8.184 141.434 1.00 81.38 342 ALA A O 1
ATOM 2865 N N . LYS A 1 343 ? -81.772 -6.713 139.931 1.00 83.12 343 LYS A N 1
ATOM 2866 C CA . LYS A 1 343 ? -82.731 -6.067 140.834 1.00 83.12 343 LYS A CA 1
ATOM 2867 C C . LYS A 1 343 ? -83.984 -6.930 141.012 1.00 83.12 343 LYS A C 1
ATOM 2869 O O . LYS A 1 343 ? -84.316 -7.276 142.143 1.00 83.12 343 LYS A O 1
ATOM 2874 N N . LEU A 1 344 ? -84.590 -7.381 139.914 1.00 82.25 344 LEU A N 1
ATOM 2875 C CA . LEU A 1 344 ? -85.765 -8.259 139.941 1.00 82.25 344 LEU A CA 1
ATOM 2876 C C . LEU A 1 344 ? -85.481 -9.597 140.644 1.00 82.25 344 LEU A C 1
ATOM 2878 O O . LEU A 1 344 ? -86.308 -10.088 141.409 1.00 82.25 344 LEU A O 1
ATOM 2882 N N . GLN A 1 345 ? -84.295 -10.184 140.451 1.00 79.75 345 GLN A N 1
ATOM 2883 C CA . GLN A 1 345 ? -83.896 -11.404 141.163 1.00 79.75 345 GLN A CA 1
ATOM 2884 C C . GLN A 1 345 ? -83.820 -11.204 142.686 1.00 79.75 345 GLN A C 1
ATOM 2886 O O . GLN A 1 345 ? -84.205 -12.108 143.429 1.00 79.75 345 GLN A O 1
ATOM 2891 N N . ARG A 1 346 ? -83.379 -10.030 143.163 1.00 81.56 346 ARG A N 1
ATOM 2892 C CA . ARG A 1 346 ? -83.384 -9.697 144.599 1.00 81.56 346 ARG A CA 1
ATOM 2893 C C . ARG A 1 346 ? -84.806 -9.587 145.148 1.00 81.56 346 ARG A C 1
ATOM 2895 O O . ARG A 1 346 ? -85.096 -10.187 146.180 1.00 81.56 346 ARG A O 1
ATOM 2902 N N . GLU A 1 347 ? -85.697 -8.918 144.422 1.00 80.75 347 GLU A N 1
ATOM 2903 C CA . GLU A 1 347 ? -87.111 -8.784 144.803 1.00 80.75 347 GLU A CA 1
ATOM 2904 C C . GLU A 1 347 ? -87.823 -10.150 144.868 1.00 80.75 347 GLU A C 1
ATOM 2906 O O . GLU A 1 347 ? -88.566 -10.430 145.810 1.00 80.75 347 GLU A O 1
ATOM 2911 N N . VAL A 1 348 ? -87.543 -11.061 143.926 1.00 83.06 348 VAL A N 1
ATOM 2912 C CA . VAL A 1 348 ? -88.089 -12.433 143.949 1.00 83.06 348 VAL A CA 1
ATOM 2913 C C . VAL A 1 348 ? -87.627 -13.217 145.183 1.00 83.06 348 VAL A C 1
ATOM 2915 O O . VAL A 1 348 ? -88.415 -13.975 145.756 1.00 83.06 348 VAL A O 1
ATOM 2918 N N . ILE A 1 349 ? -86.369 -13.061 145.605 1.00 85.38 349 ILE A N 1
ATOM 2919 C CA . ILE A 1 349 ? -85.840 -13.736 146.800 1.00 85.38 349 ILE A CA 1
ATOM 2920 C C . ILE A 1 349 ? -86.535 -13.214 148.066 1.00 85.38 349 ILE A C 1
ATOM 2922 O O . ILE A 1 349 ? -86.979 -14.022 148.885 1.00 85.38 349 ILE A O 1
ATOM 2926 N N . GLU A 1 350 ? -86.705 -11.896 148.201 1.00 83.62 350 GLU A N 1
ATOM 2927 C CA . GLU A 1 350 ? -87.432 -11.293 149.329 1.00 83.62 350 GLU A CA 1
ATOM 2928 C C . GLU A 1 350 ? -88.894 -11.756 149.397 1.00 83.62 350 GLU A C 1
ATOM 2930 O O . GLU A 1 350 ? -89.388 -12.128 150.468 1.00 83.62 350 GLU A O 1
ATOM 2935 N N . LEU A 1 351 ? -89.592 -11.794 148.258 1.00 80.19 351 LEU A N 1
ATOM 2936 C CA . LEU A 1 351 ? -90.984 -12.247 148.201 1.00 80.19 351 LEU A CA 1
ATOM 2937 C C . LEU A 1 351 ? -91.125 -13.733 148.562 1.00 80.19 351 LEU A C 1
ATOM 2939 O O . LEU A 1 351 ? -92.051 -14.100 149.289 1.00 80.19 351 LEU A O 1
ATOM 2943 N N . LYS A 1 352 ? -90.188 -14.590 148.129 1.00 77.81 352 LYS A N 1
ATOM 2944 C CA . LYS A 1 352 ? -90.169 -16.014 148.511 1.00 77.81 352 LYS A CA 1
ATOM 2945 C C . LYS A 1 352 ? -89.980 -16.214 150.017 1.00 77.81 352 LYS A C 1
ATOM 2947 O O . LYS A 1 352 ? -90.665 -17.056 150.596 1.00 77.81 352 LYS A O 1
ATOM 2952 N N . GLN A 1 353 ? -89.103 -15.440 150.658 1.00 77.56 353 GLN A N 1
ATOM 2953 C CA . GLN A 1 353 ? -88.895 -15.514 152.111 1.00 77.56 353 GLN A CA 1
ATOM 2954 C C . GLN A 1 353 ? -90.141 -15.079 152.898 1.00 77.56 353 GLN A C 1
ATOM 2956 O O . GLN A 1 353 ? -90.523 -15.750 153.859 1.00 77.56 353 GLN A O 1
ATOM 2961 N N . ARG A 1 354 ? -90.830 -14.016 152.459 1.00 78.25 354 ARG A N 1
ATOM 2962 C CA . ARG A 1 354 ? -92.094 -13.569 153.077 1.00 78.25 354 ARG A CA 1
ATOM 2963 C C . ARG A 1 354 ? -93.211 -14.607 152.949 1.00 78.25 354 ARG A C 1
ATOM 2965 O O . ARG A 1 354 ? -93.947 -14.829 153.908 1.00 78.25 354 ARG A O 1
ATOM 2972 N N . LEU A 1 355 ? -93.317 -15.269 151.795 1.00 79.00 355 LEU A N 1
ATOM 2973 C CA . LEU A 1 355 ? -94.314 -16.320 151.575 1.00 79.00 355 LEU A CA 1
ATOM 2974 C C . LEU A 1 355 ? -94.076 -17.534 152.491 1.00 79.00 355 LEU A C 1
ATOM 2976 O O . LEU A 1 355 ? -95.024 -18.082 153.049 1.00 79.00 355 LEU A O 1
ATOM 2980 N N . ALA A 1 356 ? -92.814 -17.937 152.671 1.00 77.88 356 ALA A N 1
ATOM 2981 C CA . ALA A 1 356 ? -92.450 -19.050 153.548 1.00 77.88 356 ALA A CA 1
ATOM 2982 C C . ALA A 1 356 ? -92.820 -18.777 155.018 1.00 77.88 356 ALA A C 1
ATOM 2984 O O . ALA A 1 356 ? -93.382 -19.648 155.676 1.00 77.88 356 ALA A O 1
ATOM 2985 N N . GLN A 1 357 ? -92.590 -17.553 155.510 1.00 79.81 357 GLN A N 1
ATOM 2986 C CA . GLN A 1 357 ? -92.983 -17.153 156.869 1.00 79.81 357 GLN A CA 1
ATOM 2987 C C . GLN A 1 357 ? -94.502 -17.150 157.088 1.00 79.81 357 GLN A C 1
ATOM 2989 O O . GLN A 1 357 ? -94.963 -17.475 158.179 1.00 79.81 357 GLN A O 1
ATOM 2994 N N . GLN A 1 358 ? -95.297 -16.774 156.080 1.00 79.62 358 GLN A N 1
ATOM 2995 C CA . GLN A 1 358 ? -96.757 -16.817 156.214 1.00 79.62 358 GLN A CA 1
ATOM 2996 C C . GLN A 1 358 ? -97.305 -18.245 156.202 1.00 79.62 358 GLN A C 1
ATOM 2998 O O . GLN A 1 358 ? -98.233 -18.533 156.954 1.00 79.62 358 GLN A O 1
ATOM 3003 N N . LYS A 1 359 ? -96.715 -19.145 155.402 1.00 77.00 359 LYS A N 1
ATOM 3004 C CA . LYS A 1 359 ? -97.111 -20.560 155.386 1.00 77.00 359 LYS A CA 1
ATOM 3005 C C . LYS A 1 359 ? -96.894 -21.243 156.737 1.00 77.00 359 LYS A C 1
ATOM 3007 O O . LYS A 1 359 ? -97.819 -21.889 157.213 1.00 77.00 359 LYS A O 1
ATOM 3012 N N . SER A 1 360 ? -95.746 -21.037 157.393 1.00 75.44 360 SER A N 1
ATOM 3013 C CA . SER A 1 360 ? -95.494 -21.679 158.696 1.00 75.44 360 SER A CA 1
ATOM 3014 C C . SER A 1 360 ? -96.472 -21.209 159.781 1.00 75.44 360 SER A C 1
ATOM 3016 O O . SER A 1 360 ? -96.931 -22.009 160.587 1.00 75.44 360 SER A O 1
ATOM 3018 N N . ARG A 1 361 ? -96.852 -19.922 159.774 1.00 78.25 361 ARG A N 1
ATOM 3019 C CA . ARG A 1 361 ? -97.854 -19.382 160.711 1.00 78.25 361 ARG A CA 1
ATOM 3020 C C . ARG A 1 361 ? -99.250 -19.967 160.491 1.00 78.25 361 ARG A C 1
ATOM 3022 O O . ARG A 1 361 ? -99.993 -20.121 161.452 1.00 78.25 361 ARG A O 1
ATOM 3029 N N . ALA A 1 362 ? -99.623 -20.254 159.244 1.00 75.06 362 ALA A N 1
ATOM 3030 C CA . ALA A 1 362 ? -100.914 -20.864 158.935 1.00 75.06 362 ALA A CA 1
ATOM 3031 C C . ALA A 1 362 ? -100.980 -22.328 159.409 1.00 75.06 362 ALA A C 1
ATOM 3033 O O . ALA A 1 362 ? -101.981 -22.728 160.000 1.00 75.06 362 ALA A O 1
ATOM 3034 N N . GLU A 1 363 ? -99.897 -23.090 159.224 1.00 80.50 363 GLU A N 1
ATOM 3035 C CA . GLU A 1 363 ? -99.798 -24.492 159.658 1.00 80.50 363 GLU A CA 1
ATOM 3036 C C . GLU A 1 363 ? -99.917 -24.649 161.188 1.00 80.50 363 GLU A C 1
ATOM 3038 O O . GLU A 1 363 ? -100.588 -25.564 161.663 1.00 80.50 363 GLU A O 1
ATOM 3043 N N . GLU A 1 364 ? -99.337 -23.734 161.975 1.00 76.25 364 GLU A N 1
ATOM 3044 C CA . GLU A 1 364 ? -99.465 -23.738 163.444 1.00 76.25 364 GLU A CA 1
ATOM 3045 C C . GLU A 1 364 ? -100.917 -23.522 163.915 1.00 76.25 364 GLU A C 1
ATOM 3047 O O . GLU A 1 364 ? -101.363 -24.143 164.883 1.00 76.25 364 GLU A O 1
ATOM 3052 N N . ILE A 1 365 ? -101.679 -22.674 163.216 1.00 77.44 365 ILE A N 1
ATOM 3053 C CA . ILE A 1 365 ? -103.080 -22.375 163.553 1.00 77.44 365 ILE A CA 1
ATOM 3054 C C . ILE A 1 365 ? -103.995 -23.554 163.188 1.00 77.44 365 ILE A C 1
ATOM 3056 O O . ILE A 1 365 ? -104.872 -23.915 163.976 1.00 77.44 365 ILE A O 1
ATOM 3060 N N . GLU A 1 366 ? -103.782 -24.188 162.030 1.00 75.75 366 GLU A N 1
ATOM 3061 C CA . GLU A 1 366 ? -104.554 -25.370 161.616 1.00 75.75 366 GLU A CA 1
ATOM 3062 C C . GLU A 1 366 ? -104.400 -26.538 162.599 1.00 75.75 366 GLU A C 1
ATOM 3064 O O . GLU A 1 366 ? -105.390 -27.188 162.948 1.00 75.75 366 GLU A O 1
ATOM 3069 N N . GLN A 1 367 ? -103.186 -26.779 163.105 1.00 75.06 367 GLN A N 1
ATOM 3070 C CA . GLN A 1 367 ? -102.941 -27.843 164.085 1.00 75.06 367 GLN A CA 1
ATOM 3071 C C . GLN A 1 367 ? -103.671 -27.604 165.414 1.00 75.06 367 GLN A C 1
ATOM 3073 O O . GLN A 1 367 ? -104.152 -28.557 166.031 1.00 75.06 367 GLN A O 1
ATOM 3078 N N . HIS A 1 368 ? -103.800 -26.346 165.845 1.00 74.94 368 HIS A N 1
ATOM 3079 C CA . HIS A 1 368 ? -104.514 -26.003 167.074 1.00 74.94 368 HIS A CA 1
ATOM 3080 C C . HIS A 1 368 ? -106.028 -26.254 166.953 1.00 74.94 368 HIS A C 1
ATOM 3082 O O . HIS A 1 368 ? -106.620 -26.905 167.817 1.00 74.94 368 HIS A O 1
ATOM 3088 N N . LEU A 1 369 ? -106.635 -25.829 165.840 1.00 72.94 369 LEU A N 1
ATOM 3089 C CA . LEU A 1 369 ? -108.074 -25.980 165.583 1.00 72.94 369 LEU A CA 1
ATOM 3090 C C . LEU A 1 369 ? -108.495 -27.444 165.362 1.00 72.94 369 LEU A C 1
ATOM 3092 O O . LEU A 1 369 ? -109.581 -27.852 165.779 1.00 72.94 369 LEU A O 1
ATOM 3096 N N . ALA A 1 370 ? -107.635 -28.265 164.749 1.00 75.62 370 ALA A N 1
ATOM 3097 C CA . ALA A 1 370 ? -107.902 -29.693 164.567 1.00 75.62 370 ALA A CA 1
ATOM 3098 C C . ALA A 1 370 ? -108.010 -30.450 165.908 1.00 75.62 370 ALA A C 1
ATOM 3100 O O . ALA A 1 370 ? -108.850 -31.342 166.055 1.00 75.62 370 ALA A O 1
ATOM 3101 N N . GLY A 1 371 ? -107.205 -30.068 166.907 1.00 73.25 371 GLY A N 1
ATOM 3102 C CA . GLY A 1 371 ? -107.239 -30.664 168.246 1.00 73.25 371 GLY A CA 1
ATOM 3103 C C . GLY A 1 371 ? -108.516 -30.348 169.032 1.00 73.25 371 GLY A C 1
ATOM 3104 O O . GLY A 1 371 ? -109.021 -31.206 169.762 1.00 73.25 371 GLY A O 1
ATOM 3105 N N . GLU A 1 372 ? -109.071 -29.146 168.865 1.00 73.56 372 GLU A N 1
ATOM 3106 C CA . GLU A 1 372 ? -110.327 -28.748 169.515 1.00 73.56 372 GLU A CA 1
ATOM 3107 C C . GLU A 1 372 ? -111.541 -29.471 168.918 1.00 73.56 372 GLU A C 1
ATOM 3109 O O . GLU A 1 372 ? -112.380 -29.981 169.666 1.00 73.56 372 GLU A O 1
ATOM 3114 N N . ASN A 1 373 ? -111.596 -29.612 167.589 1.00 74.19 373 ASN A N 1
ATOM 3115 C CA . ASN A 1 373 ? -112.680 -30.333 166.914 1.00 74.19 373 ASN A CA 1
ATOM 3116 C C . ASN A 1 373 ? -112.780 -31.800 167.361 1.00 74.19 373 ASN A C 1
ATOM 3118 O O . ASN A 1 373 ? -113.877 -32.295 167.613 1.00 74.19 373 ASN A O 1
ATOM 3122 N N . HIS A 1 374 ? -111.648 -32.487 167.538 1.00 77.25 374 HIS A N 1
ATOM 3123 C CA . HIS A 1 374 ? -111.649 -33.887 167.978 1.00 77.25 374 HIS A CA 1
ATOM 3124 C C . HIS A 1 374 ? -112.178 -34.082 169.408 1.00 77.25 374 HIS A C 1
ATOM 3126 O O . HIS A 1 374 ? -112.821 -35.094 169.696 1.00 77.25 374 HIS A O 1
ATOM 3132 N N . ARG A 1 375 ? -111.953 -33.119 170.315 1.00 78.44 375 ARG A N 1
ATOM 3133 C CA . ARG A 1 375 ? -112.541 -33.160 171.667 1.00 78.44 375 ARG A CA 1
ATOM 3134 C C . ARG A 1 375 ? -114.056 -32.980 171.623 1.00 78.44 375 ARG A C 1
ATOM 3136 O O . ARG A 1 375 ? -114.775 -33.763 172.242 1.00 78.44 375 ARG A O 1
ATOM 3143 N N . LEU A 1 376 ? -114.525 -31.997 170.855 1.00 76.44 376 LEU A N 1
ATOM 3144 C CA . LEU A 1 376 ? -115.950 -31.684 170.731 1.00 76.44 376 LEU A CA 1
ATOM 3145 C C . LEU A 1 376 ? -116.736 -32.824 170.064 1.00 76.44 376 LEU A C 1
ATOM 3147 O O . LEU A 1 376 ? -117.832 -33.160 170.512 1.00 76.44 376 LEU A O 1
ATOM 3151 N N . GLU A 1 377 ? -116.164 -33.497 169.058 1.00 77.31 377 GLU A N 1
ATOM 3152 C CA . GLU A 1 377 ? -116.778 -34.684 168.443 1.00 77.31 377 GLU A CA 1
ATOM 3153 C C . GLU A 1 377 ? -116.969 -35.844 169.434 1.00 77.31 377 GLU A C 1
ATOM 3155 O O . GLU A 1 377 ? -117.975 -36.559 169.374 1.00 77.31 377 GLU A O 1
ATOM 3160 N N . HIS A 1 378 ? -116.026 -36.043 170.358 1.00 76.25 378 HIS A N 1
ATOM 3161 C CA . HIS A 1 378 ? -116.091 -37.136 171.328 1.00 76.25 378 HIS A CA 1
ATOM 3162 C C . HIS A 1 378 ? -117.165 -36.900 172.407 1.00 76.25 378 HIS A C 1
ATOM 3164 O O . HIS A 1 378 ? -117.803 -37.852 172.871 1.00 76.25 378 HIS A O 1
ATOM 3170 N N . GLU A 1 379 ? -117.400 -35.648 172.800 1.00 75.12 379 GLU A N 1
ATOM 3171 C CA . GLU A 1 379 ? -118.465 -35.285 173.744 1.00 75.12 379 GLU A CA 1
ATOM 3172 C C . GLU A 1 379 ? -119.858 -35.428 173.115 1.00 75.12 379 GLU A C 1
ATOM 3174 O O . GLU A 1 379 ? -120.781 -35.949 173.747 1.00 75.12 379 GLU A O 1
ATOM 3179 N N . LEU A 1 380 ? -119.995 -35.070 171.835 1.00 73.94 380 LEU A N 1
ATOM 3180 C CA . LEU A 1 380 ? -121.269 -35.123 171.115 1.00 73.94 380 LEU A CA 1
ATOM 3181 C C . LEU A 1 380 ? -121.767 -36.563 170.899 1.00 73.94 380 LEU A C 1
ATOM 3183 O O . LEU A 1 380 ? -122.965 -36.831 171.016 1.00 73.94 380 LEU A O 1
ATOM 3187 N N . ARG A 1 381 ? -120.853 -37.514 170.657 1.00 75.75 381 ARG A N 1
ATOM 3188 C CA . ARG A 1 381 ? -121.189 -38.944 170.508 1.00 75.75 381 ARG A CA 1
ATOM 3189 C C . ARG A 1 381 ? -121.661 -39.592 171.811 1.00 75.75 381 ARG A C 1
ATOM 3191 O O . ARG A 1 381 ? -122.554 -40.433 171.767 1.00 75.75 381 ARG A O 1
ATOM 3198 N N . ARG A 1 382 ? -121.107 -39.198 172.966 1.00 75.25 382 ARG A N 1
ATOM 3199 C CA . ARG A 1 382 ? -121.566 -39.699 174.278 1.00 75.25 382 ARG A CA 1
ATOM 3200 C C . ARG A 1 382 ? -123.008 -39.284 174.564 1.00 75.25 382 ARG A C 1
ATOM 3202 O O . ARG A 1 382 ? -123.830 -40.132 174.883 1.00 75.25 382 ARG A O 1
ATOM 3209 N N . LEU A 1 383 ? -123.327 -38.007 174.349 1.00 73.31 383 LEU A N 1
ATOM 3210 C CA . LEU A 1 383 ? -124.675 -37.478 174.583 1.00 73.31 383 LEU A CA 1
ATOM 3211 C C . LEU A 1 383 ? -125.732 -38.085 173.644 1.00 73.31 383 LEU A C 1
ATOM 3213 O O . LEU A 1 383 ? -126.901 -38.196 174.011 1.00 73.31 383 LEU A O 1
ATOM 3217 N N . GLN A 1 384 ? -125.340 -38.484 172.429 1.00 75.69 384 GLN A N 1
ATOM 3218 C CA . GLN A 1 384 ? -126.233 -39.191 171.508 1.00 75.69 384 GLN A CA 1
ATOM 3219 C C . GLN A 1 384 ? -126.560 -40.615 171.979 1.00 75.69 384 GLN A C 1
ATOM 3221 O O . GLN A 1 384 ? -127.718 -41.014 171.875 1.00 75.69 384 GLN A O 1
ATOM 3226 N N . ALA A 1 385 ? -125.591 -41.345 172.538 1.00 72.81 385 ALA A N 1
ATOM 3227 C CA . ALA A 1 385 ? -125.821 -42.686 173.082 1.00 72.81 385 ALA A CA 1
ATOM 3228 C C . ALA A 1 385 ? -126.803 -42.655 174.267 1.00 72.81 385 ALA A C 1
ATOM 3230 O O . ALA A 1 385 ? -127.798 -43.380 174.259 1.00 72.81 385 ALA A O 1
ATOM 3231 N N . ASP A 1 386 ? -126.609 -41.722 175.204 1.00 74.88 386 ASP A N 1
ATOM 3232 C CA . ASP A 1 386 ? -127.488 -41.565 176.372 1.00 74.88 386 ASP A CA 1
ATOM 3233 C C . ASP A 1 386 ? -128.940 -41.237 175.967 1.00 74.88 386 ASP A C 1
ATOM 3235 O O . ASP A 1 386 ? -129.906 -41.698 176.581 1.00 74.88 386 ASP A O 1
ATOM 3239 N N . ARG A 1 387 ? -129.120 -40.465 174.884 1.00 74.06 387 ARG A N 1
ATOM 3240 C CA . ARG A 1 387 ? -130.447 -40.140 174.340 1.00 74.06 387 ARG A CA 1
ATOM 3241 C C . ARG A 1 387 ? -131.139 -41.355 173.717 1.00 74.06 387 ARG A C 1
ATOM 3243 O O . ARG A 1 387 ? -132.365 -41.467 173.806 1.00 74.06 387 ARG A O 1
ATOM 3250 N N . GLU A 1 388 ? -130.397 -42.225 173.037 1.00 76.75 388 GLU A N 1
ATOM 3251 C CA . GLU A 1 388 ? -130.968 -43.405 172.382 1.00 76.75 388 GLU A CA 1
ATOM 3252 C C . GLU A 1 388 ? -131.449 -44.459 173.383 1.00 76.75 388 GLU A C 1
ATOM 3254 O O . GLU A 1 388 ? -132.503 -45.059 173.150 1.00 76.75 388 GLU A O 1
ATOM 3259 N N . ASP A 1 389 ? -130.751 -44.640 174.503 1.00 74.81 389 ASP A N 1
ATOM 3260 C CA . ASP A 1 389 ? -131.130 -45.612 175.534 1.00 74.81 389 ASP A CA 1
ATOM 3261 C C . ASP A 1 389 ? -132.416 -45.197 176.270 1.00 74.81 389 ASP A C 1
ATOM 3263 O O . ASP A 1 389 ? -133.362 -45.986 176.367 1.00 74.81 389 ASP A O 1
ATOM 3267 N N . LEU A 1 390 ? -132.547 -43.915 176.629 1.00 71.31 390 LEU A N 1
ATOM 3268 C CA . LEU A 1 390 ? -133.777 -43.359 177.219 1.00 71.31 390 LEU A CA 1
ATOM 3269 C C . LEU A 1 390 ? -135.003 -43.505 176.298 1.00 71.31 390 LEU A C 1
ATOM 3271 O O . LEU A 1 390 ? -136.127 -43.748 176.749 1.00 71.31 390 LEU A O 1
ATOM 3275 N N . LEU A 1 391 ? -134.805 -43.383 174.981 1.00 73.12 391 LEU A N 1
ATOM 3276 C CA . LEU A 1 391 ? -135.877 -43.552 173.996 1.00 73.12 391 LEU A CA 1
ATOM 3277 C C . LEU A 1 391 ? -136.332 -45.009 173.835 1.00 73.12 391 LEU A C 1
ATOM 3279 O O . LEU A 1 391 ? -137.470 -45.234 173.404 1.00 73.12 391 LEU A O 1
ATOM 3283 N N . ARG A 1 392 ? -135.475 -45.991 174.138 1.00 72.69 392 ARG A N 1
ATOM 3284 C CA . ARG A 1 392 ? -135.827 -47.420 174.100 1.00 72.69 392 ARG A CA 1
ATOM 3285 C C . ARG A 1 392 ? -136.657 -47.806 175.320 1.00 72.69 392 ARG A C 1
ATOM 3287 O O . ARG A 1 392 ? -137.691 -48.455 175.160 1.00 72.69 392 ARG A O 1
ATOM 3294 N N . GLU A 1 393 ? -136.277 -47.324 176.500 1.00 71.31 393 GLU A N 1
ATOM 3295 C CA . GLU A 1 393 ? -137.009 -47.568 177.749 1.00 71.31 393 GLU A CA 1
ATOM 3296 C C . GLU A 1 393 ? -138.435 -46.998 177.705 1.00 71.31 393 GLU A C 1
ATOM 3298 O O . GLU A 1 393 ? -139.399 -47.674 178.074 1.00 71.31 393 GLU A O 1
ATOM 3303 N N . HIS A 1 394 ? -138.607 -45.788 177.160 1.00 71.88 394 HIS A N 1
ATOM 3304 C CA . HIS A 1 394 ? -139.924 -45.150 177.092 1.00 71.88 394 HIS A CA 1
ATOM 3305 C C . HIS A 1 394 ? -140.922 -45.899 176.188 1.00 71.88 394 HIS A C 1
ATOM 3307 O O . HIS A 1 394 ? -142.106 -46.011 176.517 1.00 71.88 394 HIS A O 1
ATOM 3313 N N . ARG A 1 395 ? -140.453 -46.452 175.058 1.00 75.25 395 ARG A N 1
ATOM 3314 C CA . ARG A 1 395 ? -141.306 -47.210 174.122 1.00 75.25 395 ARG A CA 1
ATOM 3315 C C . ARG A 1 395 ? -141.744 -48.555 174.691 1.00 75.25 395 ARG A C 1
ATOM 3317 O O . ARG A 1 395 ? -142.873 -48.973 174.441 1.00 75.25 395 ARG A O 1
ATOM 3324 N N . PHE A 1 396 ? -140.874 -49.219 175.449 1.00 73.44 396 PHE A N 1
ATOM 3325 C CA . PHE A 1 396 ? -141.176 -50.523 176.037 1.00 73.44 396 PHE A CA 1
ATOM 3326 C C . PHE A 1 396 ? -142.326 -50.427 177.051 1.00 73.44 396 PHE A C 1
ATOM 3328 O O . PHE A 1 396 ? -143.288 -51.192 176.991 1.00 73.44 396 PHE A O 1
ATOM 3335 N N . LEU A 1 397 ? -142.297 -49.406 177.907 1.00 71.12 397 LEU A N 1
ATOM 3336 C CA . LEU A 1 397 ? -143.320 -49.205 178.935 1.00 71.12 397 LEU A CA 1
ATOM 3337 C C . LEU A 1 397 ? -144.678 -48.775 178.358 1.00 71.12 397 LEU A C 1
ATOM 3339 O O . LEU A 1 397 ? -145.726 -49.200 178.846 1.00 71.12 397 LEU A O 1
ATOM 3343 N N . GLN A 1 398 ? -144.687 -47.975 177.284 1.00 72.94 398 GLN A N 1
ATOM 3344 C CA . GLN A 1 398 ? -145.930 -47.629 176.579 1.00 72.94 398 GLN A CA 1
ATOM 3345 C C . GLN A 1 398 ? -146.641 -48.858 175.998 1.00 72.94 398 GLN A C 1
ATOM 3347 O O . GLN A 1 398 ? -147.874 -48.899 175.959 1.00 72.94 398 GLN A O 1
ATOM 3352 N N . TRP A 1 399 ? -145.879 -49.858 175.553 1.00 75.44 399 TRP A N 1
ATOM 3353 C CA . TRP A 1 399 ? -146.429 -51.082 174.985 1.00 75.44 399 TRP A CA 1
ATOM 3354 C C . TRP A 1 399 ? -147.125 -51.956 176.043 1.00 75.44 399 TRP A C 1
ATOM 3356 O O . TRP A 1 399 ? -148.260 -52.389 175.823 1.00 75.44 399 TRP A O 1
ATOM 3366 N N . GLU A 1 400 ? -146.525 -52.139 177.223 1.00 72.00 400 GLU A N 1
ATOM 3367 C CA . GLU A 1 400 ? -147.142 -52.903 178.324 1.00 72.00 400 GLU A CA 1
ATOM 3368 C C . GLU A 1 400 ? -148.452 -52.278 178.823 1.00 72.00 400 GLU A C 1
ATOM 3370 O O . GLU A 1 400 ? -149.442 -52.976 179.064 1.00 72.00 400 GLU A O 1
ATOM 3375 N N . LEU A 1 401 ? -148.493 -50.948 178.914 1.00 71.62 401 LEU A N 1
ATOM 3376 C CA . LEU A 1 401 ? -149.648 -50.211 179.427 1.00 71.62 401 LEU A CA 1
ATOM 3377 C C . LEU A 1 401 ? -150.882 -50.354 178.518 1.00 71.62 401 LEU A C 1
ATOM 3379 O O . LEU A 1 401 ? -152.019 -50.394 178.996 1.00 71.62 401 LEU A O 1
ATOM 3383 N N . ASN A 1 402 ? -150.670 -50.472 177.206 1.00 69.75 402 ASN A N 1
ATOM 3384 C CA . ASN A 1 402 ? -151.754 -50.673 176.245 1.00 69.75 402 ASN A CA 1
ATOM 3385 C C . ASN A 1 402 ? -152.287 -52.108 176.258 1.00 69.75 402 ASN A C 1
ATOM 3387 O O . ASN A 1 402 ? -153.504 -52.296 176.235 1.00 69.75 402 ASN A O 1
ATOM 3391 N N . ARG A 1 403 ? -151.408 -53.106 176.398 1.00 73.56 403 ARG A N 1
ATOM 3392 C CA . ARG A 1 403 ? -151.808 -54.517 176.480 1.00 73.56 403 ARG A CA 1
ATOM 3393 C C . ARG A 1 403 ? -152.711 -54.789 177.688 1.00 73.56 403 ARG A C 1
ATOM 3395 O O . ARG A 1 403 ? -153.764 -55.408 177.549 1.00 73.56 403 ARG A O 1
ATOM 3402 N N . LEU A 1 404 ? -152.359 -54.244 178.854 1.00 67.19 404 LEU A N 1
ATOM 3403 C CA . LEU A 1 404 ? -153.153 -54.412 180.078 1.00 67.19 404 LEU A CA 1
ATOM 3404 C C . LEU A 1 404 ? -154.540 -53.747 179.991 1.00 67.19 404 LEU A C 1
ATOM 3406 O O . LEU A 1 404 ? -155.508 -54.223 180.587 1.00 67.19 404 LEU A O 1
ATOM 3410 N N . ARG A 1 405 ? -154.680 -52.664 179.214 1.00 69.31 405 ARG A N 1
ATOM 3411 C CA . ARG A 1 405 ? -155.976 -51.994 179.003 1.00 69.31 405 ARG A CA 1
ATOM 3412 C C . ARG A 1 405 ? -156.942 -52.806 178.140 1.00 69.31 405 ARG A C 1
ATOM 3414 O O . ARG A 1 405 ? -158.156 -52.683 178.310 1.00 69.31 405 ARG A O 1
ATOM 3421 N N . GLU A 1 406 ? -156.437 -53.615 177.216 1.00 65.25 406 GLU A N 1
ATOM 3422 C CA . GLU A 1 406 ? -157.270 -54.419 176.316 1.00 65.25 406 GLU A CA 1
ATOM 3423 C C . GLU A 1 406 ? -157.811 -55.683 176.981 1.00 65.25 406 GLU A C 1
ATOM 3425 O O . GLU A 1 406 ? -158.969 -56.043 176.752 1.00 65.25 406 GLU A O 1
ATOM 3430 N N . GLU A 1 407 ? -157.029 -56.301 177.864 1.00 64.00 407 GLU A N 1
ATOM 3431 C CA . GLU A 1 407 ? -157.470 -57.466 178.637 1.00 64.00 407 GLU A CA 1
ATOM 3432 C C . GLU A 1 407 ? -158.629 -57.105 179.581 1.00 64.00 407 GLU A C 1
ATOM 3434 O O . GLU A 1 407 ? -159.633 -57.819 179.639 1.00 64.00 407 GLU A O 1
ATOM 3439 N N . ASN A 1 408 ? -158.580 -55.924 180.204 1.00 62.47 408 ASN A N 1
ATOM 3440 C CA . ASN A 1 408 ? -159.641 -55.459 181.101 1.00 62.47 408 ASN A CA 1
ATOM 3441 C C . ASN A 1 408 ? -160.978 -55.211 180.363 1.00 62.47 408 ASN A C 1
ATOM 3443 O O . ASN A 1 408 ? -162.058 -55.533 180.855 1.00 62.47 408 ASN A O 1
ATOM 3447 N N . ARG A 1 409 ? -160.920 -54.729 179.113 1.00 64.00 409 ARG A N 1
ATOM 3448 C CA . ARG A 1 409 ? -162.118 -54.478 178.286 1.00 64.00 409 ARG A CA 1
ATOM 3449 C C . ARG A 1 409 ? -162.797 -55.745 177.770 1.00 64.00 409 ARG A C 1
ATOM 3451 O O . ARG A 1 409 ? -163.967 -55.678 177.386 1.00 64.00 409 ARG A O 1
ATOM 3458 N N . ARG A 1 410 ? -162.084 -56.872 177.696 1.00 61.84 410 ARG A N 1
ATOM 3459 C CA . ARG A 1 410 ? -162.673 -58.155 177.282 1.00 61.84 410 ARG A CA 1
ATOM 3460 C C . ARG A 1 410 ? -163.463 -58.793 178.420 1.00 61.84 410 ARG A C 1
ATOM 3462 O O . ARG A 1 410 ? -164.595 -59.209 178.191 1.00 61.84 410 ARG A O 1
ATOM 3469 N N . LEU A 1 411 ? -162.929 -58.758 179.639 1.00 58.56 411 LEU A N 1
ATOM 3470 C CA . LEU A 1 411 ? -163.584 -59.344 180.813 1.00 58.56 411 LEU A CA 1
ATOM 3471 C C . LEU A 1 411 ? -164.903 -58.644 181.176 1.00 58.56 411 LEU A C 1
ATOM 3473 O O . LEU A 1 411 ? -165.868 -59.301 181.563 1.00 58.56 411 LEU A O 1
ATOM 3477 N N . GLU A 1 412 ? -165.008 -57.330 180.969 1.00 59.12 412 GLU A N 1
ATOM 3478 C CA . GLU A 1 412 ? -166.253 -56.597 181.248 1.00 59.12 412 GLU A CA 1
ATOM 3479 C C . GLU A 1 412 ? -167.428 -56.966 180.322 1.00 59.12 412 GLU A C 1
ATOM 3481 O O . GLU A 1 412 ? -168.590 -56.754 180.684 1.00 59.12 412 GLU A O 1
ATOM 3486 N N . ARG A 1 413 ? -167.174 -57.521 179.127 1.00 59.53 413 ARG A N 1
ATOM 3487 C CA . ARG A 1 413 ? -168.240 -57.808 178.145 1.00 59.53 413 ARG A CA 1
ATOM 3488 C C . ARG A 1 413 ? -168.931 -59.146 178.367 1.00 59.53 413 ARG A C 1
ATOM 3490 O O . ARG A 1 413 ? -170.113 -59.263 178.053 1.00 59.53 413 ARG A O 1
ATOM 3497 N N . GLU A 1 414 ? -168.244 -60.126 178.938 1.00 57.44 414 GLU A N 1
ATOM 3498 C CA . GLU A 1 414 ? -168.794 -61.478 179.097 1.00 57.44 414 GLU A CA 1
ATOM 3499 C C . GLU A 1 414 ? -169.825 -61.579 180.238 1.00 57.44 414 GLU A C 1
ATOM 3501 O O . GLU A 1 414 ? -170.682 -62.460 180.235 1.00 57.44 414 GLU A O 1
ATOM 3506 N N . LEU A 1 415 ? -169.855 -60.618 181.167 1.00 56.28 415 LEU A N 1
ATOM 3507 C CA . LEU A 1 415 ? -170.709 -60.675 182.364 1.00 56.28 415 LEU A CA 1
ATOM 3508 C C . LEU A 1 415 ? -172.111 -60.033 182.227 1.00 56.28 415 LEU A C 1
ATOM 3510 O O . LEU A 1 415 ? -172.840 -59.938 183.216 1.00 56.28 415 LEU A O 1
ATOM 3514 N N . ARG A 1 416 ? -172.549 -59.616 181.026 1.00 57.69 416 ARG A N 1
ATOM 3515 C CA . ARG A 1 416 ? -173.857 -58.941 180.794 1.00 57.69 416 ARG A CA 1
ATOM 3516 C C . ARG A 1 416 ? -174.978 -59.818 180.192 1.00 57.69 416 ARG A C 1
ATOM 3518 O O . ARG A 1 416 ? -175.958 -59.272 179.689 1.00 57.69 416 ARG A O 1
ATOM 3525 N N . HIS A 1 417 ? -174.903 -61.150 180.266 1.00 52.06 417 HIS A N 1
ATOM 3526 C CA . HIS A 1 417 ? -175.916 -62.030 179.654 1.00 52.06 417 HIS A CA 1
ATOM 3527 C C . HIS A 1 417 ? -177.124 -62.355 180.584 1.00 52.06 417 HIS A C 1
ATOM 3529 O O . HIS A 1 417 ? -176.929 -62.728 181.746 1.00 52.06 417 HIS A O 1
ATOM 3535 N N . PRO A 1 418 ? -178.388 -62.260 180.103 1.00 56.44 418 PRO A N 1
ATOM 3536 C CA . PRO A 1 418 ? -179.612 -62.261 180.929 1.00 56.44 418 PRO A CA 1
ATOM 3537 C C . PRO A 1 418 ? -179.949 -63.554 181.701 1.00 56.44 418 PRO A C 1
ATOM 3539 O O . PRO A 1 418 ? -180.748 -63.494 182.634 1.00 56.44 418 PRO A O 1
ATOM 3542 N N . LEU A 1 419 ? -179.307 -64.693 181.420 1.00 50.94 419 LEU A N 1
ATOM 3543 C CA . LEU A 1 419 ? -179.482 -65.934 182.201 1.00 50.94 419 LEU A CA 1
ATOM 3544 C C . LEU A 1 419 ? -178.730 -65.912 183.550 1.00 50.94 419 LEU A C 1
ATOM 3546 O O . LEU A 1 419 ? -179.155 -66.552 184.510 1.00 50.94 419 LEU A O 1
ATOM 3550 N N . VAL A 1 420 ? -177.683 -65.086 183.681 1.00 56.62 420 VAL A N 1
ATOM 3551 C CA . VAL A 1 420 ? -176.913 -64.927 184.932 1.00 56.62 420 VAL A CA 1
ATOM 3552 C C . VAL A 1 420 ? -177.670 -64.062 185.958 1.00 56.62 420 VAL A C 1
ATOM 3554 O O . VAL A 1 420 ? -177.465 -64.185 187.168 1.00 56.62 420 VAL A O 1
ATOM 3557 N N . ARG A 1 421 ? -178.636 -63.242 185.511 1.00 52.53 421 ARG A N 1
ATOM 3558 C CA . ARG A 1 421 ? -179.505 -62.447 186.403 1.00 52.53 421 ARG A CA 1
ATOM 3559 C C . ARG A 1 421 ? -180.569 -63.277 187.133 1.00 52.53 421 ARG A C 1
ATOM 3561 O O . ARG A 1 421 ? -180.963 -62.874 188.224 1.00 52.53 421 ARG A O 1
ATOM 3568 N N . PHE A 1 422 ? -181.003 -64.420 186.591 1.00 50.56 422 PHE A N 1
ATOM 3569 C CA . PHE A 1 422 ? -181.970 -65.300 187.269 1.00 50.56 422 PHE A CA 1
ATOM 3570 C C . PHE A 1 422 ? -181.279 -66.236 188.281 1.00 50.56 422 PHE A C 1
ATOM 3572 O O . PHE A 1 422 ? -181.802 -66.455 189.372 1.00 50.56 422 PHE A O 1
ATOM 3579 N N . VAL A 1 423 ? -180.044 -66.677 187.997 1.00 56.16 423 VAL A N 1
ATOM 3580 C CA . VAL A 1 423 ? -179.244 -67.518 188.913 1.00 56.16 423 VAL A CA 1
ATOM 3581 C C . VAL A 1 423 ? -178.736 -66.729 190.129 1.00 56.16 423 VAL A C 1
ATOM 3583 O O . VAL A 1 423 ? -178.785 -67.243 191.245 1.00 56.16 423 VAL A O 1
ATOM 3586 N N . ARG A 1 424 ? -178.386 -65.438 189.983 1.00 53.94 424 ARG A N 1
ATOM 3587 C CA . ARG A 1 424 ? -178.007 -64.593 191.138 1.00 53.94 424 ARG A CA 1
ATOM 3588 C C . ARG A 1 424 ? -179.168 -64.339 192.123 1.00 53.94 424 ARG A C 1
ATOM 3590 O O . ARG A 1 424 ? -178.917 -63.957 193.262 1.00 53.94 424 ARG A O 1
ATOM 3597 N N . ARG A 1 425 ? -180.431 -64.562 191.720 1.00 46.97 425 ARG A N 1
ATOM 3598 C CA . ARG A 1 425 ? -181.609 -64.474 192.611 1.00 46.97 425 ARG A CA 1
ATOM 3599 C C . ARG A 1 425 ? -181.947 -65.790 193.320 1.00 46.97 425 ARG A C 1
ATOM 3601 O O . ARG A 1 425 ? -182.590 -65.739 194.360 1.00 46.97 425 ARG A O 1
ATOM 3608 N N . LEU A 1 426 ? -181.476 -66.936 192.820 1.00 47.12 426 LEU A N 1
ATOM 3609 C CA . LEU A 1 426 ? -181.629 -68.236 193.489 1.00 47.12 426 LEU A CA 1
ATOM 3610 C C . LEU A 1 426 ? -180.431 -68.584 194.392 1.00 47.12 426 LEU A C 1
ATOM 3612 O O . LEU A 1 426 ? -180.604 -69.301 195.373 1.00 47.12 426 LEU A O 1
ATOM 3616 N N . SER A 1 427 ? -179.249 -67.995 194.168 1.00 44.75 427 SER A N 1
ATOM 3617 C CA . SER A 1 427 ? -178.076 -68.201 195.035 1.00 44.75 427 SER A CA 1
ATOM 3618 C C . SER A 1 427 ? -178.090 -67.399 196.351 1.00 44.75 427 SER A C 1
ATOM 3620 O O . SER A 1 427 ? -177.154 -67.519 197.132 1.00 44.75 427 SER A O 1
ATOM 3622 N N . PHE A 1 428 ? -179.145 -66.622 196.638 1.00 49.62 428 PHE A N 1
ATOM 3623 C CA . PHE A 1 428 ? -179.388 -66.027 197.968 1.00 49.62 428 PHE A CA 1
ATOM 3624 C C . PHE A 1 428 ? -180.319 -66.876 198.860 1.00 49.62 428 PHE A C 1
ATOM 3626 O O . PHE A 1 428 ? -180.567 -66.502 200.004 1.00 49.62 428 PHE A O 1
ATOM 3633 N N . LEU A 1 429 ? -180.799 -68.031 198.372 1.00 47.44 429 LEU A N 1
ATOM 3634 C CA . LEU A 1 429 ? -181.574 -69.008 199.155 1.00 47.44 429 LEU A CA 1
ATOM 3635 C C . LEU A 1 429 ? -180.755 -70.230 199.628 1.00 47.44 429 LEU A C 1
ATOM 3637 O O . LEU A 1 429 ? -181.297 -71.048 200.360 1.00 47.44 429 LEU A O 1
ATOM 3641 N N . PHE A 1 430 ? -179.458 -70.336 199.296 1.00 47.72 430 PHE A N 1
ATOM 3642 C CA . PHE A 1 430 ? -178.598 -71.483 199.669 1.00 47.72 430 PHE A CA 1
ATOM 3643 C C . PHE A 1 430 ? -177.241 -71.124 200.319 1.00 47.72 430 PHE A C 1
ATOM 3645 O O . PHE A 1 430 ? -176.312 -71.921 200.294 1.00 47.72 430 PHE A O 1
ATOM 3652 N N . ALA A 1 431 ? -177.110 -69.950 200.940 1.00 41.78 431 ALA A N 1
ATOM 3653 C CA . ALA A 1 431 ? -175.936 -69.609 201.762 1.00 41.78 431 ALA A CA 1
ATOM 3654 C C . ALA A 1 431 ? -176.339 -68.702 202.948 1.00 41.78 431 ALA A C 1
ATOM 3656 O O . ALA A 1 431 ? -175.890 -67.567 203.065 1.00 41.78 431 ALA A O 1
ATOM 3657 N N . ARG A 1 432 ? -177.384 -69.037 203.720 1.00 44.62 432 ARG A N 1
ATOM 3658 C CA . ARG A 1 432 ? -177.297 -69.909 204.910 1.00 44.62 432 ARG A CA 1
ATOM 3659 C C . ARG A 1 432 ? -176.817 -71.341 204.653 1.00 44.62 432 ARG A C 1
ATOM 3661 O O . ARG A 1 432 ? -177.609 -72.261 204.469 1.00 44.62 432 ARG A O 1
ATOM 3668 N N . GLY A 1 433 ? -175.499 -71.448 204.743 1.00 37.25 433 GLY A N 1
ATOM 3669 C CA . GLY A 1 433 ? -174.697 -72.540 205.275 1.00 37.25 433 GLY A CA 1
ATOM 3670 C C . GLY A 1 433 ? -173.453 -71.870 205.826 1.00 37.25 433 GLY A C 1
ATOM 3671 O O . GLY A 1 433 ? -172.775 -71.229 204.994 1.00 37.25 433 GLY A O 1
#

Solvent-accessible surface area (backbone atoms only — not comparable to full-atom values): 23812 Å² total; per-residue (Å²): 115,94,61,58,61,64,43,70,66,38,48,50,39,39,46,24,68,71,47,62,60,37,43,69,81,69,45,49,62,54,47,35,73,78,44,71,68,86,53,54,72,68,60,46,51,54,53,52,52,51,52,47,72,73,30,78,19,41,47,66,49,102,85,65,20,40,31,51,41,73,84,46,51,77,83,41,47,70,58,48,54,52,40,63,74,68,72,56,66,42,41,60,70,58,57,41,71,78,60,80,49,77,85,50,69,50,88,39,19,34,45,44,27,45,47,36,94,61,21,44,31,50,29,74,72,65,52,56,62,62,80,52,55,70,67,57,44,49,49,44,59,29,65,78,32,80,91,33,40,38,64,70,60,45,32,52,63,37,32,78,48,40,86,59,61,55,68,62,54,50,53,52,42,75,72,35,86,29,36,50,74,59,97,71,27,36,34,67,40,71,67,49,41,50,54,50,52,50,52,51,49,53,53,53,52,51,51,52,52,52,51,50,54,50,53,52,51,50,54,52,50,52,56,49,52,55,49,55,54,50,54,51,51,51,52,53,49,52,51,51,50,54,50,51,52,51,49,50,52,50,53,52,49,51,53,52,51,51,56,48,52,52,51,53,50,51,50,52,53,51,52,51,50,52,53,49,52,51,53,51,48,53,52,51,49,52,50,52,50,50,50,50,50,50,51,54,50,49,52,52,52,48,53,54,49,49,52,50,46,52,52,51,51,51,53,51,51,52,52,50,50,52,51,49,54,52,49,51,53,50,49,53,50,48,52,54,52,52,53,50,51,59,49,53,53,50,52,52,53,55,52,51,54,56,52,54,58,52,51,56,58,49,55,59,51,53,58,55,54,54,57,54,52,56,54,54,54,56,55,54,54,54,58,50,53,60,53,54,54,57,56,51,57,54,54,55,54,55,52,56,59,52,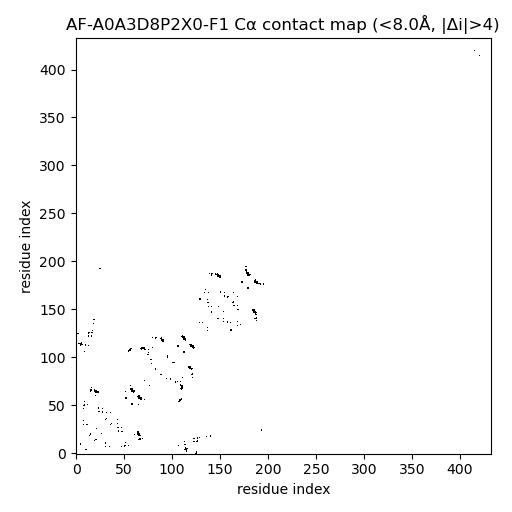55,60,56,54,57,57,61,54,63,67,62,72,77,74,54,78,71,59,64,58,51,64,64,56,62,73,78,68,68,89,117

Foldseek 3Di:
DQFQFPDPLLQVLLVQVQVPFADLLRCQVVCCVNHPVVDDSVVSSVVNVCSQVVAQQWDADPVRTIHGNQVWDPLCVVVVVVQVVVVDWDFPVVSCVPPVHDPDPQSNTSQWGDGPDTTIHGSVSNNQLLPDDLLSLLVRLQVVPQVFAALVVSQVSSVVRPNDDSVVNVVSLVVQPQWDDDPRGIHGHSVSVVVVSVVVVVVVVVVVVVVVVVVVVVVVVVVVVVVVVVVVVVVVVVVVVVVVVVVVVVVVVVVVVVVVVVVVVVVVVVVVVVVVVVVVVVVVVVVVVVVVVVVVVVVVVVVVVVVVVVVVVVVVVVVVVVVVVVVVVVVVVVVVVVVVVVVVVVVVVVVVVVVVVVVVVVVVVVVVVVVVVVVVVVVVVVVVVVVVVVVVVVVVVVVVVVVVVVVVVVVVPVPPDPVVVVVVVVVVVPPVD

Organism: NCBI:txid444093

Mean predicted aligned error: 18.32 Å

pLDDT: mean 84.89, std 12.17, range [37.25, 98.06]

Radius of gyration: 117.1 Å; Cα contacts (8 Å, |Δi|>4): 266; chains: 1; bounding box: 250×90×277 Å

Sequence (433 aa):
MSGNLASLTDLLKCTLYFLDGMFLEELLPYVRQRMLRDLPPVELESLVRKCLEQHTCFFQDGEKRWCLDRRGLPENDPVYDLLASRGEPMSRWSLMRERNGKEGKLNNDGRFVRVGEEKWGLTSWLVDPSSYSLRHLVIKALRQNPSGLPLSRLAVLVSEYRPVQPSSIERLLRRHAYFYCRRGIWHYDPRAHLAWVEATGHFTGALRRQKGRLEERIALWQRRCARMEAELKEIQAAWKEAAATLARQQEENALYQERMREKDLLLELRKREIIHYRQELERSERKAQSILHQCRLWVKRAEEAEKALSLLEEELRQKKEELKQVRERLEETREYYGKEVAKLQREVIELKQRLAQQKSRAEEIEQHLAGENHRLEHELRRLQADREDLLREHRFLQWELNRLREENRRLERELRHPLVRFVRRLSFLFARG